Protein AF-A0A2D6A2I0-F1 (afdb_monomer_lite)

Secondary structure (DSSP, 8-state):
---------PPPHHHHHHHHHHHHHHHHTTTTS----SSSSSSSHHHHHHHHTTSS-----TTPPPPPPPP-GGGTSEEEEE-GGG-EEEEEETT-SSEEEEEE-TT-HHHHTT--TT-EEEEETTEEPPPP---GGGTTTTHHHHHHHHHHHHHHH-SSEEEEEEETTEEEEEEE------PPPTT-STT-HHHHHHHHHHHHHHHHH---TTS----SSHHHHHHHHHHHHHHHHHHT--GGGHHHHHHHHHHHHTTTTSTT--TTS----SSHHHHHHHHHHHHHHHHHHH--GGGHHHHHHHHHHHHHHS-TTS---SSSS--GGGT--HHHHHHHHHHHHHHHHTT----HHHHHHHHHHHHHTB-TTSPBPSSSSS---TTBHHHHHHHHHHHHHTT--HHHHHHHHHHHHHTGGGTT-BTB-HHHIIIIIHHHHHHH-HHHHHHHHHHTHHHHHHHB-TTSPBPP---SS--TGGGGG-HHHHHHHHHHHHHHHHHT-SGGGT---SSSS--

Sequence (519 aa):
MAHDNTATFTLSAAQARAVAYETSDHIGYLANMCGDFHRLSLLVLAASALTAALNGQGKQAEGAPKPAPRRAAKKGDFALFPLGALGGRGEVVAGAKELTIKDLFAKAPGVRGGLRVGDRIIAAADKPFVPHSRNIDVGGRGPMAALGHVLEEAEAGSDSLKLTVLRNDKTLQLQIPLPRRGSFAAGYPANCERSKQFYDGICQDLLRSRRRKDGAWQSRTGEDATRYVTAMCGLALLGRGNPQDAKALQRVASYLAGPKRLGYVSKDLKSPAGLSNWFICMSGIFLSEYVLATGDQKWTRTIQHLCDCLAFRQTAGGRYGHGISVGYGGKGLNIINTHAHLLWALAQRAGCKIDAHAWQKSFAEISKSTGKNGGVRYWALQTGYWDSGARTGQMALALDLTSKSPELAARMGGYLDKYSLRMREAHAMGSIGMIFGTCALRRVNPAGWRRHMDSWRWYLCLMQQPNNAAGYIGGKRNNGGDHYLRTEHVANAIAGMMLASGWGKLHMSGNERKGWLGN

Foldseek 3Di:
DDDDDDDDDDDDPVVVVVVVVVVVVVVVVVPPPDDDDDDDDPPVVVVVVVVVVVVPDDDPPPPDPDPDPDQDLLQLQKFWFFLFQQAAIWMAGAFDQWIFGQDGDPPGLVVVQPHDHGKIWQDKPPHGWDGAHSDLLQFGHTPLLRSLVQLLVCLADNQFIWTWIQDPNDTDITTTGGHNLHHADLLPPPPGSSNVLLLVLLLVCLVVQQPDPLLWNDFQDDDQLRLLLLLLLLCLNVLNLDLVCVVNNVSSLDVCCDPVNQRQADPVLCPPFALNLNSLLSSLLSNLLVCQAAVPLPNLVNNQNSLVSLLVLADPQLADPSGSDQPPVNQHFLLSLLSSLLSQLSSVLSPHDHDPVSNVSSVVLQVCQADPQLFGDGTNDDDDRQQRQLSLLSNLLSCQSNVHPLVSSLSSLSNLLSSLSNQLRHALARLSSLQSNLLSCLRNPVVSNSVSVVSCSSVLSSLQYSSSQGIATHGSNRHRVCNRNPRSSSRSSSSSSNNSLSSQSTSSSPDDHGNNSPD

Structure (mmCIF, N/CA/C/O backbone):
data_AF-A0A2D6A2I0-F1
#
_entry.id   AF-A0A2D6A2I0-F1
#
loop_
_atom_site.group_PDB
_atom_site.id
_atom_site.type_symbol
_atom_site.label_atom_id
_atom_site.label_alt_id
_atom_site.label_comp_id
_atom_site.label_asym_id
_atom_site.label_entity_id
_atom_site.label_seq_id
_atom_site.pdbx_PDB_ins_code
_atom_site.Cartn_x
_atom_site.Cartn_y
_atom_site.Cartn_z
_atom_site.occupancy
_atom_site.B_iso_or_equiv
_atom_site.auth_seq_id
_atom_site.auth_comp_id
_atom_site.auth_asym_id
_atom_site.auth_atom_id
_atom_site.pdbx_PDB_model_num
ATOM 1 N N . MET A 1 1 ? 16.894 -38.654 45.086 1.00 32.84 1 MET A N 1
ATOM 2 C CA . MET A 1 1 ? 18.161 -38.684 44.329 1.00 32.84 1 MET A CA 1
ATOM 3 C C . MET A 1 1 ? 17.956 -37.893 43.056 1.00 32.84 1 MET A C 1
ATOM 5 O O . MET A 1 1 ? 17.067 -38.224 42.283 1.00 32.84 1 MET A O 1
ATOM 9 N N . ALA A 1 2 ? 18.682 -36.788 42.933 1.00 26.06 2 ALA A N 1
ATOM 10 C CA . ALA A 1 2 ? 18.671 -35.900 41.782 1.00 26.06 2 ALA A CA 1
ATOM 11 C C . ALA A 1 2 ? 19.531 -36.479 40.651 1.00 26.06 2 ALA A C 1
ATOM 13 O O . ALA A 1 2 ? 20.561 -37.079 40.940 1.00 26.06 2 ALA A O 1
ATOM 14 N N . HIS A 1 3 ? 19.158 -36.227 39.396 1.00 26.70 3 HIS A N 1
ATOM 15 C CA . HIS A 1 3 ? 20.138 -36.035 38.332 1.00 26.70 3 HIS A CA 1
ATOM 16 C C . HIS A 1 3 ? 19.682 -34.912 37.399 1.00 26.70 3 HIS A C 1
ATOM 18 O O . HIS A 1 3 ? 18.583 -34.917 36.847 1.00 26.70 3 HIS A O 1
ATOM 24 N N . ASP A 1 4 ? 20.571 -33.932 37.336 1.00 26.55 4 ASP A N 1
ATOM 25 C CA . ASP A 1 4 ? 20.580 -32.690 36.586 1.00 26.55 4 ASP A CA 1
ATOM 26 C C . ASP A 1 4 ? 21.029 -32.966 35.139 1.00 26.55 4 ASP A C 1
ATOM 28 O O . ASP A 1 4 ? 21.882 -33.824 34.917 1.00 26.55 4 ASP A O 1
ATOM 32 N N . ASN A 1 5 ? 20.468 -32.260 34.156 1.00 26.81 5 ASN A N 1
ATOM 33 C CA . ASN A 1 5 ? 20.953 -32.282 32.773 1.00 26.81 5 ASN A CA 1
ATOM 34 C C . ASN A 1 5 ? 20.786 -30.885 32.161 1.00 26.81 5 ASN A C 1
ATOM 36 O O . ASN A 1 5 ? 19.803 -30.562 31.490 1.00 26.81 5 ASN A O 1
ATOM 40 N N . THR A 1 6 ? 21.780 -30.042 32.420 1.00 26.59 6 THR A N 1
ATOM 41 C CA . THR A 1 6 ? 22.003 -28.759 31.758 1.00 26.59 6 THR A CA 1
ATOM 42 C C . THR A 1 6 ? 22.895 -28.978 30.532 1.00 26.59 6 THR A C 1
ATOM 44 O O . THR A 1 6 ? 24.079 -29.270 30.650 1.00 26.59 6 THR A O 1
ATOM 47 N N . ALA A 1 7 ? 22.334 -28.830 29.328 1.00 25.58 7 ALA A N 1
ATOM 48 C CA . ALA A 1 7 ? 23.111 -28.771 28.089 1.00 25.58 7 ALA A CA 1
ATOM 49 C C . ALA A 1 7 ? 23.371 -27.304 27.705 1.00 25.58 7 ALA A C 1
ATOM 51 O O . ALA A 1 7 ? 22.468 -26.563 27.311 1.00 25.58 7 ALA A O 1
ATOM 52 N N . THR A 1 8 ? 24.627 -26.892 27.841 1.00 25.84 8 THR A N 1
ATOM 53 C CA . THR A 1 8 ? 25.215 -25.634 27.374 1.00 25.84 8 THR A CA 1
ATOM 54 C C . THR A 1 8 ? 25.343 -25.640 25.846 1.00 25.84 8 THR A C 1
ATOM 56 O O . THR A 1 8 ? 25.985 -26.513 25.271 1.00 25.84 8 THR A O 1
ATOM 59 N N . PHE A 1 9 ? 24.767 -24.645 25.164 1.00 26.05 9 PHE A N 1
ATOM 60 C CA . PHE A 1 9 ? 25.014 -24.408 23.736 1.00 26.05 9 PHE A CA 1
ATOM 61 C C . PHE A 1 9 ? 26.285 -23.564 23.560 1.00 26.05 9 PHE A C 1
ATOM 63 O O . PHE A 1 9 ? 26.279 -22.364 23.830 1.00 26.05 9 PHE A O 1
ATOM 70 N N . THR A 1 10 ? 27.366 -24.169 23.075 1.00 29.09 10 THR A N 1
ATOM 71 C CA . THR A 1 10 ? 28.560 -23.470 22.578 1.00 29.09 10 THR A CA 1
ATOM 72 C C . THR A 1 10 ? 28.383 -23.123 21.095 1.00 29.09 10 THR A C 1
ATOM 74 O O . THR A 1 10 ? 28.171 -23.991 20.251 1.00 29.09 10 THR A O 1
ATOM 77 N N . LEU A 1 11 ? 28.447 -21.830 20.760 1.00 33.28 11 LEU A N 1
ATOM 78 C CA . LEU A 1 11 ? 28.494 -21.349 19.374 1.00 33.28 11 LEU A CA 1
ATOM 79 C C . LEU A 1 11 ? 29.884 -21.615 18.781 1.00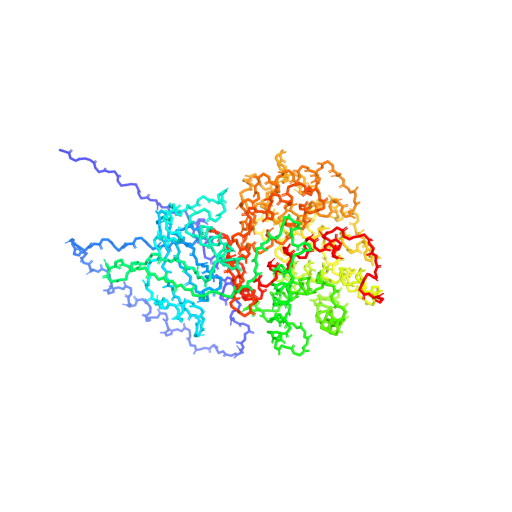 33.28 11 LEU A C 1
ATOM 81 O O . LEU A 1 11 ? 30.902 -21.349 19.417 1.00 33.28 11 LEU A O 1
ATOM 85 N N . SER A 1 12 ? 29.931 -22.102 17.543 1.00 38.31 12 SER A N 1
ATOM 86 C CA . SER A 1 12 ? 31.193 -22.316 16.824 1.00 38.31 12 SER A CA 1
ATOM 87 C C . SER A 1 12 ? 31.842 -20.985 16.410 1.00 38.31 12 SER A C 1
ATOM 89 O O . SER A 1 12 ? 31.154 -20.002 16.120 1.00 38.31 12 SER A O 1
ATOM 91 N N . ALA A 1 13 ? 33.174 -20.954 16.301 1.00 32.38 13 ALA A N 1
ATOM 92 C CA . ALA A 1 13 ? 33.950 -19.774 15.891 1.00 32.38 13 ALA A CA 1
ATOM 93 C C . ALA A 1 13 ? 33.529 -19.183 14.521 1.00 32.38 13 ALA A C 1
ATOM 95 O O . ALA A 1 13 ? 33.735 -17.996 14.258 1.00 32.38 13 ALA A O 1
ATOM 96 N N . ALA A 1 14 ? 32.878 -19.977 13.663 1.00 31.02 14 ALA A N 1
ATOM 97 C CA . ALA A 1 14 ? 32.300 -19.519 12.398 1.00 31.02 14 ALA A CA 1
ATOM 98 C C . ALA A 1 14 ? 31.031 -18.662 12.589 1.00 31.02 14 ALA A C 1
ATOM 100 O O . ALA A 1 14 ? 30.808 -17.715 11.837 1.00 31.02 14 ALA A O 1
ATOM 101 N N . GLN A 1 15 ? 30.227 -18.938 13.622 1.00 33.97 15 GLN A N 1
ATOM 102 C CA . GLN A 1 15 ? 29.031 -18.155 13.958 1.00 33.97 15 GLN A CA 1
ATOM 103 C C . GLN A 1 15 ? 29.395 -16.835 14.654 1.00 33.97 15 GLN A C 1
ATOM 105 O O . GLN A 1 15 ? 28.749 -15.820 14.407 1.00 33.97 15 GLN A O 1
ATOM 110 N N . ALA A 1 16 ? 30.480 -16.813 15.436 1.00 31.44 16 ALA A N 1
ATOM 111 C CA . ALA A 1 16 ? 31.019 -15.583 16.021 1.00 31.44 16 ALA A CA 1
ATOM 112 C C . ALA A 1 16 ? 31.580 -14.615 14.954 1.00 31.44 16 ALA A C 1
ATOM 114 O O . ALA A 1 16 ? 31.393 -13.404 15.058 1.00 31.44 16 ALA A O 1
ATOM 115 N N . ARG A 1 17 ? 32.193 -15.138 13.877 1.00 31.19 17 ARG A N 1
ATOM 116 C CA . ARG A 1 17 ? 32.675 -14.323 12.742 1.00 31.19 17 ARG A CA 1
ATOM 117 C C . ARG A 1 17 ? 31.552 -13.678 11.922 1.00 31.19 17 ARG A C 1
ATOM 119 O O . ARG A 1 17 ? 31.751 -12.585 11.406 1.00 31.19 17 ARG A O 1
ATOM 126 N N . ALA A 1 18 ? 30.379 -14.306 11.831 1.00 30.73 18 ALA A N 1
ATOM 127 C CA . ALA A 1 18 ? 29.231 -13.741 11.115 1.00 30.73 18 ALA A CA 1
ATOM 128 C C . ALA A 1 18 ? 28.604 -12.542 11.853 1.00 30.73 18 ALA A C 1
ATOM 130 O O . ALA A 1 18 ? 28.209 -11.571 11.215 1.00 30.73 18 ALA A O 1
ATOM 131 N N . VAL A 1 19 ? 28.580 -12.574 13.190 1.00 32.53 19 VAL A N 1
ATOM 132 C CA . VAL A 1 19 ? 28.062 -11.471 14.022 1.00 32.53 19 VAL A CA 1
ATOM 133 C C . VAL A 1 19 ? 29.033 -10.283 14.056 1.00 32.53 19 VAL A C 1
ATOM 135 O O . VAL A 1 19 ? 28.600 -9.135 14.080 1.00 32.53 19 VAL A O 1
ATOM 138 N N . ALA A 1 20 ? 30.345 -10.536 13.995 1.00 29.56 20 ALA A N 1
ATOM 139 C CA . ALA A 1 20 ? 31.363 -9.481 13.948 1.00 29.56 20 ALA A CA 1
ATOM 140 C C . ALA A 1 20 ? 31.401 -8.717 12.606 1.00 29.56 20 ALA A C 1
ATOM 142 O O . ALA A 1 20 ? 31.799 -7.556 12.575 1.00 29.56 20 ALA A O 1
ATOM 143 N N . TYR A 1 21 ? 30.959 -9.340 11.507 1.00 29.84 21 TYR A N 1
ATOM 144 C CA . TYR A 1 21 ? 30.860 -8.683 10.196 1.00 29.84 21 TYR A CA 1
ATOM 145 C C . TYR A 1 21 ? 29.648 -7.732 10.112 1.00 29.84 21 TYR A C 1
ATOM 147 O O . TYR A 1 21 ? 29.696 -6.715 9.426 1.00 29.84 21 TYR A O 1
ATOM 155 N N . GLU A 1 22 ? 28.571 -8.015 10.856 1.00 34.66 22 GLU A N 1
ATOM 156 C CA . GLU A 1 22 ? 27.385 -7.145 10.922 1.00 34.66 22 GLU A CA 1
ATOM 157 C C . GLU A 1 22 ? 27.634 -5.857 11.729 1.00 34.66 22 GLU A C 1
ATOM 159 O O . GLU A 1 22 ? 26.979 -4.843 11.487 1.00 34.66 22 GLU A O 1
ATOM 164 N N . THR A 1 23 ? 28.593 -5.850 12.661 1.00 31.73 23 THR A N 1
ATOM 165 C CA . THR A 1 23 ? 28.949 -4.653 13.440 1.00 31.73 23 THR A CA 1
ATOM 166 C C . THR A 1 23 ? 29.997 -3.770 12.757 1.00 31.73 23 THR A C 1
ATOM 168 O O . THR A 1 23 ? 29.961 -2.553 12.950 1.00 31.73 23 THR A O 1
ATOM 171 N N . SER A 1 24 ? 30.880 -4.318 11.911 1.00 31.22 24 SER A N 1
ATOM 172 C CA . SER A 1 24 ? 31.887 -3.527 11.181 1.00 31.22 24 SER A CA 1
ATOM 173 C C . SER A 1 24 ? 31.286 -2.648 10.079 1.00 31.22 24 SER A C 1
ATOM 175 O O . SER A 1 24 ? 31.710 -1.502 9.912 1.00 31.22 24 SER A O 1
ATOM 177 N N . ASP A 1 25 ? 30.242 -3.123 9.393 1.00 31.66 25 ASP A N 1
ATOM 178 C CA . ASP A 1 25 ? 29.558 -2.357 8.337 1.00 31.66 25 ASP A CA 1
ATOM 179 C C . ASP A 1 25 ? 28.780 -1.147 8.893 1.00 31.66 25 ASP A C 1
ATOM 181 O O . ASP A 1 25 ? 28.587 -0.144 8.202 1.00 31.66 25 ASP A O 1
ATOM 185 N N . HIS A 1 26 ? 28.392 -1.191 10.172 1.00 33.91 26 HIS A N 1
ATOM 186 C CA . HIS A 1 26 ? 27.740 -0.072 10.855 1.00 33.91 26 HIS A CA 1
ATOM 187 C C . HIS A 1 26 ? 28.715 1.007 11.349 1.00 33.91 26 HIS A C 1
ATOM 189 O O . HIS A 1 26 ? 28.319 2.168 11.458 1.00 33.91 26 HIS A O 1
ATOM 195 N N . ILE A 1 27 ? 29.982 0.663 11.596 1.00 33.22 27 ILE A N 1
ATOM 196 C CA . ILE A 1 27 ? 31.018 1.623 12.013 1.00 33.22 27 ILE A CA 1
ATOM 197 C C . ILE A 1 27 ? 31.650 2.306 10.788 1.00 33.22 27 ILE A C 1
ATOM 199 O O . ILE A 1 27 ? 31.911 3.509 10.825 1.00 33.22 27 ILE A O 1
ATOM 203 N N . GLY A 1 28 ? 31.787 1.598 9.660 1.00 31.84 28 GLY A N 1
ATOM 204 C CA . GLY A 1 28 ? 32.321 2.163 8.413 1.00 31.84 28 GLY A CA 1
ATOM 205 C C . GLY A 1 28 ? 31.471 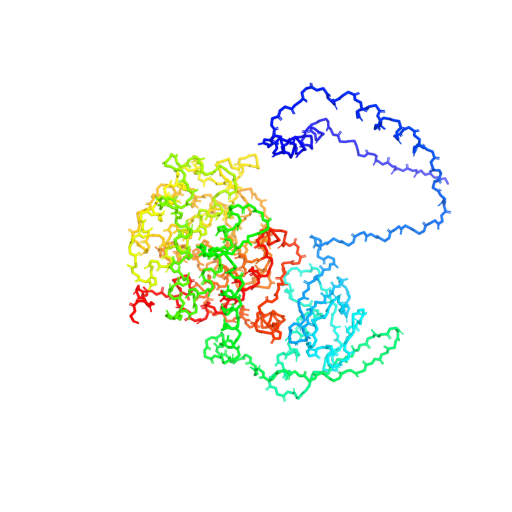3.284 7.795 1.00 31.84 28 GLY A C 1
ATOM 206 O O . GLY A 1 28 ? 31.997 4.131 7.077 1.00 31.84 28 GLY A O 1
ATOM 207 N N . TYR A 1 29 ? 30.171 3.347 8.103 1.00 31.23 29 TYR A N 1
ATOM 208 C CA . TYR A 1 29 ? 29.266 4.365 7.550 1.00 31.23 29 TYR A CA 1
ATOM 209 C C . TYR A 1 29 ? 29.266 5.694 8.334 1.00 31.23 29 TYR A C 1
ATOM 211 O O . TYR A 1 29 ? 28.830 6.717 7.809 1.00 31.23 29 TYR A O 1
ATOM 219 N N . LEU A 1 30 ? 29.771 5.702 9.574 1.00 31.00 30 LEU A N 1
ATOM 220 C CA . LEU A 1 30 ? 29.886 6.907 10.410 1.00 31.00 30 LEU A CA 1
ATOM 221 C C . LEU A 1 30 ? 31.250 7.607 10.279 1.00 31.00 30 LEU A C 1
ATOM 223 O O . LEU A 1 30 ? 31.380 8.749 10.705 1.00 31.00 30 LEU A O 1
ATOM 227 N N . ALA A 1 31 ? 32.237 6.969 9.644 1.00 31.14 31 ALA A N 1
ATOM 228 C CA . ALA A 1 31 ? 33.606 7.479 9.522 1.00 31.14 31 ALA A CA 1
ATOM 229 C C . ALA A 1 31 ? 33.867 8.373 8.287 1.00 31.14 31 ALA A C 1
ATOM 231 O O . ALA A 1 31 ? 34.983 8.842 8.108 1.00 31.14 31 ALA A O 1
ATOM 232 N N . ASN A 1 32 ? 32.861 8.639 7.441 1.00 30.48 32 ASN A N 1
ATOM 233 C CA . ASN A 1 32 ? 33.020 9.438 6.211 1.00 30.48 32 ASN A CA 1
ATOM 234 C C . ASN A 1 32 ? 32.497 10.886 6.311 1.00 30.48 32 ASN A C 1
ATOM 236 O O . ASN A 1 32 ? 32.254 11.531 5.291 1.00 30.48 32 ASN A O 1
ATOM 240 N N . MET A 1 33 ? 32.334 11.426 7.522 1.00 31.72 33 MET A N 1
ATOM 241 C CA . MET A 1 33 ? 32.094 12.857 7.731 1.00 31.72 33 MET A CA 1
ATOM 242 C C . MET A 1 33 ? 33.055 13.400 8.795 1.00 31.72 33 MET A C 1
ATOM 244 O O . MET A 1 33 ? 33.009 12.962 9.937 1.00 31.72 33 MET A O 1
ATOM 248 N N . CYS A 1 34 ? 33.859 14.386 8.387 1.00 29.95 34 CYS A N 1
ATOM 249 C CA . CYS A 1 34 ? 34.933 15.087 9.105 1.00 29.95 34 CYS A CA 1
ATOM 250 C C . CYS A 1 34 ? 36.293 14.375 9.166 1.00 29.95 34 CYS A C 1
ATOM 252 O O . CYS A 1 34 ? 36.447 13.299 9.734 1.00 29.95 34 CYS A O 1
ATOM 254 N N . GLY A 1 35 ? 37.277 15.035 8.548 1.00 30.69 35 GLY A N 1
ATOM 255 C CA . GLY A 1 35 ? 38.688 14.696 8.623 1.00 30.69 35 GLY A CA 1
ATOM 256 C C . GLY A 1 35 ? 39.297 15.026 9.983 1.00 30.69 35 GLY A C 1
ATOM 257 O O . GLY A 1 35 ? 38.737 15.791 10.765 1.00 30.69 35 GLY A O 1
ATOM 258 N N . ASP A 1 36 ? 40.470 14.433 10.179 1.00 33.22 36 ASP A N 1
ATOM 259 C CA . ASP A 1 36 ? 41.415 14.622 11.275 1.00 33.22 36 ASP A CA 1
ATOM 260 C C . ASP A 1 36 ? 40.969 14.114 12.654 1.00 33.22 36 ASP A C 1
ATOM 262 O O . ASP A 1 36 ? 40.059 14.631 13.287 1.00 33.22 36 ASP A O 1
ATOM 266 N N . PHE A 1 37 ? 41.642 13.062 13.134 1.00 27.98 37 PHE A N 1
ATOM 267 C CA . PHE A 1 37 ? 42.569 13.142 14.274 1.00 27.98 37 PHE A CA 1
ATOM 268 C C . PHE A 1 37 ? 43.034 11.733 14.689 1.00 27.98 37 PHE A C 1
ATOM 270 O O . PHE A 1 37 ? 42.364 10.992 15.410 1.00 27.98 37 PHE A O 1
ATOM 277 N N . HIS A 1 38 ? 44.253 11.368 14.283 1.00 34.28 38 HIS A N 1
ATOM 278 C CA . HIS A 1 38 ? 45.068 10.405 15.021 1.00 34.28 38 HIS A CA 1
ATOM 279 C C . HIS A 1 38 ? 45.558 11.092 16.299 1.00 34.28 38 HIS A C 1
ATOM 281 O O . HIS A 1 38 ? 46.475 11.903 16.220 1.00 34.28 38 HIS A O 1
ATOM 287 N N . ARG A 1 39 ? 44.918 10.793 17.440 1.00 33.84 39 ARG A N 1
ATOM 288 C CA . ARG A 1 39 ? 45.414 10.877 18.841 1.00 33.84 39 ARG A CA 1
ATOM 289 C C . ARG A 1 39 ? 44.238 11.058 19.814 1.00 33.84 39 ARG A C 1
ATOM 291 O O . ARG A 1 39 ? 44.169 12.044 20.531 1.00 33.84 39 ARG A O 1
ATOM 298 N N . LEU A 1 40 ? 43.303 10.107 19.860 1.00 29.98 40 LEU A N 1
ATOM 299 C CA . LEU A 1 40 ? 42.378 9.976 21.002 1.00 29.98 40 LEU A CA 1
ATOM 300 C C . LEU A 1 40 ? 41.823 8.546 21.171 1.00 29.98 40 LEU A C 1
ATOM 302 O O . LEU A 1 40 ? 40.755 8.347 21.739 1.00 29.98 40 LEU A O 1
ATOM 306 N N . SER A 1 41 ? 42.541 7.530 20.681 1.00 31.52 41 SER A N 1
ATOM 307 C CA . SER A 1 41 ? 42.042 6.142 20.620 1.00 31.52 41 SER A CA 1
ATOM 308 C C . SER A 1 41 ? 42.619 5.219 21.699 1.00 31.52 41 SER A C 1
ATOM 310 O O . SER A 1 41 ? 42.279 4.043 21.737 1.00 31.52 41 SER A O 1
ATOM 312 N N . LEU A 1 42 ? 43.475 5.728 22.592 1.00 31.95 42 LEU A N 1
ATOM 313 C CA . LEU A 1 42 ? 44.164 4.913 23.606 1.00 31.95 42 LEU A CA 1
ATOM 314 C C . LEU A 1 42 ? 43.681 5.138 25.049 1.00 31.95 42 LEU A C 1
ATOM 316 O O . LEU A 1 42 ? 44.043 4.363 25.925 1.00 31.95 42 LEU A O 1
ATOM 320 N N . LEU A 1 43 ? 42.806 6.119 25.303 1.00 31.28 43 LEU A N 1
ATOM 321 C CA . LEU A 1 43 ? 42.285 6.412 26.652 1.00 31.28 43 LEU A CA 1
ATOM 322 C C . LEU A 1 43 ? 40.851 5.912 26.909 1.00 31.28 43 LEU A C 1
ATOM 324 O O . LEU A 1 43 ? 40.449 5.786 28.061 1.00 31.28 43 LEU A O 1
ATOM 328 N N . VAL A 1 44 ? 40.094 5.539 25.871 1.00 33.66 44 VAL A N 1
ATOM 329 C CA . VAL A 1 44 ? 38.718 5.015 26.028 1.00 33.66 44 VAL A CA 1
ATOM 330 C C . VAL A 1 44 ? 38.693 3.490 26.225 1.00 33.66 44 VAL A C 1
ATOM 332 O O . VAL A 1 44 ? 37.803 2.967 26.890 1.00 33.66 44 VAL A O 1
ATOM 335 N N . LEU A 1 45 ? 39.716 2.767 25.754 1.00 32.91 45 LEU A N 1
ATOM 336 C CA . LEU A 1 45 ? 39.812 1.306 25.899 1.00 32.91 45 LEU A CA 1
ATOM 337 C C . LEU A 1 45 ? 40.218 0.839 27.311 1.00 32.91 45 LEU A C 1
ATOM 339 O O . LEU A 1 45 ? 39.900 -0.286 27.685 1.00 32.91 45 LEU A O 1
ATOM 343 N N . ALA A 1 46 ? 40.832 1.700 28.130 1.00 32.62 46 ALA A N 1
ATOM 344 C CA . ALA A 1 46 ? 41.165 1.374 29.521 1.00 32.62 46 ALA A CA 1
ATOM 345 C C . ALA A 1 46 ? 39.976 1.564 30.490 1.00 32.62 46 ALA A C 1
ATOM 347 O O . ALA A 1 46 ? 39.880 0.864 31.497 1.00 32.62 46 ALA A O 1
ATOM 348 N N . ALA A 1 47 ? 39.020 2.447 30.171 1.00 33.84 47 ALA A N 1
ATOM 349 C CA . ALA A 1 47 ? 37.859 2.709 31.029 1.00 33.84 47 ALA A CA 1
ATOM 350 C C . ALA A 1 47 ? 36.756 1.637 30.907 1.00 33.84 47 ALA A C 1
ATOM 352 O O . ALA A 1 47 ? 36.012 1.410 31.859 1.00 33.84 47 ALA A O 1
ATOM 353 N N . SER A 1 48 ? 36.666 0.935 29.770 1.00 33.62 48 SER A N 1
ATOM 354 C CA . SER A 1 48 ? 35.661 -0.121 29.548 1.00 33.62 48 SER A CA 1
ATOM 355 C C . SER A 1 48 ? 36.042 -1.478 30.155 1.00 33.62 48 SER A C 1
ATOM 357 O O . SER A 1 48 ? 35.164 -2.297 30.420 1.00 33.62 48 SER A O 1
ATOM 359 N N . ALA A 1 49 ? 37.332 -1.718 30.412 1.00 33.22 49 ALA A N 1
ATOM 360 C CA . ALA A 1 49 ? 37.804 -2.951 31.046 1.00 33.22 49 ALA A CA 1
ATOM 361 C C . ALA A 1 49 ? 37.648 -2.928 32.580 1.00 33.22 49 ALA A C 1
ATOM 363 O O . ALA A 1 49 ? 37.458 -3.979 33.190 1.00 33.22 49 ALA A O 1
ATOM 364 N N . LEU A 1 50 ? 37.640 -1.745 33.209 1.00 29.53 50 LEU A N 1
ATOM 365 C CA . LEU A 1 50 ? 37.508 -1.624 34.666 1.00 29.53 50 LEU A CA 1
ATOM 366 C C . LEU A 1 50 ? 36.051 -1.725 35.163 1.00 29.53 50 LEU A C 1
ATOM 368 O O . LEU A 1 50 ? 35.815 -2.135 36.296 1.00 29.53 50 LEU A O 1
ATOM 372 N N . THR A 1 51 ? 35.051 -1.432 34.320 1.00 32.69 51 THR A N 1
ATOM 373 C CA . THR A 1 51 ? 33.624 -1.588 34.686 1.00 32.69 51 THR A CA 1
ATOM 374 C C . THR A 1 51 ? 33.139 -3.039 34.589 1.00 32.69 51 THR A C 1
ATOM 376 O O . THR A 1 51 ? 32.182 -3.418 35.263 1.00 32.69 51 THR A O 1
ATOM 379 N N . ALA A 1 52 ? 33.802 -3.872 33.780 1.00 33.59 52 ALA A N 1
ATOM 380 C CA . ALA A 1 52 ? 33.447 -5.281 33.609 1.00 33.59 52 ALA A CA 1
ATOM 381 C C . ALA A 1 52 ? 33.932 -6.172 34.771 1.00 33.59 52 ALA A C 1
ATOM 383 O O . ALA A 1 52 ? 33.312 -7.196 35.046 1.00 33.59 52 ALA A O 1
ATOM 384 N N . ALA A 1 53 ? 34.981 -5.764 35.494 1.00 32.34 53 ALA A N 1
ATOM 385 C CA . ALA A 1 53 ? 35.517 -6.518 36.631 1.00 32.34 53 ALA A CA 1
ATOM 386 C C . ALA A 1 53 ? 34.762 -6.277 37.957 1.00 32.34 53 ALA A C 1
ATOM 388 O O . ALA A 1 53 ? 34.859 -7.096 38.865 1.00 32.34 53 ALA A O 1
ATOM 389 N N . LEU A 1 54 ? 33.968 -5.203 38.071 1.00 32.94 54 LEU A N 1
ATOM 390 C CA . LEU A 1 54 ? 33.234 -4.861 39.304 1.00 32.94 54 LEU A CA 1
ATOM 391 C C . LEU A 1 54 ? 31.770 -5.343 39.334 1.00 32.94 54 LEU A C 1
ATOM 393 O O . LEU A 1 54 ? 31.156 -5.346 40.394 1.00 32.94 54 LEU A O 1
ATOM 397 N N . ASN A 1 55 ? 31.219 -5.826 38.214 1.00 37.97 55 ASN A N 1
ATOM 398 C CA . ASN A 1 55 ? 29.855 -6.383 38.154 1.00 37.97 55 ASN A CA 1
ATOM 399 C C . ASN A 1 55 ? 29.802 -7.921 38.272 1.00 37.97 55 ASN A C 1
ATOM 401 O O . ASN A 1 55 ? 28.752 -8.528 38.066 1.00 37.97 55 ASN A O 1
ATOM 405 N N . GLY A 1 56 ? 30.927 -8.560 38.605 1.00 34.22 56 GLY A N 1
ATOM 406 C CA . GLY A 1 56 ? 31.083 -10.017 38.632 1.00 34.22 56 GLY A CA 1
ATOM 407 C C . GLY A 1 56 ? 30.657 -10.732 39.918 1.00 34.22 56 GLY A C 1
ATOM 408 O O . GLY A 1 56 ? 30.861 -11.938 39.998 1.00 34.22 56 GLY A O 1
ATOM 409 N N . GLN A 1 57 ? 30.088 -10.050 40.920 1.00 38.19 57 GLN A N 1
ATOM 410 C CA . GLN A 1 57 ? 29.606 -10.689 42.157 1.00 38.19 57 GLN A CA 1
ATOM 411 C C . GLN A 1 57 ? 28.366 -9.988 42.733 1.00 38.19 57 GLN A C 1
ATOM 413 O O . GLN A 1 57 ? 28.379 -9.441 43.830 1.00 38.19 57 GLN A O 1
ATOM 418 N N . GLY A 1 58 ? 27.256 -10.021 41.998 1.00 32.44 58 GLY A N 1
ATOM 419 C CA . GLY A 1 58 ? 25.931 -9.790 42.573 1.00 32.44 58 GLY A CA 1
ATOM 420 C C . GLY A 1 58 ? 25.227 -11.127 42.766 1.00 32.44 58 GLY A C 1
ATOM 421 O O . GLY A 1 58 ? 24.712 -11.680 41.795 1.00 32.44 58 GLY A O 1
ATOM 422 N N . LYS A 1 59 ? 25.194 -11.662 43.994 1.00 36.16 59 LYS A N 1
ATOM 423 C CA . LYS A 1 59 ? 24.266 -12.749 44.348 1.00 36.16 59 LYS A CA 1
ATOM 424 C C . LYS A 1 59 ? 22.853 -12.280 43.980 1.00 36.16 59 LYS A C 1
ATOM 426 O O . LYS A 1 59 ? 22.369 -11.305 44.551 1.00 36.16 59 LYS A O 1
ATOM 431 N N . GLN A 1 60 ? 22.210 -12.930 43.008 1.00 38.56 60 GLN A N 1
ATOM 432 C CA . GLN A 1 60 ? 20.785 -12.715 42.762 1.00 38.56 60 GLN A CA 1
ATOM 433 C C . GLN A 1 60 ? 20.040 -13.100 44.040 1.00 38.56 60 GLN A C 1
ATOM 435 O O . GLN A 1 60 ? 20.139 -14.237 44.492 1.00 38.56 60 GLN A O 1
ATOM 440 N N . ALA A 1 61 ? 19.330 -12.142 44.632 1.00 36.50 61 ALA A N 1
ATOM 441 C CA . ALA A 1 61 ? 18.404 -12.421 45.715 1.00 36.50 61 ALA A CA 1
ATOM 442 C C . ALA A 1 61 ? 17.326 -13.386 45.193 1.00 36.50 61 ALA A C 1
ATOM 444 O O . ALA A 1 61 ? 16.538 -13.030 44.309 1.00 36.50 61 ALA A O 1
ATOM 445 N N . GLU A 1 62 ? 17.317 -14.617 45.706 1.00 37.56 62 GLU A N 1
ATOM 446 C CA . GLU A 1 62 ? 16.211 -15.550 45.510 1.00 37.56 62 GLU A CA 1
ATOM 447 C C . GLU A 1 62 ? 14.926 -14.893 46.033 1.00 37.56 62 GLU A C 1
ATOM 449 O O . GLU A 1 62 ? 14.840 -14.514 47.197 1.00 37.56 62 GLU A O 1
ATOM 454 N N . GLY A 1 63 ? 13.944 -14.697 45.147 1.00 45.50 63 GLY A N 1
ATOM 455 C CA . GLY A 1 63 ? 12.643 -14.105 45.489 1.00 45.50 63 GLY A CA 1
ATOM 456 C C . GLY A 1 63 ? 12.230 -12.880 44.668 1.00 45.50 63 GLY A C 1
ATOM 457 O O . GLY A 1 63 ? 11.072 -12.474 44.744 1.00 45.50 63 GLY A O 1
ATOM 458 N N . ALA A 1 64 ? 13.104 -12.306 43.834 1.00 39.44 64 ALA A N 1
ATOM 459 C CA . ALA A 1 64 ? 12.683 -11.246 42.916 1.00 39.44 64 ALA A CA 1
ATOM 460 C C . ALA A 1 64 ? 11.808 -11.829 41.780 1.00 39.44 64 ALA A C 1
ATOM 462 O O . ALA A 1 64 ? 12.246 -12.762 41.095 1.00 39.44 64 ALA A O 1
ATOM 463 N N . PRO A 1 65 ? 10.587 -11.310 41.531 1.00 41.66 65 PRO A N 1
ATOM 464 C CA . PRO A 1 65 ? 9.763 -11.786 40.427 1.00 41.66 65 PRO A CA 1
ATOM 465 C C . PRO A 1 65 ? 10.522 -11.606 39.112 1.00 41.66 65 PRO A C 1
ATOM 467 O O . PRO A 1 65 ? 11.012 -10.515 38.810 1.00 41.66 65 PRO A O 1
ATOM 470 N N . LYS A 1 66 ? 10.623 -12.687 38.322 1.00 40.03 66 LYS A N 1
ATOM 471 C CA . LYS A 1 66 ? 11.220 -12.630 36.982 1.00 40.03 66 LYS A CA 1
ATOM 472 C C . LYS A 1 66 ? 10.580 -11.462 36.220 1.00 40.03 66 LYS A C 1
ATOM 474 O O . LYS A 1 66 ? 9.348 -11.418 36.144 1.00 40.03 66 LYS A O 1
ATOM 479 N N . PRO A 1 67 ? 11.368 -10.529 35.653 1.00 46.56 67 PRO A N 1
ATOM 480 C CA . PRO A 1 67 ? 10.808 -9.417 34.903 1.00 46.56 67 PRO A CA 1
ATOM 481 C C . PRO A 1 67 ? 9.916 -9.970 33.794 1.00 46.56 67 PRO A C 1
ATOM 483 O O . PRO A 1 67 ? 10.296 -10.912 33.090 1.00 46.56 67 PRO A O 1
ATOM 486 N N . ALA A 1 68 ? 8.709 -9.412 33.670 1.00 52.88 68 ALA A N 1
ATOM 487 C CA . ALA A 1 68 ? 7.750 -9.862 32.673 1.00 52.88 68 ALA A CA 1
ATOM 488 C C . ALA A 1 68 ? 8.418 -9.879 31.283 1.00 52.88 68 ALA A C 1
ATOM 490 O O . ALA A 1 68 ? 9.128 -8.928 30.934 1.00 52.88 68 ALA A O 1
ATOM 491 N N . PRO A 1 69 ? 8.222 -10.939 30.478 1.00 57.22 69 PRO A N 1
ATOM 492 C CA . PRO A 1 69 ? 8.869 -11.043 29.179 1.00 57.22 69 PRO A CA 1
ATOM 493 C C . PRO A 1 69 ? 8.537 -9.821 28.314 1.00 57.22 69 PRO A C 1
ATOM 495 O O . PRO A 1 69 ? 7.378 -9.420 28.178 1.00 57.22 69 PRO A O 1
ATOM 498 N N . ARG A 1 70 ? 9.571 -9.216 27.718 1.00 64.12 70 ARG A N 1
ATOM 499 C CA . ARG A 1 70 ? 9.439 -8.015 26.884 1.00 64.12 70 ARG A CA 1
ATOM 500 C C . ARG A 1 70 ? 8.535 -8.315 25.680 1.00 64.12 70 ARG A C 1
ATOM 502 O O . ARG A 1 70 ? 8.853 -9.189 24.874 1.00 64.12 70 ARG A O 1
ATOM 509 N N . ARG A 1 71 ? 7.420 -7.584 25.543 1.00 75.25 71 ARG A N 1
ATOM 510 C CA . ARG A 1 71 ? 6.479 -7.723 24.413 1.00 75.25 71 ARG A CA 1
ATOM 511 C C . ARG A 1 71 ? 7.184 -7.405 23.090 1.00 75.25 71 ARG A C 1
ATOM 513 O O . ARG A 1 71 ? 7.829 -6.362 22.974 1.00 75.25 71 ARG A O 1
ATOM 520 N N . ALA A 1 72 ? 7.042 -8.268 22.083 1.00 76.00 72 ALA A N 1
ATOM 521 C CA . ALA A 1 72 ? 7.699 -8.113 20.787 1.00 76.00 72 ALA A CA 1
ATOM 522 C C . ALA A 1 72 ? 6.691 -7.895 19.647 1.00 76.00 72 ALA A C 1
ATOM 524 O O . ALA A 1 72 ? 5.936 -8.798 19.278 1.00 76.00 72 ALA A O 1
ATOM 525 N N . ALA A 1 73 ? 6.754 -6.724 19.002 1.00 75.19 73 ALA A N 1
ATOM 526 C CA . ALA A 1 73 ? 5.928 -6.408 17.831 1.00 75.19 73 ALA A CA 1
ATOM 527 C C . ALA A 1 73 ? 6.123 -7.433 16.698 1.00 75.19 73 ALA A C 1
ATOM 529 O O . ALA A 1 73 ? 5.154 -7.925 16.142 1.00 75.19 73 ALA A O 1
ATOM 530 N N . LYS A 1 74 ? 7.362 -7.880 16.429 1.00 78.56 74 LYS A N 1
ATOM 531 C CA . LYS A 1 74 ? 7.646 -8.914 15.408 1.00 78.56 74 LYS A CA 1
ATOM 532 C C . LYS A 1 74 ? 6.990 -10.275 15.691 1.00 78.56 74 LYS A C 1
ATOM 534 O O . LYS A 1 74 ? 6.784 -11.056 14.766 1.00 78.56 74 LYS A O 1
ATOM 539 N N . LYS A 1 75 ? 6.654 -10.576 16.952 1.00 83.44 75 LYS A N 1
ATOM 540 C CA . LYS A 1 75 ? 5.920 -11.796 17.334 1.00 83.44 75 LYS A CA 1
ATOM 541 C C . LYS A 1 75 ? 4.398 -11.611 17.257 1.00 83.44 75 LYS A C 1
ATOM 543 O O . LYS A 1 75 ? 3.656 -12.582 17.396 1.00 83.44 75 LYS A O 1
ATOM 548 N N . GLY A 1 76 ? 3.929 -10.388 17.001 1.00 82.12 76 GLY A N 1
ATOM 549 C CA . GLY A 1 76 ? 2.519 -10.021 17.056 1.00 82.12 76 GLY A CA 1
ATOM 550 C C . GLY A 1 76 ? 1.970 -9.987 18.479 1.00 82.12 76 GLY A C 1
ATOM 551 O O . GLY A 1 76 ? 0.783 -10.226 18.666 1.00 82.12 76 GLY A O 1
ATOM 552 N N . ASP A 1 77 ? 2.819 -9.743 19.486 1.00 88.62 77 ASP A N 1
ATOM 553 C CA . ASP A 1 77 ? 2.388 -9.694 20.890 1.00 88.62 77 ASP A CA 1
ATOM 554 C C . ASP A 1 77 ? 1.460 -8.515 21.183 1.00 88.62 77 ASP A C 1
ATOM 556 O O . ASP A 1 77 ? 0.657 -8.583 22.111 1.00 88.62 77 ASP A O 1
ATOM 560 N N . PHE A 1 78 ? 1.562 -7.447 20.394 1.00 91.06 78 PHE A N 1
ATOM 561 C CA . PHE A 1 78 ? 0.677 -6.296 20.452 1.00 91.06 78 PHE A CA 1
ATOM 562 C C . PHE A 1 78 ? 0.569 -5.624 19.080 1.00 91.06 78 PHE A C 1
ATOM 564 O O . PHE A 1 78 ? 1.414 -5.838 18.208 1.00 91.06 78 PHE A O 1
ATOM 571 N N . ALA A 1 79 ? -0.447 -4.782 18.911 1.00 91.44 79 ALA A N 1
ATOM 572 C CA . ALA A 1 79 ? -0.594 -3.893 17.767 1.00 91.44 79 ALA A CA 1
ATOM 573 C C . ALA A 1 79 ? -0.976 -2.486 18.235 1.00 91.44 79 ALA A C 1
ATOM 575 O O . ALA A 1 79 ? -1.887 -2.327 19.048 1.00 91.44 79 ALA A O 1
ATOM 576 N N . LEU A 1 80 ? -0.289 -1.478 17.692 1.00 93.00 80 LEU A N 1
ATOM 577 C CA . LEU A 1 80 ? -0.676 -0.072 17.790 1.00 93.00 80 LEU A CA 1
ATOM 578 C C . LEU A 1 80 ? -1.464 0.307 16.540 1.00 93.00 80 LEU A C 1
ATOM 580 O O . LEU A 1 80 ? -1.055 -0.028 15.427 1.00 93.00 80 LEU A O 1
ATOM 584 N N . PHE A 1 81 ? -2.578 1.004 16.723 1.00 95.69 81 PHE A N 1
ATOM 585 C CA . PHE A 1 81 ? -3.481 1.363 15.633 1.00 95.69 81 PHE A CA 1
ATOM 586 C C . PHE A 1 81 ? -4.208 2.679 15.948 1.00 95.69 81 PHE A C 1
ATOM 588 O O . PHE A 1 81 ? -4.360 3.034 17.118 1.00 95.69 81 PHE A O 1
ATOM 595 N N . PRO A 1 82 ? -4.640 3.434 14.930 1.00 97.75 82 PRO A N 1
ATOM 596 C CA . PRO A 1 82 ? -5.438 4.628 15.113 1.00 97.75 82 PRO A CA 1
ATOM 597 C C . PRO A 1 82 ? -6.878 4.272 15.495 1.00 97.75 82 PRO A C 1
ATOM 599 O O . PRO A 1 82 ? -7.401 3.231 15.103 1.00 97.75 82 PRO A O 1
ATOM 602 N N . LEU A 1 83 ? -7.541 5.165 16.221 1.00 98.25 83 LEU A N 1
ATOM 603 C CA . LEU A 1 83 ? -8.904 4.963 16.729 1.00 98.25 83 LEU A CA 1
ATOM 604 C C . LEU A 1 83 ? -9.999 5.507 15.786 1.00 98.25 83 LEU A C 1
ATOM 606 O O . LEU A 1 83 ? -11.118 5.773 16.223 1.00 98.25 83 LEU A O 1
ATOM 610 N N . GLY A 1 84 ? -9.681 5.717 14.504 1.00 97.94 84 GLY A N 1
ATOM 611 C CA . GLY A 1 84 ? -10.601 6.304 13.524 1.00 97.94 84 GLY A CA 1
ATOM 612 C C . GLY A 1 84 ? -11.144 7.664 13.959 1.00 97.94 84 GLY A C 1
ATOM 613 O O . GLY A 1 84 ? -10.401 8.535 14.422 1.00 97.94 84 GLY A O 1
ATOM 614 N N . ALA A 1 85 ? -12.461 7.832 13.847 1.00 96.56 85 ALA A N 1
ATOM 615 C CA . ALA A 1 85 ? -13.174 9.060 14.187 1.00 96.56 85 ALA A CA 1
ATOM 616 C C . ALA A 1 85 ? -13.036 9.491 15.656 1.00 96.56 85 ALA A C 1
ATOM 618 O O . ALA A 1 85 ? -13.206 10.671 15.953 1.00 96.56 85 ALA A O 1
ATOM 619 N N . LEU A 1 86 ? -12.688 8.582 16.575 1.00 97.88 86 LEU A N 1
ATOM 620 C CA . LEU A 1 86 ? -12.442 8.943 17.975 1.00 97.88 86 LEU A CA 1
ATOM 621 C C . LEU A 1 86 ? -11.216 9.853 18.125 1.00 97.88 86 LEU A C 1
ATOM 623 O O . LEU A 1 86 ? -11.210 10.711 19.006 1.00 97.88 86 LEU A O 1
ATOM 627 N N . GLY A 1 87 ? -10.230 9.712 17.231 1.00 97.69 87 GLY A N 1
ATOM 628 C CA . GLY A 1 87 ? -8.990 10.484 17.202 1.00 97.69 87 GLY A CA 1
ATOM 629 C C . GLY A 1 87 ? -7.995 10.087 18.292 1.00 97.69 87 GLY A C 1
ATOM 630 O O . GLY A 1 87 ? -8.242 10.280 19.479 1.00 97.69 87 GLY A O 1
ATOM 631 N N . GLY A 1 88 ? -6.831 9.586 17.878 1.00 97.06 88 GLY A N 1
ATOM 632 C CA . GLY A 1 88 ? -5.787 9.075 18.767 1.00 97.06 88 GLY A CA 1
ATOM 633 C C . GLY A 1 88 ? -5.348 7.667 18.385 1.00 97.06 88 GLY A C 1
ATOM 634 O O . GLY A 1 88 ? -5.684 7.172 17.303 1.00 97.06 88 GLY A O 1
ATOM 635 N N . ARG A 1 89 ? -4.619 7.004 19.281 1.00 97.75 89 ARG A N 1
ATOM 636 C CA . ARG A 1 89 ? -4.105 5.643 19.096 1.00 97.75 89 ARG A CA 1
ATOM 637 C C . ARG A 1 89 ? -4.481 4.728 20.250 1.00 97.75 89 ARG A C 1
ATOM 639 O O . ARG A 1 89 ? -4.428 5.100 21.423 1.00 97.75 89 ARG A O 1
ATOM 646 N N . GLY A 1 90 ? -4.800 3.494 19.886 1.00 97.56 90 GLY A N 1
ATOM 647 C CA . GLY A 1 90 ? -5.003 2.379 20.792 1.00 97.56 90 GLY A CA 1
ATOM 648 C C . GLY A 1 90 ? -3.876 1.357 20.697 1.00 97.56 90 GLY A C 1
ATOM 649 O O . GLY A 1 90 ? -3.142 1.288 19.709 1.00 97.56 90 GLY A O 1
ATOM 650 N N . GLU A 1 91 ? -3.773 0.539 21.735 1.00 96.88 91 GLU A N 1
ATOM 651 C CA . GLU A 1 91 ? -2.979 -0.683 21.754 1.00 96.88 91 GLU A CA 1
ATOM 652 C C . GLU A 1 91 ? -3.891 -1.869 22.038 1.00 96.88 91 GLU A C 1
ATOM 654 O O . GLU A 1 91 ? -4.766 -1.799 22.899 1.00 96.88 91 GLU A O 1
ATOM 659 N N . VAL A 1 92 ? -3.656 -2.978 21.348 1.00 95.56 92 VAL A N 1
ATOM 660 C CA . VAL A 1 92 ? -4.239 -4.270 21.697 1.00 95.56 92 VAL A CA 1
ATOM 661 C C . VAL A 1 92 ? -3.128 -5.286 21.907 1.00 95.56 92 VAL A C 1
ATOM 663 O O . VAL A 1 92 ? -2.147 -5.291 21.167 1.00 95.56 92 VAL A O 1
ATOM 666 N N . VAL A 1 93 ? -3.284 -6.152 22.904 1.00 94.94 93 VAL A N 1
ATOM 667 C CA . VAL A 1 93 ? -2.328 -7.214 23.244 1.00 94.94 93 VAL A CA 1
ATOM 668 C C . VAL A 1 93 ? -2.898 -8.561 22.818 1.00 94.94 93 VAL A C 1
ATOM 670 O O . VAL A 1 93 ? -4.101 -8.796 22.905 1.00 94.94 93 VAL A O 1
ATOM 673 N N . ALA A 1 94 ? -2.045 -9.466 22.349 1.00 93.69 94 ALA A N 1
ATOM 674 C CA . ALA A 1 94 ? -2.446 -10.821 21.995 1.00 93.69 94 ALA A CA 1
ATOM 675 C C . ALA A 1 94 ? -3.168 -11.527 23.157 1.00 93.69 94 ALA A C 1
ATOM 677 O O . ALA A 1 94 ? -2.675 -11.555 24.281 1.00 93.69 94 ALA A O 1
ATOM 678 N N . GLY A 1 95 ? -4.329 -12.117 22.867 1.00 95.06 95 GLY A N 1
ATOM 679 C CA . GLY A 1 95 ? -5.202 -12.776 23.841 1.00 95.06 95 GLY A CA 1
ATOM 680 C C . GLY A 1 95 ? -6.161 -11.836 24.578 1.00 95.06 95 GLY A C 1
ATOM 681 O O . GLY A 1 95 ? -7.159 -12.307 25.118 1.00 95.06 95 GLY A O 1
ATOM 682 N N . ALA A 1 96 ? -5.924 -10.521 24.560 1.00 95.94 96 ALA A N 1
ATOM 683 C CA . ALA A 1 96 ? -6.779 -9.560 25.248 1.00 95.94 96 ALA A CA 1
ATOM 684 C C . ALA A 1 96 ? -8.127 -9.380 24.530 1.00 95.94 96 ALA A C 1
ATOM 686 O O . ALA A 1 96 ? -8.191 -9.354 23.297 1.00 95.94 96 ALA A O 1
ATOM 687 N N . LYS A 1 97 ? -9.198 -9.221 25.315 1.00 97.38 97 LYS A N 1
ATOM 688 C CA . LYS A 1 97 ? -10.567 -8.892 24.865 1.00 97.38 97 LYS A CA 1
ATOM 689 C C . LYS A 1 97 ? -10.865 -7.395 25.003 1.00 97.38 97 LYS A C 1
ATOM 691 O O . LYS A 1 97 ? -11.987 -6.983 25.256 1.00 97.38 97 LYS A O 1
ATOM 696 N N . GLU A 1 98 ? -9.831 -6.579 24.891 1.00 97.19 98 GLU A N 1
ATOM 697 C CA . GLU A 1 98 ? -9.877 -5.155 25.191 1.00 97.19 98 GLU A CA 1
ATOM 698 C C . GLU A 1 98 ? -8.765 -4.425 24.450 1.00 97.19 98 GLU A C 1
ATOM 700 O O . GLU A 1 98 ? -7.786 -5.040 24.018 1.00 97.19 98 GLU A O 1
ATOM 705 N N . LEU A 1 99 ? -8.908 -3.112 24.329 1.00 97.56 99 LEU A N 1
ATOM 706 C CA . LEU A 1 99 ? -7.857 -2.233 23.828 1.00 97.56 99 LEU A CA 1
ATOM 707 C C . LEU A 1 99 ? -7.620 -1.090 24.815 1.00 97.56 99 LEU A C 1
ATOM 709 O O . LEU A 1 99 ? -8.553 -0.616 25.458 1.00 97.56 99 LEU A O 1
ATOM 713 N N . THR A 1 100 ? -6.374 -0.645 24.930 1.00 98.44 100 THR A N 1
ATOM 714 C CA . THR A 1 100 ? -5.971 0.457 25.811 1.00 98.44 100 THR A CA 1
ATOM 715 C C . THR A 1 100 ? -5.778 1.731 25.003 1.00 98.44 100 THR A C 1
ATOM 717 O O . THR A 1 100 ? -5.079 1.717 23.990 1.00 98.44 100 THR A O 1
ATOM 720 N N . ILE A 1 101 ? -6.330 2.849 25.469 1.00 98.50 101 ILE A N 1
ATOM 721 C CA . ILE A 1 101 ? -6.088 4.172 24.887 1.00 98.50 101 ILE A CA 1
ATOM 722 C C . ILE A 1 101 ? -4.662 4.622 25.220 1.00 98.50 101 ILE A C 1
ATOM 724 O O . ILE A 1 101 ? -4.301 4.765 26.390 1.00 98.50 101 ILE A O 1
ATOM 728 N N . LYS A 1 102 ? -3.841 4.851 24.191 1.00 98.19 102 LYS A N 1
ATOM 729 C CA . LYS A 1 102 ? -2.435 5.268 24.329 1.00 98.19 102 LYS A CA 1
ATOM 730 C C . LYS A 1 102 ? -2.250 6.767 24.159 1.00 98.19 102 LYS A C 1
ATOM 732 O O . LYS A 1 102 ? -1.414 7.348 24.840 1.00 98.19 102 LYS A O 1
ATOM 737 N N . ASP A 1 103 ? -3.028 7.375 23.275 1.00 97.75 103 ASP A N 1
ATOM 738 C CA . ASP A 1 103 ? -3.118 8.821 23.114 1.00 97.75 103 ASP A CA 1
ATOM 739 C C . ASP A 1 103 ? -4.461 9.206 22.499 1.00 97.75 103 ASP A C 1
ATOM 741 O O . ASP A 1 103 ? -5.176 8.369 21.945 1.00 97.75 103 ASP A O 1
ATOM 745 N N . LEU A 1 104 ? -4.792 10.489 22.623 1.00 98.00 104 LEU A N 1
ATOM 746 C CA . LEU A 1 104 ? -5.978 11.103 22.050 1.00 98.00 104 LEU A CA 1
ATOM 747 C C . LEU A 1 104 ? -5.592 12.443 21.431 1.00 98.00 104 LEU A C 1
ATOM 749 O O . LEU A 1 104 ? -4.798 13.197 21.998 1.00 98.00 104 LEU A O 1
ATOM 753 N N . PHE A 1 105 ? -6.167 12.757 20.274 1.00 96.75 105 PHE A N 1
ATOM 754 C CA . PHE A 1 105 ? -5.962 14.069 19.669 1.00 96.75 105 PHE A CA 1
ATOM 755 C C . PHE A 1 105 ? -6.775 15.122 20.418 1.00 96.75 105 PHE A C 1
ATOM 757 O O . PHE A 1 105 ? -7.948 14.913 20.738 1.00 96.75 105 PHE A O 1
ATOM 764 N N . ALA A 1 106 ? -6.168 16.283 20.663 1.00 94.69 106 ALA A N 1
ATOM 765 C CA . ALA A 1 106 ? -6.858 17.394 21.301 1.00 94.69 106 ALA A CA 1
ATOM 766 C C . ALA A 1 106 ? -8.150 17.739 20.538 1.00 94.69 106 ALA A C 1
ATOM 768 O O . ALA A 1 106 ? -8.151 17.828 19.310 1.00 94.69 106 ALA A O 1
ATOM 769 N N . LYS A 1 107 ? -9.247 17.943 21.279 1.00 92.69 107 LYS A N 1
ATOM 770 C CA . LYS A 1 107 ? -10.583 18.289 20.752 1.00 92.69 107 LYS A CA 1
ATOM 771 C C . LYS A 1 107 ? -11.237 17.231 19.843 1.00 92.69 107 LYS A C 1
ATOM 773 O O . LYS A 1 107 ? -12.305 17.499 19.292 1.00 92.69 107 LYS A O 1
ATOM 778 N N . ALA A 1 108 ? -10.653 16.041 19.687 1.00 96.12 108 ALA A N 1
ATOM 779 C CA . ALA A 1 108 ? -11.274 14.971 18.911 1.00 96.12 108 ALA A CA 1
ATOM 780 C C . ALA A 1 108 ? -12.546 14.426 19.592 1.00 96.12 108 ALA A C 1
ATOM 782 O O . ALA A 1 108 ? -12.710 14.595 20.807 1.00 96.12 108 ALA A O 1
ATOM 783 N N . PRO A 1 109 ? -13.450 13.768 18.836 1.00 96.75 109 PRO A N 1
ATOM 784 C CA . PRO A 1 109 ? -14.669 13.170 19.378 1.00 96.75 109 PRO A CA 1
ATOM 785 C C . PRO A 1 109 ? -14.450 12.332 20.637 1.00 96.75 109 PRO A C 1
ATOM 787 O O . PRO A 1 109 ? -15.181 12.519 21.602 1.00 96.75 109 PRO A O 1
ATOM 790 N N . GLY A 1 110 ? -13.396 11.510 20.690 1.00 97.69 110 GLY A N 1
ATOM 791 C CA . GLY A 1 110 ? -13.084 10.694 21.862 1.00 97.69 110 GLY A CA 1
ATOM 792 C C . GLY A 1 110 ? -12.872 11.516 23.136 1.00 97.69 110 GLY A C 1
ATOM 793 O O . GLY A 1 110 ? -13.483 11.219 24.158 1.00 97.69 110 GLY A O 1
ATOM 794 N N . VAL A 1 111 ? -12.078 12.592 23.067 1.00 97.62 111 VAL A N 1
ATOM 795 C CA . VAL A 1 111 ? -11.836 13.491 24.215 1.00 97.62 111 VAL A CA 1
ATOM 796 C C . VAL A 1 111 ? -13.126 14.183 24.649 1.00 97.62 111 VAL A C 1
ATOM 798 O O . VAL A 1 111 ? -13.434 14.222 25.837 1.00 97.62 111 VAL A O 1
ATOM 801 N N . ARG A 1 112 ? -13.902 14.710 23.692 1.00 96.69 112 ARG A N 1
ATOM 802 C CA . ARG A 1 112 ? -15.173 15.398 23.984 1.00 96.69 112 ARG A CA 1
ATOM 803 C C . ARG A 1 112 ? -16.221 14.456 24.578 1.00 96.69 112 ARG A C 1
ATOM 805 O O . ARG A 1 112 ? -16.986 14.876 25.433 1.00 96.69 112 ARG A O 1
ATOM 812 N N . GLY A 1 113 ? -16.212 13.190 24.164 1.00 96.25 113 GLY A N 1
ATOM 813 C CA . GLY A 1 113 ? -17.046 12.120 24.713 1.00 96.25 113 GLY A CA 1
ATOM 814 C C . GLY A 1 113 ? -16.509 11.492 26.003 1.00 96.25 113 GLY A C 1
ATOM 815 O O . GLY A 1 113 ? -17.031 10.475 26.449 1.00 96.25 113 GLY A O 1
ATOM 816 N N . GLY A 1 114 ? -15.460 12.063 26.603 1.00 97.69 114 GLY A N 1
ATOM 817 C CA . GLY A 1 114 ? -14.982 11.675 27.927 1.00 97.69 114 GLY A CA 1
ATOM 818 C C . GLY A 1 114 ? -13.996 10.506 27.971 1.00 97.69 114 GLY A C 1
ATOM 819 O O . GLY A 1 114 ? -13.682 10.062 29.080 1.00 97.69 114 GLY A O 1
ATOM 820 N N . LEU A 1 115 ? -13.476 10.022 26.833 1.00 98.12 115 LEU A N 1
ATOM 821 C CA . LEU A 1 115 ? -12.343 9.085 26.828 1.00 98.12 115 LEU A CA 1
ATOM 822 C C . LEU A 1 115 ? -11.086 9.756 27.380 1.00 98.12 115 LEU A C 1
ATOM 824 O O . LEU A 1 115 ? -10.836 10.945 27.169 1.00 98.12 115 LEU A O 1
ATOM 828 N N . ARG A 1 116 ? -10.263 8.962 28.062 1.00 98.25 116 ARG A N 1
ATOM 829 C CA . ARG A 1 116 ? -8.989 9.379 28.649 1.00 98.25 116 ARG A CA 1
ATOM 830 C C . ARG A 1 116 ? -7.884 8.400 28.274 1.00 98.25 116 ARG A C 1
ATOM 832 O O . ARG A 1 116 ? -8.124 7.221 28.026 1.00 98.25 116 ARG A O 1
ATOM 839 N N . VAL A 1 117 ? -6.649 8.894 28.244 1.00 98.38 117 VAL A N 1
ATOM 840 C CA . VAL A 1 117 ? -5.468 8.031 28.102 1.00 98.38 117 VAL A CA 1
ATOM 841 C C . VAL A 1 117 ? -5.416 7.058 29.282 1.00 98.38 117 VAL A C 1
ATOM 843 O O . VAL A 1 117 ? -5.634 7.462 30.420 1.00 98.38 117 VAL A O 1
ATOM 846 N N . GLY A 1 118 ? -5.145 5.782 29.001 1.00 97.94 118 GLY A N 1
ATOM 847 C CA . GLY A 1 118 ? -5.159 4.699 29.989 1.00 97.94 118 GLY A CA 1
ATOM 848 C C . GLY A 1 118 ? -6.487 3.945 30.098 1.00 97.94 118 GLY A C 1
ATOM 849 O O . GLY A 1 118 ? -6.490 2.833 30.620 1.00 97.94 118 GLY A O 1
ATOM 850 N N . ASP A 1 119 ? -7.584 4.481 29.554 1.00 98.56 119 ASP A N 1
ATOM 851 C CA . ASP A 1 119 ? -8.860 3.765 29.486 1.00 98.56 119 ASP A CA 1
ATOM 852 C C . ASP A 1 119 ? -8.709 2.430 28.739 1.00 98.56 119 ASP A C 1
ATOM 854 O O . ASP A 1 119 ? -8.046 2.355 27.697 1.00 98.56 119 ASP A O 1
ATOM 858 N N . ARG A 1 120 ? -9.355 1.376 29.249 1.00 98.44 120 ARG A N 1
ATOM 859 C CA . ARG A 1 120 ? -9.462 0.071 28.580 1.00 98.44 120 ARG A CA 1
ATOM 860 C C . ARG A 1 120 ? -10.875 -0.089 28.029 1.00 98.44 120 ARG A C 1
ATOM 862 O O . ARG A 1 120 ? -11.822 -0.198 28.798 1.00 98.44 120 ARG A O 1
ATOM 869 N N . ILE A 1 121 ? -11.039 -0.097 26.709 1.00 98.50 121 ILE A N 1
ATOM 870 C CA . ILE A 1 121 ? -12.341 -0.362 26.080 1.00 98.50 121 ILE A CA 1
ATOM 871 C C . ILE A 1 121 ? -12.531 -1.877 26.008 1.00 98.50 121 ILE A C 1
ATOM 873 O O . ILE A 1 121 ? -11.715 -2.567 25.391 1.00 98.50 121 ILE A O 1
ATOM 877 N N . ILE A 1 122 ? -13.610 -2.375 26.613 1.00 98.00 122 ILE A N 1
ATOM 878 C CA . ILE A 1 122 ? -13.918 -3.812 26.733 1.00 98.00 122 ILE A CA 1
ATOM 879 C C . ILE A 1 122 ? -15.123 -4.243 25.876 1.00 98.00 122 ILE A C 1
ATOM 881 O O . ILE A 1 122 ? -15.257 -5.421 25.540 1.00 98.00 122 ILE A O 1
ATOM 885 N N . ALA A 1 123 ? -15.983 -3.294 25.492 1.00 98.19 123 ALA A N 1
ATOM 886 C CA . ALA A 1 123 ? -17.122 -3.516 24.602 1.00 98.19 123 ALA A CA 1
ATOM 887 C C . ALA A 1 123 ? -17.457 -2.251 23.797 1.00 98.19 123 ALA A C 1
ATOM 889 O O . ALA A 1 123 ? -17.190 -1.130 24.241 1.00 98.19 123 ALA A O 1
ATOM 890 N N . ALA A 1 124 ? -18.078 -2.433 22.632 1.00 97.25 124 ALA A N 1
ATOM 891 C CA . ALA A 1 124 ? -18.631 -1.358 21.808 1.00 97.25 124 ALA A CA 1
ATOM 892 C C . ALA A 1 124 ? -20.020 -1.763 21.298 1.00 97.25 124 ALA A C 1
ATOM 894 O O . ALA A 1 124 ? -20.217 -2.926 20.947 1.00 97.25 124 ALA A O 1
ATOM 895 N N . ALA A 1 125 ? -20.971 -0.823 21.286 1.00 95.06 125 ALA A N 1
ATOM 896 C CA . ALA A 1 125 ? -22.385 -1.085 20.979 1.00 95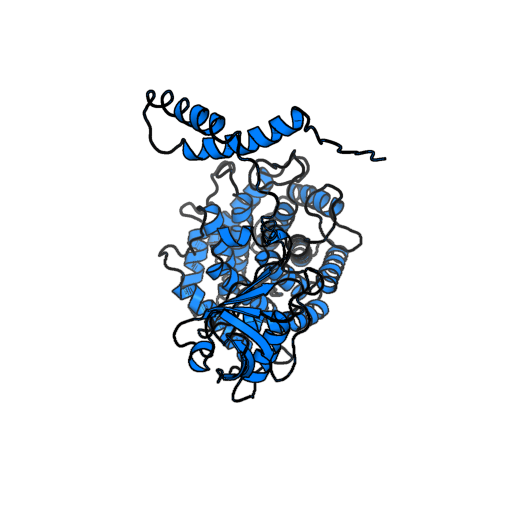.06 125 ALA A CA 1
ATOM 897 C C . ALA A 1 125 ? -22.937 -2.317 21.725 1.00 95.06 125 ALA A C 1
ATOM 899 O O . ALA A 1 125 ? -23.503 -3.227 21.123 1.00 95.06 125 ALA A O 1
ATOM 900 N N . ASP A 1 126 ? -22.686 -2.366 23.039 1.00 94.12 126 ASP A N 1
ATOM 901 C CA . ASP A 1 126 ? -23.109 -3.439 23.955 1.00 94.12 126 ASP A CA 1
ATOM 902 C C . ASP A 1 126 ? -22.573 -4.845 23.638 1.00 94.12 126 ASP A C 1
ATOM 904 O O . ASP A 1 126 ? -22.969 -5.827 24.265 1.00 94.12 126 ASP A O 1
ATOM 908 N N . LYS A 1 127 ? -21.615 -4.960 22.712 1.00 96.38 127 LYS A N 1
ATOM 909 C CA . LYS A 1 127 ? -20.988 -6.229 22.339 1.00 96.38 127 LYS A CA 1
ATOM 910 C C . LYS A 1 127 ? -19.566 -6.306 22.904 1.00 96.38 127 LYS A C 1
ATOM 912 O O . LYS A 1 127 ? -18.716 -5.496 22.512 1.00 96.38 127 LYS A O 1
ATOM 917 N N . PRO A 1 128 ? -19.266 -7.263 23.804 1.00 97.31 128 PRO A N 1
ATOM 918 C CA . PRO A 1 128 ? -17.909 -7.467 24.297 1.00 97.31 128 PRO A CA 1
ATOM 919 C C . PRO A 1 128 ? -16.992 -7.942 23.170 1.00 97.31 128 PRO A C 1
ATOM 921 O O . PRO A 1 128 ? -17.410 -8.669 22.263 1.00 97.31 128 PRO A O 1
ATOM 924 N N . PHE A 1 129 ? -15.718 -7.559 23.224 1.00 97.69 129 PHE A N 1
ATOM 925 C CA . PHE A 1 129 ? -14.780 -7.973 22.187 1.00 97.69 129 PHE A CA 1
ATOM 926 C C . PHE A 1 129 ? -14.356 -9.439 22.325 1.00 97.69 129 PHE A C 1
ATOM 928 O O . PHE A 1 129 ? -14.231 -10.007 23.411 1.00 97.69 129 PHE A O 1
ATOM 935 N N . VAL A 1 130 ? -14.045 -10.049 21.182 1.00 96.62 130 VAL A N 1
ATOM 936 C CA . VAL A 1 130 ? -13.349 -11.340 21.132 1.00 96.62 130 VAL A CA 1
ATOM 937 C C . VAL A 1 130 ? -11.837 -11.146 21.319 1.00 96.62 130 VAL A C 1
ATOM 939 O O . VAL A 1 130 ? -11.330 -10.059 21.034 1.00 96.62 130 VAL A O 1
ATOM 942 N N . PRO A 1 131 ? -11.084 -12.182 21.738 1.00 96.50 131 PRO A N 1
ATOM 943 C CA . PRO A 1 131 ? -9.640 -12.073 21.916 1.00 96.50 131 PRO A CA 1
ATOM 944 C C . PRO A 1 131 ? -8.901 -11.638 20.646 1.00 96.50 131 PRO A C 1
ATOM 946 O O . PRO A 1 131 ? -9.157 -12.152 19.550 1.00 96.50 131 PRO A O 1
ATOM 949 N N . HIS A 1 132 ? -7.926 -10.743 20.794 1.00 94.69 132 HIS A N 1
ATOM 950 C CA . HIS A 1 132 ? -6.992 -10.418 19.723 1.00 94.69 132 HIS A CA 1
ATOM 951 C C . HIS A 1 132 ? -6.071 -11.599 19.407 1.00 94.69 132 HIS A C 1
ATOM 953 O O . HIS A 1 132 ? -5.481 -12.209 20.298 1.00 94.69 132 HIS A O 1
ATOM 959 N N . SER A 1 133 ? -5.901 -11.909 18.122 1.00 90.50 133 SER A N 1
ATOM 960 C CA . SER A 1 133 ? -5.107 -13.060 17.686 1.00 90.50 133 SER A CA 1
ATOM 961 C C . SER A 1 133 ? -3.748 -12.663 17.110 1.00 90.50 133 SER A C 1
ATOM 963 O O . SER A 1 133 ? -3.674 -11.778 16.256 1.00 90.50 133 SER A O 1
ATOM 965 N N . ARG A 1 134 ? -2.696 -13.423 17.455 1.00 90.00 134 ARG A N 1
ATOM 966 C CA . ARG A 1 134 ? -1.384 -13.384 16.772 1.00 90.00 134 ARG A CA 1
ATOM 967 C C . ARG A 1 134 ? -1.418 -13.967 15.359 1.00 90.00 134 ARG A C 1
ATOM 969 O O . ARG A 1 134 ? -0.427 -13.848 14.636 1.00 90.00 134 ARG A O 1
ATOM 976 N N . ASN A 1 135 ? -2.495 -14.667 14.995 1.00 91.06 135 ASN A N 1
ATOM 977 C CA . ASN A 1 135 ? -2.624 -15.290 13.688 1.00 91.06 135 ASN A CA 1
ATOM 978 C C . ASN A 1 135 ? -2.747 -14.194 12.616 1.00 91.06 135 ASN A C 1
ATOM 980 O O . ASN A 1 135 ? -3.570 -13.281 12.723 1.00 91.06 135 ASN A O 1
ATOM 984 N N . ILE A 1 136 ? -1.892 -14.259 11.602 1.00 89.88 136 ILE A N 1
ATOM 985 C CA . ILE A 1 136 ? -1.877 -13.302 10.497 1.00 89.88 136 ILE A CA 1
ATOM 986 C C . ILE A 1 136 ? -2.994 -13.569 9.484 1.00 89.88 136 ILE A C 1
ATOM 988 O O . ILE A 1 136 ? -3.457 -12.632 8.846 1.00 89.88 136 ILE A O 1
ATOM 992 N N . ASP A 1 137 ? -3.499 -14.802 9.408 1.00 92.00 137 ASP A N 1
ATOM 993 C CA . ASP A 1 137 ? -4.538 -15.202 8.452 1.00 92.00 137 ASP A CA 1
ATOM 994 C C . ASP A 1 137 ? -5.953 -14.754 8.874 1.00 92.00 137 ASP A C 1
ATOM 996 O O . ASP A 1 137 ? -6.910 -14.959 8.138 1.00 92.00 137 ASP A O 1
ATOM 1000 N N . VAL A 1 138 ? -6.109 -14.115 10.043 1.00 91.62 138 VAL A N 1
ATOM 1001 C CA . VAL A 1 138 ? -7.409 -13.619 10.551 1.00 91.62 138 VAL A CA 1
ATOM 1002 C C . VAL A 1 138 ? -7.532 -12.090 10.530 1.00 91.62 138 VAL A C 1
ATOM 1004 O O . VAL A 1 138 ? -8.392 -11.524 11.209 1.00 91.62 138 VAL A O 1
ATOM 1007 N N . GLY A 1 139 ? -6.643 -11.393 9.815 1.00 88.88 139 GLY A N 1
ATOM 1008 C CA . GLY A 1 139 ? -6.729 -9.945 9.625 1.00 88.88 139 GLY A CA 1
ATOM 1009 C C . GLY A 1 139 ? -6.798 -9.179 10.947 1.00 88.88 139 GLY A C 1
ATOM 1010 O O . GLY A 1 139 ? -5.936 -9.329 11.820 1.00 88.88 139 GLY A O 1
ATOM 1011 N N . GLY A 1 140 ? -7.806 -8.322 11.102 1.00 88.44 140 GLY A N 1
ATOM 1012 C CA . GLY A 1 140 ? -8.019 -7.487 12.290 1.00 88.44 140 GLY A CA 1
ATOM 1013 C C . GLY A 1 140 ? -8.763 -8.142 13.456 1.00 88.44 140 GLY A C 1
ATOM 1014 O O . GLY A 1 140 ? -9.063 -7.421 14.406 1.00 88.44 140 GLY A O 1
ATOM 1015 N N . ARG A 1 141 ? -9.078 -9.452 13.401 1.00 92.12 141 ARG A N 1
ATOM 1016 C CA . ARG A 1 141 ? -9.936 -10.126 14.398 1.00 92.12 141 ARG A CA 1
ATOM 1017 C C . ARG A 1 141 ? -9.554 -9.758 15.838 1.00 92.12 141 ARG A C 1
ATOM 1019 O O . ARG A 1 141 ? -8.381 -9.840 16.224 1.00 92.12 141 ARG A O 1
ATOM 1026 N N . GLY A 1 142 ? -10.571 -9.384 16.609 1.00 94.81 142 GLY A N 1
ATOM 1027 C CA . GLY A 1 142 ? -10.448 -8.861 17.966 1.00 94.81 142 GLY A CA 1
ATOM 1028 C C . GLY A 1 142 ? -10.982 -7.428 18.077 1.00 94.81 142 GLY A C 1
ATOM 1029 O O . GLY A 1 142 ? -11.751 -6.999 17.211 1.00 94.81 142 GLY A O 1
ATOM 1030 N N . PRO A 1 143 ? -10.545 -6.680 19.106 1.00 97.00 143 PRO A N 1
ATOM 1031 C CA . PRO A 1 143 ? -11.007 -5.320 19.381 1.00 97.00 143 PRO A CA 1
ATOM 1032 C C . PRO A 1 143 ? -10.860 -4.343 18.205 1.00 97.00 143 PRO A C 1
ATOM 1034 O O . PRO A 1 143 ? -11.725 -3.500 18.011 1.00 97.00 143 PRO A O 1
ATOM 1037 N N . MET A 1 144 ? -9.811 -4.470 17.379 1.00 95.88 144 MET A N 1
ATOM 1038 C CA . MET A 1 144 ? -9.595 -3.581 16.225 1.00 95.88 144 MET A CA 1
ATOM 1039 C C . MET A 1 144 ? -10.710 -3.696 15.180 1.00 95.88 144 MET A C 1
ATOM 1041 O O . MET A 1 144 ? -11.344 -2.698 14.852 1.00 95.88 144 MET A O 1
ATOM 1045 N N . ALA A 1 145 ? -10.960 -4.901 14.653 1.00 96.00 145 ALA A N 1
ATOM 1046 C CA . ALA A 1 145 ? -12.003 -5.079 13.645 1.00 96.00 145 ALA A CA 1
ATOM 1047 C C . ALA A 1 145 ? -13.388 -4.738 14.209 1.00 96.00 145 ALA A C 1
ATOM 1049 O O . ALA A 1 145 ? -14.151 -4.040 13.551 1.00 96.00 145 ALA A O 1
ATOM 1050 N N . ALA A 1 146 ? -13.674 -5.157 15.448 1.00 97.50 146 ALA A N 1
ATOM 1051 C CA . ALA A 1 146 ? -14.933 -4.837 16.115 1.00 97.50 146 ALA A CA 1
ATOM 1052 C C . ALA A 1 146 ? -15.142 -3.319 16.241 1.00 97.50 146 ALA A C 1
ATOM 1054 O O . ALA A 1 146 ? -16.180 -2.818 15.821 1.00 97.50 146 ALA A O 1
ATOM 1055 N N . LEU A 1 147 ? -14.142 -2.575 16.729 1.00 98.25 147 LEU A N 1
ATOM 1056 C CA . LEU A 1 147 ? -14.218 -1.116 16.818 1.00 98.25 147 LEU A CA 1
ATOM 1057 C C . LEU A 1 147 ? -14.411 -0.476 15.438 1.00 98.25 147 LEU A C 1
ATOM 1059 O O . LEU A 1 147 ? -15.250 0.404 15.294 1.00 98.25 147 LEU A O 1
ATOM 1063 N N . GLY A 1 148 ? -13.669 -0.923 14.420 1.00 97.56 148 GLY A N 1
ATOM 1064 C CA . GLY A 1 148 ? -13.795 -0.388 13.064 1.00 97.56 148 GLY A CA 1
ATOM 1065 C C . GLY A 1 148 ? -15.195 -0.570 12.466 1.00 97.56 148 GLY A C 1
ATOM 1066 O O . GLY A 1 148 ? -15.691 0.349 11.825 1.00 97.56 148 GLY A O 1
ATOM 1067 N N . HIS A 1 149 ? -15.841 -1.717 12.700 1.00 96.62 149 HIS A N 1
ATOM 1068 C CA . HIS A 1 149 ? -17.214 -1.966 12.249 1.00 96.62 149 HIS A CA 1
ATOM 1069 C C . HIS A 1 149 ? -18.240 -1.118 13.007 1.00 96.62 149 HIS A C 1
ATOM 1071 O O . HIS A 1 149 ? -19.067 -0.466 12.379 1.00 96.62 149 HIS A O 1
ATOM 1077 N N . VAL A 1 150 ? -18.147 -1.052 14.339 1.00 96.81 150 VAL A N 1
ATOM 1078 C CA . VAL A 1 150 ? -19.094 -0.257 15.138 1.00 96.81 150 VAL A CA 1
ATOM 1079 C C . VAL A 1 150 ? -18.930 1.249 14.869 1.00 96.81 150 VAL A C 1
ATOM 1081 O O . VAL A 1 150 ? -19.908 1.991 14.901 1.00 96.81 150 VAL A O 1
ATOM 1084 N N . LEU A 1 151 ? -17.719 1.719 14.544 1.00 97.06 151 LEU A N 1
ATOM 1085 C CA . LEU A 1 151 ? -17.508 3.091 14.069 1.00 97.06 151 LEU A CA 1
ATOM 1086 C C . LEU A 1 151 ? -18.247 3.363 12.755 1.00 97.06 151 LEU A C 1
ATOM 1088 O O . LEU A 1 151 ? -18.892 4.399 12.641 1.00 97.06 151 LEU A O 1
ATOM 1092 N N . GLU A 1 152 ? -18.175 2.447 11.784 1.00 95.94 152 GLU A N 1
ATOM 1093 C CA . GLU A 1 152 ? -18.908 2.583 10.519 1.00 95.94 152 GLU A CA 1
ATOM 1094 C C . GLU A 1 152 ? -20.420 2.663 10.758 1.00 95.94 152 GLU A C 1
ATOM 1096 O O . GLU A 1 152 ? -21.070 3.555 10.221 1.00 95.94 152 GLU A O 1
ATOM 1101 N N . GLU A 1 153 ? -20.961 1.768 11.593 1.00 95.06 153 GLU A N 1
ATOM 1102 C CA . GLU A 1 153 ? -22.380 1.750 11.973 1.00 95.06 153 GLU A CA 1
ATOM 1103 C C . GLU A 1 153 ? -22.797 3.071 12.636 1.00 95.06 153 GLU A C 1
ATOM 1105 O O . GLU A 1 153 ? -23.798 3.677 12.251 1.00 95.06 153 GLU A O 1
ATOM 1110 N N . ALA A 1 154 ? -22.000 3.560 13.590 1.00 95.56 154 ALA A N 1
ATOM 1111 C CA . ALA A 1 154 ? -22.303 4.797 14.295 1.00 95.56 154 ALA A CA 1
ATOM 1112 C C . ALA A 1 154 ? -22.249 6.020 13.367 1.00 95.56 154 ALA A C 1
ATOM 1114 O O . ALA A 1 154 ? -23.179 6.816 13.337 1.00 95.56 154 ALA A O 1
ATOM 1115 N N . GLU A 1 155 ? -21.217 6.145 12.533 1.00 95.12 155 GLU A N 1
ATOM 1116 C CA . GLU A 1 155 ? -21.105 7.255 11.577 1.00 95.12 155 GLU A CA 1
ATOM 1117 C C . GLU A 1 155 ? -22.150 7.201 10.444 1.00 95.12 155 GLU A C 1
ATOM 1119 O O . GLU A 1 155 ? -22.328 8.203 9.740 1.00 95.12 155 GLU A O 1
ATOM 1124 N N . ALA A 1 156 ? -22.825 6.060 10.252 1.00 93.50 156 ALA A N 1
ATOM 1125 C CA . ALA A 1 156 ? -23.878 5.877 9.258 1.00 93.50 156 ALA A CA 1
ATOM 1126 C C . ALA A 1 156 ? -25.261 6.355 9.717 1.00 93.50 156 ALA A C 1
ATOM 1128 O O . ALA A 1 156 ? -26.040 6.802 8.876 1.00 93.50 156 ALA A O 1
ATOM 1129 N N . GLY A 1 157 ? -25.572 6.281 11.014 1.00 84.06 157 GLY A N 1
ATOM 1130 C CA . GLY A 1 157 ? -26.918 6.615 11.488 1.00 84.06 157 GLY A CA 1
ATOM 1131 C C . GLY A 1 157 ? -27.136 6.677 12.998 1.00 84.06 157 GLY A C 1
ATOM 1132 O O . GLY A 1 157 ? -28.191 7.152 13.407 1.00 84.06 157 GLY A O 1
ATOM 1133 N N . SER A 1 158 ? -26.181 6.253 13.831 1.00 72.31 158 SER A N 1
ATOM 1134 C CA . SER A 1 158 ? -26.315 6.389 15.286 1.00 72.31 158 SER A CA 1
ATOM 1135 C C . SER A 1 158 ? -25.784 7.751 15.724 1.00 72.31 158 SER A C 1
ATOM 1137 O O . SER A 1 158 ? -24.630 8.086 15.474 1.00 72.31 158 SER A O 1
ATOM 1139 N N . ASP A 1 159 ? -26.589 8.540 16.434 1.00 76.31 159 ASP A N 1
ATOM 1140 C CA . ASP A 1 159 ? -26.176 9.870 16.915 1.00 76.31 159 ASP A CA 1
ATOM 1141 C C . ASP A 1 159 ? -24.922 9.847 17.811 1.00 76.31 159 ASP A C 1
ATOM 1143 O O . ASP A 1 159 ? -24.241 10.862 17.981 1.00 76.31 159 ASP A O 1
ATOM 1147 N N . SER A 1 160 ? -24.579 8.681 18.369 1.00 91.50 160 SER A N 1
ATOM 1148 C CA . SER A 1 160 ? -23.350 8.466 19.126 1.00 91.50 160 SER A CA 1
ATOM 1149 C C . SER A 1 160 ? -22.846 7.019 19.063 1.00 91.50 160 SER A C 1
ATOM 1151 O O . SER A 1 160 ? -23.584 6.077 18.769 1.00 91.50 160 SER A O 1
ATOM 1153 N N . LEU A 1 161 ? -21.561 6.842 19.378 1.00 96.75 161 LEU A N 1
ATOM 1154 C CA . LEU A 1 161 ? -20.921 5.557 19.635 1.00 96.75 161 LEU A CA 1
ATOM 1155 C C . LEU A 1 161 ? -20.979 5.231 21.128 1.00 96.75 161 LEU A C 1
ATOM 1157 O O . LEU A 1 161 ? -20.392 5.947 21.943 1.00 96.75 161 LEU A O 1
ATOM 1161 N N . LYS A 1 162 ? -21.600 4.105 21.478 1.00 97.31 162 LYS A N 1
ATOM 1162 C CA . LYS A 1 162 ? -21.587 3.576 22.845 1.00 97.31 162 LYS A CA 1
ATOM 1163 C C . LYS A 1 162 ? -20.350 2.712 23.091 1.00 97.31 162 LYS A C 1
ATOM 1165 O O . LYS A 1 162 ? -20.137 1.725 22.384 1.00 97.31 162 LYS A O 1
ATOM 1170 N N . LEU A 1 163 ? -19.569 3.050 24.113 1.00 98.44 163 LEU A N 1
ATOM 1171 C CA . LEU A 1 163 ? -18.393 2.300 24.556 1.00 98.44 163 LEU A CA 1
ATOM 1172 C C . LEU A 1 163 ? -18.512 1.924 26.032 1.00 98.44 163 LEU A C 1
ATOM 1174 O O . LEU A 1 163 ? -18.810 2.775 26.868 1.00 98.44 163 LEU A O 1
ATOM 1178 N N . THR A 1 164 ? -18.179 0.677 26.358 1.00 98.56 164 THR A N 1
ATOM 1179 C CA . THR A 1 164 ? -17.971 0.248 27.743 1.00 98.56 164 THR A CA 1
ATOM 1180 C C . THR A 1 164 ? -16.481 0.287 28.059 1.00 98.56 164 THR A C 1
ATOM 1182 O O . THR A 1 164 ? -15.668 -0.357 27.386 1.00 98.56 164 THR A O 1
ATOM 1185 N N . VAL A 1 165 ? -16.128 1.060 29.081 1.00 98.38 165 VAL A N 1
ATOM 1186 C CA . VAL A 1 165 ? -14.751 1.401 29.439 1.00 98.38 165 VAL A CA 1
ATOM 1187 C C . VAL A 1 165 ? -14.458 0.986 30.871 1.00 98.38 165 VAL A C 1
ATOM 1189 O O . VAL A 1 165 ? -15.230 1.288 31.773 1.00 98.38 165 VAL A O 1
ATOM 1192 N N . LEU A 1 166 ? -13.310 0.357 31.090 1.00 98.25 166 LEU A N 1
ATOM 1193 C CA . LEU A 1 166 ? -12.732 0.155 32.408 1.00 98.25 166 LEU A CA 1
ATOM 1194 C C . LEU A 1 166 ? -11.722 1.277 32.691 1.00 98.25 166 LEU A C 1
ATOM 1196 O O . LEU A 1 166 ? -10.734 1.433 31.966 1.00 98.25 166 LEU A O 1
ATOM 1200 N N . ARG A 1 167 ? -11.974 2.052 33.749 1.00 98.00 167 ARG A N 1
ATOM 1201 C CA . ARG A 1 167 ? -11.115 3.143 34.229 1.00 98.00 167 ARG A CA 1
ATOM 1202 C C . ARG A 1 167 ? -10.934 3.008 35.734 1.00 98.00 167 ARG A C 1
ATOM 1204 O O . ARG A 1 167 ? -11.917 3.099 36.464 1.00 98.00 167 ARG A O 1
ATOM 1211 N N . ASN A 1 168 ? -9.693 2.840 36.193 1.00 94.38 168 ASN A N 1
ATOM 1212 C CA . ASN A 1 168 ? -9.375 2.617 37.612 1.00 94.38 168 ASN A CA 1
ATOM 1213 C C . ASN A 1 168 ? -10.281 1.528 38.224 1.00 94.38 168 ASN A C 1
ATOM 1215 O O . ASN A 1 168 ? -10.954 1.764 39.224 1.00 94.38 168 ASN A O 1
ATOM 1219 N N . ASP A 1 169 ? -10.393 0.399 37.516 1.00 90.56 169 ASP A N 1
ATOM 1220 C CA . ASP A 1 169 ? -11.224 -0.770 37.847 1.00 90.56 169 ASP A CA 1
ATOM 1221 C C . ASP A 1 169 ? -12.743 -0.533 37.938 1.00 90.56 169 ASP A C 1
ATOM 1223 O O . ASP A 1 169 ? -13.506 -1.443 38.257 1.00 90.56 169 ASP A O 1
ATOM 1227 N N . LYS A 1 170 ? -13.219 0.661 37.567 1.00 97.06 170 LYS A N 1
ATOM 1228 C CA . LYS A 1 170 ? -14.647 0.972 37.445 1.00 97.06 170 LYS A CA 1
ATOM 1229 C C . LYS A 1 170 ? -15.108 0.854 36.002 1.00 97.06 170 LYS A C 1
ATOM 1231 O O . LYS A 1 170 ? -14.456 1.363 35.088 1.00 97.06 170 LYS A O 1
ATOM 1236 N N . THR A 1 171 ? -16.261 0.220 35.811 1.00 97.94 171 THR A N 1
ATOM 1237 C CA . THR A 1 171 ? -16.920 0.139 34.505 1.00 97.94 171 THR A CA 1
ATOM 1238 C C . THR A 1 171 ? -17.751 1.396 34.269 1.00 97.94 171 THR A C 1
ATOM 1240 O O . THR A 1 171 ? -18.588 1.759 35.090 1.00 97.94 171 THR A O 1
ATOM 1243 N N . LEU A 1 172 ? -17.517 2.057 33.139 1.00 98.06 172 LEU A N 1
ATOM 1244 C CA . LEU A 1 172 ? -18.196 3.266 32.691 1.00 98.06 172 LEU A CA 1
ATOM 1245 C C . LEU A 1 172 ? -18.841 3.012 31.328 1.00 98.06 172 LEU A C 1
ATOM 1247 O O . LEU A 1 172 ? -18.267 2.325 30.482 1.00 98.06 172 LEU A O 1
ATOM 1251 N N . GLN A 1 173 ? -20.007 3.610 31.099 1.00 98.00 173 GLN A N 1
ATOM 1252 C CA . GLN A 1 173 ? -20.623 3.683 29.777 1.00 98.00 173 GLN A CA 1
ATOM 1253 C C . GLN A 1 173 ? -20.413 5.090 29.225 1.00 98.00 173 GLN A C 1
ATOM 1255 O O . GLN A 1 173 ? -20.830 6.067 29.844 1.00 98.00 173 GLN A O 1
ATOM 1260 N N . LEU A 1 174 ? -19.754 5.194 28.075 1.00 98.12 174 LEU A N 1
ATOM 1261 C CA . LEU A 1 174 ? -19.560 6.454 27.366 1.00 98.12 174 LEU A CA 1
ATOM 1262 C C . LEU A 1 174 ? -20.417 6.458 26.102 1.00 98.12 174 LEU A C 1
ATOM 1264 O O . LEU A 1 174 ? -20.413 5.485 25.350 1.00 98.12 174 LEU A O 1
ATOM 1268 N N . GLN A 1 175 ? -21.118 7.562 25.860 1.00 97.25 175 GLN A N 1
ATOM 1269 C CA . GLN A 1 175 ? -21.791 7.845 24.594 1.00 97.25 175 GLN A CA 1
ATOM 1270 C C . GLN A 1 175 ? -21.032 8.973 23.906 1.00 97.25 175 GLN A C 1
ATOM 1272 O O . GLN A 1 175 ? -20.965 10.089 24.417 1.00 97.25 175 GLN A O 1
ATOM 1277 N N . ILE A 1 176 ? -20.402 8.667 22.777 1.00 97.50 176 ILE A N 1
ATOM 1278 C CA . ILE A 1 176 ? -19.474 9.574 22.106 1.00 97.50 176 ILE A CA 1
ATOM 1279 C C . ILE A 1 176 ? -20.093 10.037 20.790 1.00 97.50 176 ILE A C 1
ATOM 1281 O O . ILE A 1 176 ? -20.177 9.232 19.863 1.00 97.50 176 ILE A O 1
ATOM 1285 N N . PRO A 1 177 ? -20.502 11.311 20.663 1.00 95.19 177 PRO A N 1
ATOM 1286 C CA . PRO A 1 177 ? -20.993 11.844 19.398 1.00 95.19 177 PRO A CA 1
ATOM 1287 C C . PRO A 1 177 ? -19.915 11.759 18.314 1.00 95.19 177 PRO A C 1
ATOM 1289 O O . PRO A 1 177 ? -18.776 12.186 18.530 1.00 95.19 177 PRO A O 1
ATOM 1292 N N . LEU A 1 178 ? -20.272 11.228 17.146 1.00 94.38 178 LEU A N 1
ATOM 1293 C CA . LEU A 1 178 ? -19.371 11.066 16.003 1.00 94.38 178 LEU A CA 1
ATOM 1294 C C . LEU A 1 178 ? -19.814 11.926 14.812 1.00 94.38 178 LEU A C 1
ATOM 1296 O O . LEU A 1 178 ? -20.986 12.288 14.710 1.00 94.38 178 LEU A O 1
ATOM 1300 N N . PRO A 1 179 ? -18.896 12.278 13.893 1.00 91.25 179 PRO A N 1
ATOM 1301 C CA . PRO A 1 179 ? -19.291 12.897 12.634 1.00 91.25 179 PRO A CA 1
ATOM 1302 C C . PRO A 1 179 ? -20.160 11.937 11.808 1.00 91.25 179 PRO A C 1
ATOM 1304 O O . PRO A 1 179 ? -19.840 10.758 11.677 1.00 91.25 179 PRO A O 1
ATOM 1307 N N . ARG A 1 180 ? -21.222 12.450 11.183 1.00 92.50 180 ARG A N 1
ATOM 1308 C CA . ARG A 1 180 ? -22.025 11.676 10.228 1.00 92.50 180 ARG A CA 1
ATOM 1309 C C . ARG A 1 180 ? -21.289 11.593 8.892 1.00 92.50 180 ARG A C 1
ATOM 1311 O O . ARG A 1 180 ? -21.271 12.558 8.131 1.00 92.50 180 ARG A O 1
ATOM 1318 N N . ARG A 1 181 ? -20.646 10.455 8.631 1.00 92.69 181 ARG A N 1
ATOM 1319 C CA . ARG A 1 181 ? -19.906 10.185 7.383 1.00 92.69 181 ARG A CA 1
ATOM 1320 C C . ARG A 1 181 ? -20.628 9.217 6.446 1.00 92.69 181 ARG A C 1
ATOM 1322 O O . ARG A 1 181 ? -20.169 9.012 5.326 1.00 92.69 181 ARG A O 1
ATOM 1329 N N . GLY A 1 182 ? -21.731 8.616 6.894 1.00 92.88 182 GLY A N 1
ATOM 1330 C CA . GLY A 1 182 ? -22.403 7.536 6.174 1.00 92.88 182 GLY A CA 1
ATOM 1331 C C . GLY A 1 182 ? -21.678 6.195 6.335 1.00 92.88 182 GLY A C 1
ATOM 1332 O O . GLY A 1 182 ? -20.626 6.114 6.972 1.00 92.88 182 GLY A O 1
ATOM 1333 N N . SER A 1 183 ? -22.229 5.138 5.739 1.00 93.06 183 SER A N 1
ATOM 1334 C CA . SER A 1 183 ? -21.602 3.812 5.624 1.00 93.06 183 SER A CA 1
ATOM 1335 C C . SER A 1 183 ? -20.852 3.655 4.296 1.00 93.06 183 SER A C 1
ATOM 1337 O O . SER A 1 183 ? -21.004 4.461 3.371 1.00 93.06 183 SER A O 1
ATOM 1339 N N . PHE A 1 184 ? -20.037 2.603 4.161 1.00 94.69 184 PHE A N 1
ATOM 1340 C CA . PHE A 1 184 ? -19.553 2.211 2.841 1.00 94.69 184 PHE A CA 1
ATOM 1341 C C . PHE A 1 184 ? -20.691 1.565 2.031 1.00 94.69 184 PHE A C 1
ATOM 1343 O O . PHE A 1 184 ? -21.218 0.510 2.398 1.00 94.69 184 PHE A O 1
ATOM 1350 N N . ALA A 1 185 ? -21.044 2.183 0.900 1.00 94.38 185 ALA A N 1
ATOM 1351 C CA . ALA A 1 185 ? -22.070 1.685 -0.020 1.00 94.38 185 ALA A CA 1
ATOM 1352 C C . ALA A 1 185 ? -21.707 0.298 -0.583 1.00 94.38 185 ALA A C 1
ATOM 1354 O O . ALA A 1 185 ? -20.538 -0.070 -0.616 1.00 94.38 185 ALA A O 1
ATOM 1355 N N . ALA A 1 186 ? -22.672 -0.475 -1.092 1.00 90.81 186 ALA A N 1
ATOM 1356 C CA . ALA A 1 186 ? -22.403 -1.811 -1.649 1.00 90.81 186 ALA A CA 1
ATOM 1357 C C . ALA A 1 186 ? -21.335 -1.807 -2.770 1.00 90.81 186 ALA A C 1
ATOM 1359 O O . ALA A 1 186 ? -20.510 -2.715 -2.854 1.00 90.81 186 ALA A O 1
ATOM 1360 N N . GLY A 1 187 ? -21.306 -0.749 -3.590 1.00 87.00 187 GLY A N 1
ATOM 1361 C CA . GLY A 1 187 ? -20.353 -0.571 -4.691 1.00 87.00 187 GLY A CA 1
ATOM 1362 C C . GLY A 1 187 ? -18.999 0.040 -4.315 1.00 87.00 187 GLY A C 1
ATOM 1363 O O . GLY A 1 187 ? -18.175 0.241 -5.206 1.00 87.00 187 GLY A O 1
ATOM 1364 N N . TYR A 1 188 ? -18.739 0.336 -3.033 1.00 94.31 188 TYR A N 1
ATOM 1365 C CA . TYR A 1 188 ? -17.552 1.100 -2.641 1.00 94.31 188 TYR A CA 1
ATOM 1366 C C . TYR A 1 188 ? -16.233 0.407 -3.081 1.00 94.31 188 TYR A C 1
ATOM 1368 O O . TYR A 1 188 ? -16.153 -0.816 -3.153 1.00 94.31 188 TYR A O 1
ATOM 1376 N N . PRO A 1 189 ? -15.148 1.145 -3.323 1.00 93.31 189 PRO A N 1
ATOM 1377 C CA . PRO A 1 189 ? -15.039 2.547 -3.015 1.00 93.31 189 PRO A CA 1
ATOM 1378 C C . PRO A 1 189 ? -15.785 3.378 -4.078 1.00 93.31 189 PRO A C 1
ATOM 1380 O O . PRO A 1 189 ? -16.329 4.413 -3.710 1.00 93.31 189 PRO A O 1
ATOM 1383 N N . ALA A 1 190 ? -15.899 2.922 -5.335 1.00 87.50 190 ALA A N 1
ATOM 1384 C CA . ALA A 1 190 ? -16.575 3.668 -6.402 1.00 87.50 190 ALA A CA 1
ATOM 1385 C C . ALA A 1 190 ? -18.033 4.008 -6.035 1.00 87.50 190 ALA A C 1
ATOM 1387 O O . ALA A 1 190 ? -18.727 3.208 -5.409 1.00 87.50 190 ALA A O 1
ATOM 1388 N N . ASN A 1 191 ? -18.497 5.201 -6.418 1.00 88.75 191 ASN A N 1
ATOM 1389 C CA . ASN A 1 191 ? -19.859 5.686 -6.146 1.00 88.75 191 ASN A CA 1
ATOM 1390 C C . ASN A 1 191 ? -20.251 5.647 -4.653 1.00 88.75 191 ASN A C 1
ATOM 1392 O O . ASN A 1 191 ? -21.386 5.331 -4.303 1.00 88.75 191 ASN A O 1
ATOM 1396 N N . CYS A 1 192 ? -19.307 5.950 -3.759 1.00 96.25 192 CYS A N 1
ATOM 1397 C CA . CYS A 1 192 ? -19.550 6.032 -2.322 1.00 96.25 192 CYS A CA 1
ATOM 1398 C C . CYS A 1 192 ? -19.061 7.375 -1.771 1.00 96.25 192 CYS A C 1
ATOM 1400 O O . CYS A 1 192 ? -17.863 7.661 -1.807 1.00 96.25 192 CYS A O 1
ATOM 1402 N N . GLU A 1 193 ? -19.978 8.174 -1.216 1.00 95.06 193 GLU A N 1
ATOM 1403 C CA . GLU A 1 193 ? -19.656 9.504 -0.680 1.00 95.06 193 GLU A CA 1
ATOM 1404 C C . GLU A 1 193 ? -18.667 9.428 0.489 1.00 95.06 193 GLU A C 1
ATOM 1406 O O . GLU A 1 193 ? -17.691 10.172 0.514 1.00 95.06 193 GLU A O 1
ATOM 1411 N N . ARG A 1 194 ? -18.818 8.448 1.393 1.00 95.50 194 ARG A N 1
ATOM 1412 C CA . ARG A 1 194 ? -17.843 8.191 2.468 1.00 95.50 194 ARG A CA 1
ATOM 1413 C C . ARG A 1 194 ? -16.439 7.946 1.909 1.00 95.50 194 ARG A C 1
ATOM 1415 O O . ARG A 1 194 ? -15.464 8.528 2.383 1.00 95.50 194 ARG A O 1
ATOM 1422 N N . SER A 1 195 ? -16.323 7.090 0.889 1.00 97.12 195 SER A N 1
ATOM 1423 C CA . SER A 1 195 ? -15.042 6.812 0.228 1.00 97.12 195 SER A CA 1
ATOM 1424 C C . SER A 1 195 ? -14.478 8.048 -0.463 1.00 97.12 195 SER A C 1
ATOM 1426 O O . SER A 1 195 ? -13.279 8.292 -0.357 1.00 97.12 195 SER A O 1
ATOM 1428 N N . LYS A 1 196 ? -15.326 8.843 -1.125 1.00 96.75 196 LYS A N 1
ATOM 1429 C CA . LYS A 1 196 ? -14.933 10.101 -1.762 1.00 96.75 196 LYS A CA 1
ATOM 1430 C C . LYS A 1 196 ? -14.403 11.100 -0.732 1.00 96.75 196 LYS A C 1
ATOM 1432 O O . LYS A 1 196 ? -13.292 11.596 -0.897 1.00 96.75 196 LYS A O 1
ATOM 1437 N N . GLN A 1 197 ? -15.141 11.328 0.355 1.00 96.50 197 GLN A N 1
ATOM 1438 C CA . GLN A 1 197 ? -14.743 12.205 1.455 1.00 96.50 197 GLN A CA 1
ATOM 1439 C C . GLN A 1 197 ? -13.403 11.771 2.060 1.00 96.50 197 GLN A C 1
ATOM 1441 O O . GLN A 1 197 ? -12.531 12.609 2.302 1.00 96.50 197 GLN A O 1
ATOM 1446 N N . PHE A 1 198 ? -13.215 10.466 2.286 1.00 98.00 198 PHE A N 1
ATOM 1447 C CA . PHE A 1 198 ? -11.952 9.959 2.812 1.00 98.00 198 PHE A CA 1
ATOM 1448 C C . PHE A 1 198 ? -10.808 10.158 1.810 1.00 98.00 198 PHE A C 1
ATOM 1450 O O . PHE A 1 198 ? -9.744 10.649 2.185 1.00 98.00 198 PHE A O 1
ATOM 1457 N N . TYR A 1 199 ? -11.022 9.847 0.528 1.00 98.00 199 TYR A N 1
ATOM 1458 C CA . TYR A 1 199 ? -9.985 10.008 -0.488 1.00 98.00 199 TYR A CA 1
ATOM 1459 C C . TYR A 1 199 ? -9.598 11.484 -0.688 1.00 98.00 199 TYR A C 1
ATOM 1461 O O . TYR A 1 199 ? -8.413 11.813 -0.770 1.00 98.00 199 TYR A O 1
ATOM 1469 N N . ASP A 1 200 ? -10.572 12.394 -0.681 1.00 97.25 200 ASP A N 1
ATOM 1470 C CA . ASP A 1 200 ? -10.309 13.831 -0.744 1.00 97.25 200 ASP A CA 1
ATOM 1471 C C . ASP A 1 200 ? -9.505 14.309 0.474 1.00 97.25 200 ASP A C 1
ATOM 1473 O O . ASP A 1 200 ? -8.524 15.033 0.302 1.00 97.25 200 ASP A O 1
ATOM 1477 N N . GLY A 1 201 ? -9.843 13.850 1.684 1.00 97.69 201 GLY A N 1
ATOM 1478 C CA . GLY A 1 201 ? -9.078 14.150 2.898 1.00 97.69 201 GLY A CA 1
ATOM 1479 C C . GLY A 1 201 ? -7.635 13.639 2.849 1.00 97.69 201 GLY A C 1
ATOM 1480 O O . GLY A 1 201 ? -6.709 14.379 3.181 1.00 97.69 201 GLY A O 1
ATOM 1481 N N . ILE A 1 202 ? -7.424 12.418 2.351 1.00 98.19 202 ILE A N 1
ATOM 1482 C CA . ILE A 1 202 ? -6.091 11.841 2.118 1.00 98.19 202 ILE A CA 1
ATOM 1483 C C . ILE A 1 202 ? -5.282 12.725 1.162 1.00 98.19 202 ILE A C 1
ATOM 1485 O O . ILE A 1 202 ? -4.141 13.084 1.458 1.00 98.19 202 ILE A O 1
ATOM 1489 N N . CYS A 1 203 ? -5.852 13.099 0.015 1.00 97.56 203 CYS A N 1
ATOM 1490 C CA . CYS A 1 203 ? -5.148 13.912 -0.975 1.00 97.56 203 CYS A CA 1
ATOM 1491 C C . CYS A 1 203 ? -4.867 15.330 -0.465 1.00 97.56 203 CYS A C 1
ATOM 1493 O O . CYS A 1 203 ? -3.766 15.842 -0.676 1.00 97.56 203 CYS A O 1
ATOM 1495 N N . GLN A 1 204 ? -5.802 15.946 0.261 1.00 96.69 204 GLN A N 1
ATOM 1496 C CA . GLN A 1 204 ? -5.581 17.233 0.926 1.00 96.69 204 GLN A CA 1
ATOM 1497 C C . GLN A 1 204 ? -4.448 17.145 1.956 1.00 96.69 204 GLN A C 1
ATOM 1499 O O . GLN A 1 204 ? -3.566 18.006 1.976 1.00 96.69 204 GLN A O 1
ATOM 1504 N N . ASP A 1 205 ? -4.419 16.089 2.773 1.00 96.69 205 ASP A N 1
ATOM 1505 C CA . ASP A 1 205 ? -3.360 15.867 3.755 1.00 96.69 205 ASP A CA 1
ATOM 1506 C C . ASP A 1 205 ? -1.996 15.658 3.087 1.00 96.69 205 ASP A C 1
ATOM 1508 O O . ASP A 1 205 ? -1.008 16.264 3.505 1.00 96.69 205 ASP A O 1
ATOM 1512 N N . LEU A 1 206 ? -1.933 14.886 1.998 1.00 96.38 206 LEU A N 1
ATOM 1513 C CA . LEU A 1 206 ? -0.722 14.719 1.194 1.00 96.38 206 LEU A CA 1
ATOM 1514 C C . LEU A 1 206 ? -0.234 16.056 0.625 1.00 96.38 206 LEU A C 1
ATOM 1516 O O . LEU A 1 206 ? 0.948 16.378 0.755 1.00 96.38 206 LEU A O 1
ATOM 1520 N N . LEU A 1 207 ? -1.121 16.860 0.037 1.00 94.88 207 LEU A N 1
ATOM 1521 C CA . LEU A 1 207 ? -0.774 18.172 -0.515 1.00 94.88 207 LEU A CA 1
ATOM 1522 C C . LEU A 1 207 ? -0.287 19.145 0.567 1.00 94.88 207 LEU A C 1
ATOM 1524 O O . LEU A 1 207 ? 0.699 19.847 0.343 1.00 94.88 207 LEU A O 1
ATOM 1528 N N . ARG A 1 208 ? -0.935 19.151 1.738 1.00 92.44 208 ARG A N 1
ATOM 1529 C CA . ARG A 1 208 ? -0.583 19.996 2.889 1.00 92.44 208 ARG A CA 1
ATOM 1530 C C . ARG A 1 208 ? 0.720 19.556 3.561 1.00 92.44 208 ARG A C 1
ATOM 1532 O O . ARG A 1 208 ? 1.523 20.390 3.971 1.00 92.44 208 ARG A O 1
ATOM 1539 N N . SER A 1 209 ? 0.921 18.250 3.727 1.00 88.19 209 SER A N 1
ATOM 1540 C CA . SER A 1 209 ? 2.087 17.673 4.414 1.00 88.19 209 SER A CA 1
ATOM 1541 C C . SER A 1 209 ? 3.347 17.643 3.549 1.00 88.19 209 SER A C 1
ATOM 1543 O O . SER A 1 209 ? 4.447 17.477 4.081 1.00 88.19 209 SER A O 1
ATOM 1545 N N . ARG A 1 210 ? 3.222 17.864 2.235 1.00 84.88 210 ARG A N 1
ATOM 1546 C CA . ARG A 1 210 ? 4.347 18.041 1.311 1.00 84.88 210 ARG A CA 1
ATOM 1547 C C . ARG A 1 210 ? 5.039 19.391 1.537 1.00 84.88 210 ARG A C 1
ATOM 1549 O O . ARG A 1 210 ? 4.882 20.328 0.759 1.00 84.88 210 ARG A O 1
ATOM 1556 N N . ARG A 1 211 ? 5.815 19.489 2.621 1.00 75.94 211 ARG A N 1
ATOM 1557 C CA . ARG A 1 211 ? 6.501 20.727 3.044 1.00 75.94 211 ARG A CA 1
ATOM 1558 C C . ARG A 1 211 ? 7.684 21.124 2.153 1.00 75.94 211 ARG A C 1
ATOM 1560 O O . ARG A 1 211 ? 8.158 22.252 2.252 1.00 75.94 211 ARG A O 1
ATOM 1567 N N . ARG A 1 212 ? 8.179 20.223 1.298 1.00 82.62 212 ARG A N 1
ATOM 1568 C CA . ARG A 1 212 ? 9.305 20.510 0.404 1.00 82.62 212 ARG A CA 1
ATOM 1569 C C . ARG A 1 212 ? 8.837 21.172 -0.890 1.00 82.62 212 ARG A C 1
ATOM 1571 O O . ARG A 1 212 ? 7.898 20.711 -1.539 1.00 82.62 212 ARG A O 1
ATOM 1578 N N . LYS A 1 213 ? 9.548 22.230 -1.291 1.00 83.12 213 LYS A N 1
ATOM 1579 C CA . LYS A 1 213 ? 9.269 22.993 -2.520 1.00 83.12 213 LYS A CA 1
ATOM 1580 C C . LYS A 1 213 ? 9.503 22.177 -3.798 1.00 83.12 213 LYS A C 1
ATOM 1582 O O . LYS A 1 213 ? 8.841 22.424 -4.800 1.00 83.12 213 LYS A O 1
ATOM 1587 N N . ASP A 1 214 ? 10.400 21.193 -3.749 1.00 84.00 214 ASP A N 1
ATOM 1588 C CA . ASP A 1 214 ? 10.760 20.340 -4.889 1.00 84.00 214 ASP A CA 1
ATOM 1589 C C . ASP A 1 214 ? 9.722 19.257 -5.219 1.00 84.00 214 ASP A C 1
ATOM 1591 O O . ASP A 1 214 ? 9.807 18.643 -6.275 1.00 84.00 214 ASP A O 1
ATOM 1595 N N . GLY A 1 215 ? 8.709 19.054 -4.371 1.00 81.69 215 GLY A N 1
ATOM 1596 C CA . GLY A 1 215 ? 7.638 18.087 -4.611 1.00 81.69 215 GLY A CA 1
ATOM 1597 C C . GLY A 1 215 ? 7.783 16.758 -3.869 1.00 81.69 215 GLY A C 1
ATOM 1598 O O . GLY A 1 215 ? 6.918 15.900 -4.036 1.00 81.69 215 GLY A O 1
ATOM 1599 N N . ALA A 1 216 ? 8.809 16.586 -3.035 1.00 93.94 216 ALA A N 1
ATOM 1600 C CA . ALA A 1 216 ? 9.019 15.345 -2.298 1.00 93.94 216 ALA A CA 1
ATOM 1601 C C . ALA A 1 216 ? 8.298 15.296 -0.941 1.00 93.94 216 ALA A C 1
ATOM 1603 O O . ALA A 1 216 ? 8.170 16.301 -0.232 1.00 93.94 216 ALA A O 1
ATOM 1604 N N . TRP A 1 217 ? 7.893 14.090 -0.543 1.00 95.69 217 TRP A N 1
ATOM 1605 C CA . TRP A 1 217 ? 7.529 13.769 0.837 1.00 95.69 217 TRP A CA 1
ATOM 1606 C C . TRP A 1 217 ? 8.755 13.193 1.541 1.00 95.69 217 TRP A C 1
ATOM 1608 O O . TRP A 1 217 ? 9.258 12.138 1.166 1.00 95.69 217 TRP A O 1
ATOM 1618 N N . GLN A 1 218 ? 9.265 13.915 2.540 1.00 93.12 218 GLN A N 1
ATOM 1619 C CA . GLN A 1 218 ? 10.511 13.573 3.225 1.00 93.12 218 GLN A CA 1
ATOM 1620 C C . GLN A 1 218 ? 10.363 12.266 4.011 1.00 93.12 218 GLN A C 1
ATOM 1622 O O . GLN A 1 218 ? 9.502 12.171 4.878 1.00 93.12 218 GLN A O 1
ATOM 1627 N N . SER A 1 219 ? 11.243 11.291 3.795 1.00 93.12 219 SER A N 1
ATOM 1628 C CA . SER A 1 219 ? 11.269 10.071 4.615 1.00 93.12 219 SER A CA 1
ATOM 1629 C C . SER A 1 219 ? 11.936 10.307 5.987 1.00 93.12 219 SER A C 1
ATOM 1631 O O . SER A 1 219 ? 12.294 11.439 6.341 1.00 93.12 219 SER A O 1
ATOM 1633 N N . ARG A 1 220 ? 12.096 9.253 6.801 1.00 90.94 220 ARG A N 1
ATOM 1634 C CA . ARG A 1 220 ? 12.960 9.289 7.997 1.00 90.94 220 ARG A CA 1
ATOM 1635 C C . ARG A 1 220 ? 14.417 8.966 7.673 1.00 90.94 220 ARG A C 1
ATOM 1637 O O . ARG A 1 220 ? 15.278 9.277 8.489 1.00 90.94 220 ARG A O 1
ATOM 1644 N N . THR A 1 221 ? 14.698 8.357 6.521 1.00 87.94 221 THR A N 1
ATOM 1645 C CA . THR A 1 221 ? 16.010 7.765 6.239 1.00 87.94 221 THR A CA 1
ATOM 1646 C C . THR A 1 221 ? 16.457 8.031 4.804 1.00 87.94 221 THR A C 1
ATOM 1648 O O . THR A 1 221 ? 16.089 7.312 3.883 1.00 87.94 221 THR A O 1
ATOM 1651 N N . GLY A 1 222 ? 17.321 9.031 4.627 1.00 91.19 222 GLY A N 1
ATOM 1652 C CA . GLY A 1 222 ? 18.048 9.260 3.376 1.00 91.19 222 GLY A CA 1
ATOM 1653 C C . GLY A 1 222 ? 17.188 9.606 2.151 1.00 91.19 222 GLY A C 1
ATOM 1654 O O . GLY A 1 222 ? 15.968 9.781 2.212 1.00 91.19 222 GLY A O 1
ATOM 1655 N N . GLU A 1 223 ? 17.859 9.741 1.010 1.00 91.50 223 GLU A N 1
ATOM 1656 C CA . GLU A 1 223 ? 17.239 10.138 -0.260 1.00 91.50 223 GLU A CA 1
ATOM 1657 C C . GLU A 1 223 ? 16.516 8.967 -0.946 1.00 91.50 223 GLU A C 1
ATOM 1659 O O . GLU A 1 223 ? 15.404 9.147 -1.441 1.00 91.50 223 GLU A O 1
ATOM 1664 N N . ASP A 1 224 ? 17.075 7.752 -0.898 1.00 92.00 224 ASP A N 1
ATOM 1665 C CA . ASP A 1 224 ? 16.470 6.547 -1.488 1.00 92.00 224 ASP A CA 1
ATOM 1666 C C . ASP A 1 224 ? 15.042 6.319 -0.961 1.00 92.00 224 ASP A C 1
ATOM 1668 O O . ASP A 1 224 ? 14.087 6.172 -1.729 1.00 92.00 224 ASP A O 1
ATOM 1672 N N . ALA A 1 225 ? 14.864 6.367 0.363 1.00 93.88 225 ALA A N 1
ATOM 1673 C CA . ALA A 1 225 ? 13.558 6.173 0.985 1.00 93.88 225 ALA A CA 1
ATOM 1674 C C . ALA A 1 225 ? 12.612 7.364 0.727 1.00 93.88 225 ALA A C 1
ATOM 1676 O O . ALA A 1 225 ? 11.400 7.181 0.614 1.00 93.88 225 ALA A O 1
ATOM 1677 N N . THR A 1 226 ? 13.155 8.579 0.576 1.00 95.69 226 THR A N 1
ATOM 1678 C CA . THR A 1 226 ? 12.387 9.789 0.224 1.00 95.69 226 THR A CA 1
ATOM 1679 C C . THR A 1 226 ? 11.803 9.683 -1.183 1.00 95.69 226 THR A C 1
ATOM 1681 O O . THR A 1 226 ? 10.621 9.964 -1.384 1.00 95.69 226 THR A O 1
ATOM 1684 N N . ARG A 1 227 ? 12.580 9.195 -2.152 1.00 96.19 227 ARG A N 1
ATOM 1685 C CA . ARG A 1 227 ? 12.099 8.911 -3.513 1.00 96.19 227 ARG A CA 1
ATOM 1686 C C . ARG A 1 227 ? 11.036 7.827 -3.524 1.00 96.19 227 ARG A C 1
ATOM 1688 O O . ARG A 1 227 ? 9.998 7.994 -4.161 1.00 96.19 227 ARG A O 1
ATOM 1695 N N . TYR A 1 228 ? 11.259 6.760 -2.763 1.00 96.44 228 TYR A N 1
ATOM 1696 C CA . TYR A 1 228 ? 10.313 5.656 -2.653 1.00 96.44 228 TYR A CA 1
ATOM 1697 C C . TYR A 1 228 ? 8.941 6.111 -2.136 1.00 96.44 228 TYR A C 1
ATOM 1699 O O . TYR A 1 228 ? 7.926 5.904 -2.805 1.00 96.44 228 TYR A O 1
ATOM 1707 N N . VAL A 1 229 ? 8.899 6.788 -0.981 1.00 96.62 229 VAL A N 1
ATOM 1708 C CA . VAL A 1 229 ? 7.631 7.277 -0.416 1.00 96.62 229 VAL A CA 1
ATOM 1709 C C . VAL A 1 229 ? 7.009 8.367 -1.287 1.00 96.62 229 VAL A C 1
ATOM 1711 O O . VAL A 1 229 ? 5.792 8.412 -1.437 1.00 96.62 229 VAL A O 1
ATOM 1714 N N . THR A 1 230 ? 7.827 9.198 -1.941 1.00 97.94 230 THR A N 1
ATOM 1715 C CA . THR A 1 230 ? 7.328 10.227 -2.859 1.00 97.94 230 THR A CA 1
ATOM 1716 C C . THR A 1 230 ? 6.589 9.618 -4.046 1.00 97.94 230 THR A C 1
ATOM 1718 O O . THR A 1 230 ? 5.508 10.089 -4.395 1.00 97.94 230 THR A O 1
ATOM 1721 N N . ALA A 1 231 ? 7.116 8.539 -4.627 1.00 98.44 231 ALA A N 1
ATOM 1722 C CA . ALA A 1 231 ? 6.429 7.800 -5.677 1.00 98.44 231 ALA A CA 1
ATOM 1723 C C . ALA A 1 231 ? 5.128 7.147 -5.175 1.00 98.44 231 ALA A C 1
ATOM 1725 O O . ALA A 1 231 ? 4.105 7.246 -5.847 1.00 98.44 231 ALA A O 1
ATOM 1726 N N . MET A 1 232 ? 5.124 6.549 -3.975 1.00 97.75 232 MET A N 1
ATOM 1727 C CA . MET A 1 232 ? 3.909 5.973 -3.375 1.00 97.75 232 MET A CA 1
ATOM 1728 C C . MET A 1 232 ? 2.806 7.021 -3.158 1.00 97.75 232 MET A C 1
ATOM 1730 O O . MET A 1 232 ? 1.663 6.818 -3.567 1.00 97.75 232 MET A O 1
ATOM 1734 N N . CYS A 1 233 ? 3.140 8.154 -2.536 1.00 98.31 233 CYS A N 1
ATOM 1735 C CA . CYS A 1 233 ? 2.203 9.257 -2.323 1.00 98.31 233 CYS A CA 1
ATOM 1736 C C . CYS A 1 233 ? 1.751 9.879 -3.649 1.00 98.31 233 CYS A C 1
ATOM 1738 O O . CYS A 1 233 ? 0.585 10.242 -3.797 1.00 98.31 233 CYS A O 1
ATOM 1740 N N . GLY A 1 234 ? 2.658 9.964 -4.626 1.00 98.38 234 GLY A N 1
ATOM 1741 C CA . GLY A 1 234 ? 2.359 10.401 -5.983 1.00 98.38 234 GLY A CA 1
ATOM 1742 C C . GLY A 1 234 ? 1.313 9.523 -6.664 1.00 98.38 234 GLY A C 1
ATOM 1743 O O . GLY A 1 234 ? 0.372 10.063 -7.238 1.00 98.38 234 GLY A O 1
ATOM 1744 N N . LEU A 1 235 ? 1.430 8.194 -6.567 1.00 98.75 235 LEU A N 1
ATOM 1745 C CA . LEU A 1 235 ? 0.443 7.258 -7.120 1.00 98.75 235 LEU A CA 1
ATOM 1746 C C . LEU A 1 235 ? -0.929 7.435 -6.464 1.00 98.75 235 LEU A C 1
ATOM 1748 O O . LEU A 1 235 ? -1.933 7.506 -7.170 1.00 98.75 235 LEU A O 1
ATOM 1752 N N . ALA A 1 236 ? -0.975 7.582 -5.136 1.00 98.44 236 ALA A N 1
ATOM 1753 C CA . ALA A 1 236 ? -2.224 7.832 -4.421 1.00 98.44 236 ALA A CA 1
ATOM 1754 C C . ALA A 1 236 ? -2.880 9.153 -4.857 1.00 98.44 236 ALA A C 1
ATOM 1756 O O . ALA A 1 236 ? -4.092 9.195 -5.046 1.00 98.44 236 ALA A O 1
ATOM 1757 N N . LEU A 1 237 ? -2.100 10.219 -5.062 1.00 98.19 237 LEU A N 1
ATOM 1758 C CA . LEU A 1 237 ? -2.610 11.495 -5.569 1.00 98.19 237 LEU A CA 1
ATOM 1759 C C . LEU A 1 237 ? -3.082 11.382 -7.028 1.00 98.19 237 LEU A C 1
ATOM 1761 O O . LEU A 1 237 ? -4.165 11.853 -7.364 1.00 98.19 237 LEU A O 1
ATOM 1765 N N . LEU A 1 238 ? -2.298 10.719 -7.883 1.00 98.56 238 LEU A N 1
ATOM 1766 C CA . LEU A 1 238 ? -2.609 10.529 -9.300 1.00 98.56 238 LEU A CA 1
ATOM 1767 C C . LEU A 1 238 ? -3.884 9.701 -9.486 1.00 98.56 238 LEU A C 1
ATOM 1769 O O . LEU A 1 238 ? -4.734 10.063 -10.292 1.00 98.56 238 LEU A O 1
ATOM 1773 N N . GLY A 1 239 ? -4.048 8.628 -8.707 1.00 97.81 239 GLY A N 1
ATOM 1774 C CA . GLY A 1 239 ? -5.189 7.716 -8.792 1.00 97.81 239 GLY A CA 1
ATOM 1775 C C . GLY A 1 239 ? -6.545 8.359 -8.497 1.00 97.81 239 GLY A C 1
ATOM 1776 O O . GLY A 1 239 ? -7.568 7.820 -8.920 1.00 97.81 239 GLY A O 1
ATOM 1777 N N . ARG A 1 240 ? -6.564 9.534 -7.850 1.00 95.94 240 ARG A N 1
ATOM 1778 C CA . ARG A 1 240 ? -7.786 10.321 -7.637 1.00 95.94 240 ARG A CA 1
ATOM 1779 C C . ARG A 1 240 ? -8.300 10.904 -8.951 1.00 95.94 240 ARG A C 1
ATOM 1781 O O . ARG A 1 240 ? -9.503 11.077 -9.122 1.00 95.94 240 ARG A O 1
ATOM 1788 N N . GLY A 1 241 ? -7.384 11.194 -9.875 1.00 95.50 241 GLY A N 1
ATOM 1789 C CA . GLY A 1 241 ? -7.676 11.730 -11.196 1.00 95.50 241 GLY A CA 1
ATOM 1790 C C . GLY A 1 241 ? -8.282 13.130 -11.186 1.00 95.50 241 GLY A C 1
ATOM 1791 O O . GLY A 1 241 ? -9.115 13.426 -12.034 1.00 95.50 241 GLY A O 1
ATOM 1792 N N . ASN A 1 242 ? -7.891 13.977 -10.229 1.00 95.12 242 ASN A N 1
ATOM 1793 C CA . ASN A 1 242 ? -8.332 15.368 -10.171 1.00 95.12 242 ASN A CA 1
ATOM 1794 C C . ASN A 1 242 ? -7.361 16.280 -10.957 1.00 95.12 242 ASN A C 1
ATOM 1796 O O . ASN A 1 242 ? -6.203 16.411 -10.547 1.00 95.12 242 ASN A O 1
ATOM 1800 N N . PRO A 1 243 ? -7.808 16.966 -12.029 1.00 94.19 243 PRO A N 1
ATOM 1801 C CA . PRO A 1 243 ? -6.968 17.883 -12.806 1.00 94.19 243 PRO A CA 1
ATOM 1802 C C . PRO A 1 243 ? -6.349 19.030 -11.991 1.00 94.19 243 PRO A C 1
ATOM 1804 O O . PRO A 1 243 ? -5.265 19.510 -12.323 1.00 94.19 243 PRO A O 1
ATOM 1807 N N . GLN A 1 244 ? -6.971 19.441 -10.879 1.00 94.62 244 GLN A N 1
ATOM 1808 C CA . GLN A 1 244 ? -6.428 20.482 -9.995 1.00 94.62 244 GLN A CA 1
ATOM 1809 C C . GLN A 1 244 ? -5.083 20.080 -9.360 1.00 94.62 244 GLN A C 1
ATOM 1811 O O . GLN A 1 244 ? -4.282 20.941 -8.989 1.00 94.62 244 GLN A O 1
ATOM 1816 N N . ASP A 1 245 ? -4.782 18.779 -9.299 1.00 95.62 245 ASP A N 1
ATOM 1817 C CA . ASP A 1 245 ? -3.514 18.265 -8.782 1.00 95.62 245 ASP A CA 1
ATOM 1818 C C . ASP A 1 245 ? -2.379 18.307 -9.818 1.00 95.62 245 ASP A C 1
ATOM 1820 O O . ASP A 1 245 ? -1.239 17.978 -9.483 1.00 95.62 245 ASP A O 1
ATOM 1824 N N . ALA A 1 246 ? -2.628 18.736 -11.063 1.00 95.31 246 ALA A N 1
ATOM 1825 C CA . ALA A 1 246 ? -1.655 18.663 -12.158 1.00 95.31 246 ALA A CA 1
ATOM 1826 C C . ALA A 1 246 ? -0.298 19.305 -11.811 1.00 95.31 246 ALA A C 1
ATOM 1828 O O . ALA A 1 246 ? 0.751 18.682 -11.992 1.00 95.31 246 ALA A O 1
ATOM 1829 N N . LYS A 1 247 ? -0.297 20.512 -11.221 1.00 94.75 247 LYS A N 1
ATOM 1830 C CA . LYS A 1 247 ? 0.940 21.195 -10.782 1.00 94.75 247 LYS A CA 1
ATOM 1831 C C . LYS A 1 247 ? 1.678 20.412 -9.694 1.00 94.75 247 LYS A C 1
ATOM 1833 O O . LYS A 1 247 ? 2.906 20.391 -9.656 1.00 94.75 247 LYS A O 1
ATOM 1838 N N . ALA A 1 248 ? 0.940 19.789 -8.779 1.00 96.06 248 ALA A N 1
ATOM 1839 C CA . ALA A 1 248 ? 1.512 18.956 -7.730 1.00 96.06 248 ALA A CA 1
ATOM 1840 C C . ALA A 1 248 ? 2.153 17.691 -8.313 1.00 96.06 248 ALA A C 1
ATOM 1842 O O . ALA A 1 248 ? 3.304 17.401 -7.996 1.00 96.06 248 ALA A O 1
ATOM 1843 N N . LEU A 1 249 ? 1.442 16.988 -9.192 1.00 97.50 249 LEU A N 1
ATOM 1844 C CA . LEU A 1 249 ? 1.911 15.767 -9.842 1.00 97.50 249 LEU A CA 1
ATOM 1845 C C . LEU A 1 249 ? 3.124 16.022 -10.746 1.00 97.50 249 LEU A C 1
ATOM 1847 O O . LEU A 1 249 ? 4.073 15.242 -10.731 1.00 97.50 249 LEU A O 1
ATOM 1851 N N . GLN A 1 250 ? 3.156 17.153 -11.455 1.00 96.75 250 GLN A N 1
ATOM 1852 C CA . GLN A 1 250 ? 4.313 17.552 -12.257 1.00 96.75 250 GLN A CA 1
ATOM 1853 C C . GLN A 1 250 ? 5.569 17.762 -11.394 1.00 96.75 250 GLN A C 1
ATOM 1855 O O . GLN A 1 250 ? 6.667 17.375 -11.799 1.00 96.75 250 GLN A O 1
ATOM 1860 N N . ARG A 1 251 ? 5.431 18.337 -10.190 1.00 96.81 251 ARG A N 1
ATOM 1861 C CA . ARG A 1 251 ? 6.556 18.474 -9.247 1.00 96.81 251 ARG A CA 1
ATOM 1862 C C . ARG A 1 251 ? 7.055 17.118 -8.757 1.00 96.81 251 ARG A C 1
ATOM 1864 O O . ARG A 1 251 ? 8.260 16.901 -8.735 1.00 96.81 251 ARG A O 1
ATOM 1871 N N . VAL A 1 252 ? 6.146 16.189 -8.453 1.00 97.94 252 VAL A N 1
ATOM 1872 C CA . VAL A 1 252 ? 6.508 14.803 -8.103 1.00 97.94 252 VAL A CA 1
ATOM 1873 C C . VAL A 1 252 ? 7.297 14.149 -9.243 1.00 97.94 252 VAL A C 1
ATOM 1875 O O . VAL A 1 252 ? 8.387 13.632 -9.007 1.00 97.94 252 VAL A O 1
ATOM 1878 N N . ALA A 1 253 ? 6.806 14.238 -10.486 1.00 98.12 253 ALA A N 1
ATOM 1879 C CA . ALA A 1 253 ? 7.502 13.706 -11.661 1.00 98.12 253 ALA A CA 1
ATOM 1880 C C . ALA A 1 253 ? 8.899 14.326 -11.832 1.00 98.12 253 ALA A C 1
ATOM 1882 O O . ALA A 1 253 ? 9.879 13.614 -12.047 1.00 98.12 253 ALA A O 1
ATOM 1883 N N . SER A 1 254 ? 9.008 15.644 -11.650 1.00 97.62 254 SER A N 1
ATOM 1884 C CA . SER A 1 254 ? 10.271 16.382 -11.759 1.00 97.62 254 SER A CA 1
ATOM 1885 C C . SER A 1 254 ? 11.287 15.952 -10.697 1.00 97.62 254 SER A C 1
ATOM 1887 O O . SER A 1 254 ? 12.444 15.688 -11.023 1.00 97.62 254 SER A O 1
ATOM 1889 N N . TYR A 1 255 ? 10.861 15.819 -9.438 1.00 97.81 255 TYR A N 1
ATOM 1890 C CA . TYR A 1 255 ? 11.717 15.348 -8.350 1.00 97.81 255 TYR A CA 1
ATOM 1891 C C . TYR A 1 255 ? 12.209 13.914 -8.579 1.00 97.81 255 TYR A C 1
ATOM 1893 O O . TYR A 1 255 ? 13.408 13.636 -8.455 1.00 97.81 255 TYR A O 1
ATOM 1901 N N . LEU A 1 256 ? 11.304 13.005 -8.955 1.00 97.88 256 LEU A N 1
ATOM 1902 C CA . LEU A 1 256 ? 11.637 11.599 -9.188 1.00 97.88 256 LEU A CA 1
ATOM 1903 C C . LEU A 1 256 ? 12.543 11.421 -10.406 1.00 97.88 256 LEU A C 1
ATOM 1905 O O . LEU A 1 256 ? 13.469 10.617 -10.351 1.00 97.88 256 LEU A O 1
ATOM 1909 N N . ALA A 1 257 ? 12.356 12.221 -11.458 1.00 97.44 257 ALA A N 1
ATOM 1910 C CA . ALA A 1 257 ? 13.262 12.243 -12.600 1.00 97.44 257 ALA A CA 1
ATOM 1911 C C . ALA A 1 257 ? 14.647 12.823 -12.254 1.00 97.44 257 ALA A C 1
ATOM 1913 O O . ALA A 1 257 ? 15.647 12.479 -12.892 1.00 97.44 257 ALA A O 1
ATOM 1914 N N . GLY A 1 258 ? 14.720 13.681 -11.236 1.00 94.81 258 GLY A N 1
ATOM 1915 C CA . GLY A 1 258 ? 15.938 14.363 -10.819 1.00 94.81 258 GLY A CA 1
ATOM 1916 C C . GLY A 1 258 ? 16.404 15.429 -11.823 1.00 94.81 258 GLY A C 1
ATOM 1917 O O . GLY A 1 258 ? 15.919 15.498 -12.955 1.00 94.81 258 GLY A O 1
ATOM 1918 N N . PRO A 1 259 ? 17.394 16.255 -11.444 1.00 90.44 259 PRO A N 1
ATOM 1919 C CA . PRO A 1 259 ? 17.792 17.435 -12.221 1.00 90.44 259 PRO A CA 1
ATOM 1920 C C . PRO A 1 259 ? 18.316 17.090 -13.621 1.00 90.44 259 PRO A C 1
ATOM 1922 O O . PRO A 1 259 ? 18.084 17.826 -14.573 1.00 90.44 259 PRO A O 1
ATOM 1925 N N . LYS A 1 260 ? 18.982 15.938 -13.765 1.00 93.12 260 LYS A N 1
ATOM 1926 C CA . LYS A 1 260 ? 19.532 15.459 -15.043 1.00 93.12 260 LYS A CA 1
ATOM 1927 C C . LYS A 1 260 ? 18.553 14.590 -15.845 1.00 93.12 260 LYS A C 1
ATOM 1929 O O . LYS A 1 260 ? 18.939 14.094 -16.896 1.00 93.12 260 LYS A O 1
ATOM 1934 N N . ARG A 1 261 ? 17.326 14.364 -15.348 1.00 95.06 261 ARG A N 1
ATOM 1935 C CA . ARG A 1 261 ? 16.354 13.402 -15.912 1.00 95.06 261 ARG A CA 1
ATOM 1936 C C . ARG A 1 261 ? 16.935 11.991 -16.097 1.00 95.06 261 ARG A C 1
ATOM 1938 O O . ARG A 1 261 ? 16.683 11.317 -17.088 1.00 95.06 261 ARG A O 1
ATOM 1945 N N . LEU A 1 262 ? 17.732 11.561 -15.118 1.00 95.75 262 LEU A N 1
ATOM 1946 C CA . LEU A 1 262 ? 18.321 10.216 -15.035 1.00 95.75 262 LEU A CA 1
ATOM 1947 C C . LEU A 1 262 ? 17.763 9.419 -13.847 1.00 95.75 262 LEU A C 1
ATOM 1949 O O . LEU A 1 262 ? 18.342 8.426 -13.427 1.00 95.75 262 LEU A O 1
ATOM 1953 N N . GLY A 1 263 ? 16.677 9.889 -13.234 1.00 94.88 263 GLY A N 1
ATOM 1954 C CA . GLY A 1 263 ? 16.008 9.195 -12.140 1.00 94.88 263 GLY A CA 1
ATOM 1955 C C . GLY A 1 263 ? 16.874 9.037 -10.892 1.00 94.88 263 GLY A C 1
ATOM 1956 O O . GLY A 1 263 ? 16.710 8.066 -10.172 1.00 94.88 263 GLY A O 1
ATOM 1957 N N . TYR A 1 264 ? 17.819 9.958 -10.657 1.00 94.44 264 TYR A N 1
ATOM 1958 C CA . TYR A 1 264 ? 18.836 9.863 -9.595 1.00 94.44 264 TYR A CA 1
ATOM 1959 C C . TYR A 1 264 ? 19.765 8.645 -9.718 1.00 94.44 264 TYR A C 1
ATOM 1961 O O . TYR A 1 264 ? 20.305 8.156 -8.733 1.00 94.44 264 TYR A O 1
ATOM 1969 N N . VAL A 1 265 ? 19.977 8.1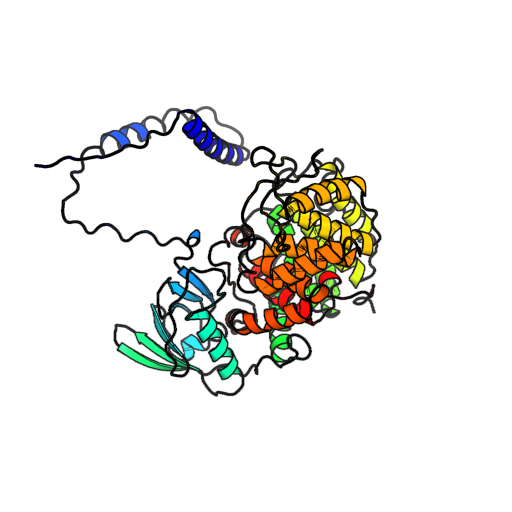79 -10.948 1.00 95.31 265 VAL A N 1
ATOM 1970 C CA . VAL A 1 265 ? 20.969 7.163 -11.296 1.00 95.31 265 VAL A CA 1
ATOM 1971 C C . VAL A 1 265 ? 22.071 7.814 -12.134 1.00 95.31 265 VAL A C 1
ATOM 1973 O O . VAL A 1 265 ? 21.813 8.695 -12.958 1.00 95.31 265 VAL A O 1
ATOM 1976 N N . SER A 1 266 ? 23.321 7.411 -11.922 1.00 94.81 266 SER A N 1
ATOM 1977 C CA . SER A 1 266 ? 24.454 7.844 -12.743 1.00 94.81 266 SER A CA 1
ATOM 1978 C C . SER A 1 266 ? 24.346 7.330 -14.186 1.00 94.81 266 SER A C 1
ATOM 1980 O O . SER A 1 266 ? 23.626 6.378 -14.484 1.00 94.81 266 SER A O 1
ATOM 1982 N N . LYS A 1 267 ? 25.074 7.965 -15.114 1.00 95.00 267 LYS A N 1
ATOM 1983 C CA . LYS A 1 267 ? 25.079 7.556 -16.532 1.00 95.00 267 LYS A CA 1
ATOM 1984 C C . LYS A 1 267 ? 25.630 6.142 -16.740 1.00 95.00 267 LYS A C 1
ATOM 1986 O O . LYS A 1 267 ? 25.167 5.449 -17.631 1.00 95.00 267 LYS A O 1
ATOM 1991 N N . ASP A 1 268 ? 26.583 5.726 -15.911 1.00 93.94 268 ASP A N 1
ATOM 1992 C CA . ASP A 1 268 ? 27.182 4.386 -15.933 1.00 93.94 268 ASP A CA 1
ATOM 1993 C C . ASP A 1 268 ? 26.333 3.326 -15.208 1.00 93.94 268 ASP A C 1
ATOM 1995 O O . ASP A 1 268 ? 26.766 2.184 -15.084 1.00 93.94 268 ASP A O 1
ATOM 1999 N N . LEU A 1 269 ? 25.147 3.703 -14.707 1.00 93.94 269 LEU A N 1
ATOM 2000 C CA . LEU A 1 269 ? 24.176 2.836 -14.030 1.00 93.94 269 LEU A CA 1
ATOM 2001 C C . LEU A 1 269 ? 24.660 2.246 -12.690 1.00 93.94 269 LEU A C 1
ATOM 2003 O O . LEU A 1 269 ? 23.929 1.493 -12.038 1.00 93.94 269 LEU A O 1
ATOM 2007 N N . LYS A 1 270 ? 25.853 2.622 -12.212 1.00 90.75 270 LYS A N 1
ATOM 2008 C CA . LYS A 1 270 ? 26.487 2.048 -11.011 1.00 90.75 270 LYS A CA 1
ATOM 2009 C C . LYS A 1 270 ? 26.197 2.801 -9.710 1.00 90.75 270 LYS A C 1
ATOM 2011 O O . LYS A 1 270 ? 26.415 2.266 -8.629 1.00 90.75 270 LYS A O 1
ATOM 2016 N N . SER A 1 271 ? 25.663 4.013 -9.779 1.00 89.88 271 SER A N 1
ATOM 2017 C CA . SER A 1 271 ? 25.392 4.830 -8.595 1.00 89.88 271 SER A CA 1
ATOM 2018 C C . SER A 1 271 ? 23.956 5.350 -8.580 1.00 89.88 271 SER A C 1
ATOM 2020 O O . SER A 1 271 ? 23.406 5.640 -9.642 1.00 89.88 271 SER A O 1
ATOM 2022 N N . PRO A 1 272 ? 23.340 5.491 -7.396 1.00 87.38 272 PRO A N 1
ATOM 2023 C CA . PRO A 1 272 ? 23.822 5.017 -6.094 1.00 87.38 272 PRO A CA 1
ATOM 2024 C C . PRO A 1 272 ? 23.791 3.482 -6.003 1.00 87.38 272 PRO A C 1
ATOM 2026 O O . PRO A 1 272 ? 22.945 2.839 -6.629 1.00 87.38 272 PRO A O 1
ATOM 2029 N N . ALA A 1 273 ? 24.699 2.890 -5.226 1.00 78.06 273 ALA A N 1
ATOM 2030 C CA . ALA A 1 273 ? 24.813 1.434 -5.081 1.00 78.06 273 ALA A CA 1
ATOM 2031 C C . ALA A 1 273 ? 23.966 0.840 -3.934 1.00 78.06 273 ALA A C 1
ATOM 2033 O O . ALA A 1 273 ? 23.763 -0.369 -3.944 1.00 78.06 273 ALA A O 1
ATOM 2034 N N . GLY A 1 274 ? 23.489 1.675 -2.993 1.00 78.12 274 GLY A N 1
ATOM 2035 C CA . GLY A 1 274 ? 22.827 1.314 -1.722 1.00 78.12 274 GLY A CA 1
ATOM 2036 C C . GLY A 1 274 ? 21.455 0.631 -1.842 1.00 78.12 274 GLY A C 1
ATOM 2037 O O . GLY A 1 274 ? 21.341 -0.433 -2.431 1.00 78.12 274 GLY A O 1
ATOM 2038 N N . LEU A 1 275 ? 20.380 1.203 -1.285 1.00 76.56 275 LEU A N 1
ATOM 2039 C CA . LEU A 1 275 ? 19.023 0.617 -1.365 1.00 76.56 275 LEU A CA 1
ATOM 2040 C C . LEU A 1 275 ? 18.317 0.965 -2.686 1.00 76.56 275 LEU A C 1
ATOM 2042 O O . LEU A 1 275 ? 17.088 1.033 -2.777 1.00 76.56 275 LEU A O 1
ATOM 2046 N N . SER A 1 276 ? 19.105 1.226 -3.719 1.00 87.56 276 SER A N 1
ATOM 2047 C CA . SER A 1 276 ? 18.689 2.040 -4.844 1.00 87.56 276 SER A CA 1
ATOM 2048 C C . SER A 1 276 ? 17.719 1.344 -5.786 1.00 87.56 276 SER A C 1
ATOM 2050 O O . SER A 1 276 ? 16.881 2.013 -6.389 1.00 87.56 276 SER A O 1
ATOM 2052 N N . ASN A 1 277 ? 17.725 0.009 -5.853 1.00 95.06 277 ASN A N 1
ATOM 2053 C CA . ASN A 1 277 ? 16.772 -0.709 -6.700 1.00 95.06 277 ASN A CA 1
ATOM 2054 C C . ASN A 1 277 ? 15.322 -0.494 -6.240 1.00 95.06 277 ASN A C 1
ATOM 2056 O O . ASN A 1 277 ? 14.421 -0.483 -7.076 1.00 95.06 277 ASN A O 1
ATOM 2060 N N . TRP A 1 278 ? 15.082 -0.259 -4.943 1.00 94.62 278 TRP A N 1
ATOM 2061 C CA . TRP A 1 278 ? 13.743 0.047 -4.431 1.00 94.62 278 TRP A CA 1
ATOM 2062 C C . TRP A 1 278 ? 13.192 1.335 -5.038 1.00 94.62 278 TRP A C 1
ATOM 2064 O O . TRP A 1 278 ? 12.094 1.337 -5.602 1.00 94.62 278 TRP A O 1
ATOM 2074 N N . PHE A 1 279 ? 13.941 2.439 -4.935 1.00 94.50 279 PHE A N 1
ATOM 2075 C CA . PHE A 1 279 ? 13.457 3.713 -5.456 1.00 94.50 279 PHE A CA 1
ATOM 2076 C C . PHE A 1 279 ? 13.471 3.743 -6.981 1.00 94.50 279 PHE A C 1
ATOM 2078 O O . PHE A 1 279 ? 12.599 4.395 -7.547 1.00 94.50 279 PHE A O 1
ATOM 2085 N N . ILE A 1 280 ? 14.407 3.053 -7.646 1.00 97.88 280 ILE A N 1
ATOM 2086 C CA . ILE A 1 280 ? 14.440 2.941 -9.111 1.00 97.88 280 ILE A CA 1
ATOM 2087 C C . ILE A 1 280 ? 13.117 2.356 -9.602 1.00 97.88 280 ILE A C 1
ATOM 2089 O O . ILE A 1 280 ? 12.455 2.962 -10.447 1.00 97.88 280 ILE A O 1
ATOM 2093 N N . CYS A 1 281 ? 12.688 1.233 -9.012 1.00 98.38 281 CYS A N 1
ATOM 2094 C CA . CYS A 1 281 ? 11.442 0.590 -9.406 1.00 98.38 281 CYS A CA 1
ATOM 2095 C C . CYS A 1 281 ? 10.227 1.493 -9.136 1.00 98.38 281 CYS A C 1
ATOM 2097 O O . CYS A 1 281 ? 9.451 1.763 -10.051 1.00 98.38 281 CYS A O 1
ATOM 2099 N N . MET A 1 282 ? 10.086 2.031 -7.919 1.00 98.25 282 MET A N 1
ATOM 2100 C CA . MET A 1 282 ? 8.937 2.879 -7.573 1.00 98.25 282 MET A CA 1
ATOM 2101 C C . MET A 1 282 ? 8.885 4.191 -8.361 1.00 98.25 282 MET A C 1
ATOM 2103 O O . MET A 1 282 ? 7.809 4.602 -8.796 1.00 98.25 282 MET A O 1
ATOM 2107 N N . SER A 1 283 ? 10.031 4.850 -8.561 1.00 98.56 283 SER A N 1
ATOM 2108 C CA . SER A 1 283 ? 10.111 6.095 -9.336 1.00 98.56 283 SER A CA 1
ATOM 2109 C C . SER A 1 283 ? 9.682 5.845 -10.774 1.00 98.56 283 SER A C 1
ATOM 2111 O O . SER A 1 283 ? 8.876 6.598 -11.313 1.00 98.56 283 SER A O 1
ATOM 2113 N N . GLY A 1 284 ? 10.170 4.758 -11.378 1.00 98.81 284 GLY A N 1
ATOM 2114 C CA . GLY A 1 284 ? 9.778 4.371 -12.724 1.00 98.81 284 GLY A CA 1
ATOM 2115 C C . GLY A 1 284 ? 8.291 4.023 -12.828 1.00 98.81 284 GLY A C 1
ATOM 2116 O O . GLY A 1 284 ? 7.652 4.420 -13.800 1.00 98.81 284 GLY A O 1
ATOM 2117 N N . ILE A 1 285 ? 7.722 3.331 -11.832 1.00 98.94 285 ILE A N 1
ATOM 2118 C CA . ILE A 1 285 ? 6.291 2.986 -11.800 1.00 98.94 285 ILE A CA 1
ATOM 2119 C C . ILE A 1 285 ? 5.440 4.253 -11.789 1.00 98.94 285 ILE A C 1
ATOM 2121 O O . ILE A 1 285 ? 4.548 4.393 -12.624 1.00 98.94 285 ILE A O 1
ATOM 2125 N N . PHE A 1 286 ? 5.739 5.199 -10.890 1.00 98.88 286 PHE A N 1
ATOM 2126 C CA . PHE A 1 286 ? 5.022 6.472 -10.852 1.00 98.88 286 PHE A CA 1
ATOM 2127 C C . PHE A 1 286 ? 5.173 7.243 -12.165 1.00 98.88 286 PHE A C 1
ATOM 2129 O O . PHE A 1 286 ? 4.177 7.706 -12.711 1.00 98.88 286 PHE A O 1
ATOM 2136 N N . LEU A 1 287 ? 6.399 7.382 -12.683 1.00 98.88 287 LEU A N 1
ATOM 2137 C CA . LEU A 1 287 ? 6.638 8.120 -13.925 1.00 98.88 287 LEU A CA 1
ATOM 2138 C C . LEU A 1 287 ? 5.898 7.482 -15.106 1.00 98.88 287 LEU A C 1
ATOM 2140 O O . LEU A 1 287 ? 5.339 8.205 -15.925 1.00 98.88 287 LEU A O 1
ATOM 2144 N N . SER A 1 288 ? 5.838 6.151 -15.170 1.00 98.88 288 SER A N 1
ATOM 2145 C CA . SER A 1 288 ? 5.100 5.432 -16.212 1.00 98.88 288 SER A CA 1
ATOM 2146 C C . SER A 1 288 ? 3.597 5.690 -16.115 1.00 98.88 288 SER A C 1
ATOM 2148 O O . SER A 1 288 ? 2.991 6.080 -17.108 1.00 98.88 288 SER A O 1
ATOM 2150 N N . GLU A 1 289 ? 2.999 5.569 -14.924 1.00 98.88 289 GLU A N 1
ATOM 2151 C CA . GLU A 1 289 ? 1.588 5.928 -14.698 1.00 98.88 289 GLU A CA 1
ATOM 2152 C C . GLU A 1 289 ? 1.317 7.407 -15.009 1.00 98.88 289 GLU A C 1
ATOM 2154 O O . GLU A 1 289 ? 0.291 7.742 -15.594 1.00 98.88 289 GLU A O 1
ATOM 2159 N N . TYR A 1 290 ? 2.251 8.304 -14.688 1.00 98.69 290 TYR A N 1
ATOM 2160 C CA . TYR A 1 290 ? 2.128 9.729 -14.984 1.00 98.69 290 TYR A CA 1
ATOM 2161 C C . TYR A 1 290 ? 2.136 10.014 -16.493 1.00 98.69 290 TYR A C 1
ATOM 2163 O O . TYR A 1 290 ? 1.282 10.758 -16.976 1.00 98.69 290 TYR A O 1
ATOM 2171 N N . VAL A 1 291 ? 3.056 9.408 -17.254 1.00 98.62 291 VAL A N 1
ATOM 2172 C CA . VAL A 1 291 ? 3.082 9.502 -18.727 1.00 98.62 291 VAL A CA 1
ATOM 2173 C C . VAL A 1 291 ? 1.799 8.930 -19.318 1.00 98.62 291 VAL A C 1
ATOM 2175 O O . VAL A 1 291 ? 1.202 9.537 -20.202 1.00 98.62 291 VAL A O 1
ATOM 2178 N N . LEU A 1 292 ? 1.341 7.789 -18.811 1.00 98.62 292 LEU A N 1
ATOM 2179 C CA . LEU A 1 292 ? 0.099 7.165 -19.251 1.00 98.62 292 LEU A CA 1
ATOM 2180 C C . LEU A 1 292 ? -1.128 8.041 -18.958 1.00 98.62 292 LEU A C 1
ATOM 2182 O O . LEU A 1 292 ? -2.024 8.133 -19.793 1.00 98.62 292 LEU A O 1
ATOM 2186 N N . ALA A 1 293 ? -1.149 8.735 -17.821 1.00 98.38 293 ALA A N 1
ATOM 2187 C CA . ALA A 1 293 ? -2.228 9.637 -17.438 1.00 98.38 293 ALA A CA 1
ATOM 2188 C C . ALA A 1 293 ? -2.255 10.937 -18.243 1.00 98.38 293 ALA A C 1
ATOM 2190 O O . ALA A 1 293 ? -3.324 11.400 -18.635 1.00 98.38 293 ALA A O 1
ATOM 2191 N N . THR A 1 294 ? -1.091 11.536 -18.476 1.00 97.81 294 THR A N 1
ATOM 2192 C CA . THR A 1 294 ? -0.975 12.905 -19.007 1.00 97.81 294 THR A CA 1
ATOM 2193 C C . THR A 1 294 ? -0.595 12.971 -20.480 1.00 97.81 294 THR A C 1
ATOM 2195 O O . THR A 1 294 ? -0.778 14.007 -21.104 1.00 97.81 294 THR A O 1
ATOM 2198 N N . GLY A 1 295 ? -0.023 11.901 -21.030 1.00 96.50 295 GLY A N 1
ATOM 2199 C CA . GLY A 1 295 ? 0.608 11.912 -22.347 1.00 96.50 295 GLY A CA 1
ATOM 2200 C C . GLY A 1 295 ? 1.969 12.620 -22.393 1.00 96.50 295 GLY A C 1
ATOM 2201 O O . GLY A 1 295 ? 2.566 12.665 -23.464 1.00 96.50 295 GLY A O 1
ATOM 2202 N N . ASP A 1 296 ? 2.496 13.141 -21.274 1.00 96.19 296 ASP A N 1
ATOM 2203 C CA . ASP A 1 296 ? 3.736 13.934 -21.236 1.00 96.19 296 ASP A CA 1
ATOM 2204 C C . ASP A 1 296 ? 4.987 13.073 -21.499 1.00 96.19 296 ASP A C 1
ATOM 2206 O O . ASP A 1 296 ? 5.649 12.581 -20.582 1.00 96.19 296 ASP A O 1
ATOM 2210 N N . GLN A 1 297 ? 5.336 12.900 -22.775 1.00 95.94 297 GLN A N 1
ATOM 2211 C CA . GLN A 1 297 ? 6.412 12.009 -23.218 1.00 95.94 297 GLN A CA 1
ATOM 2212 C C . GLN A 1 297 ? 7.815 12.433 -22.761 1.00 95.94 297 GLN A C 1
ATOM 2214 O O . GLN A 1 297 ? 8.748 11.635 -22.865 1.00 95.94 297 GLN A O 1
ATOM 2219 N N . LYS A 1 298 ? 8.013 13.638 -22.204 1.00 96.00 298 LYS A N 1
ATOM 2220 C CA . LYS A 1 298 ? 9.354 14.119 -21.815 1.00 96.00 298 LYS A CA 1
ATOM 2221 C C . LYS A 1 298 ? 10.020 13.283 -20.715 1.00 96.00 298 LYS A C 1
ATOM 2223 O O . LYS A 1 298 ? 11.225 13.411 -20.493 1.00 96.00 298 LYS A O 1
ATOM 2228 N N . TRP A 1 299 ? 9.244 12.453 -20.014 1.00 97.56 299 TRP A N 1
ATOM 2229 C CA . TRP A 1 299 ? 9.719 11.570 -18.948 1.00 97.56 299 TRP A CA 1
ATOM 2230 C C . TRP A 1 299 ? 10.146 10.183 -19.439 1.00 97.56 299 TRP A C 1
ATOM 2232 O O . TRP A 1 299 ? 10.818 9.471 -18.696 1.00 97.56 299 TRP A O 1
ATOM 2242 N N . THR A 1 300 ? 9.818 9.803 -20.679 1.00 98.06 300 THR A N 1
ATOM 2243 C CA . THR A 1 300 ? 10.115 8.463 -21.223 1.00 98.06 300 THR A CA 1
ATOM 2244 C C . THR A 1 300 ? 11.600 8.139 -21.236 1.00 98.06 300 THR A C 1
ATOM 2246 O O . THR A 1 300 ? 11.977 7.030 -20.872 1.00 98.06 300 THR A O 1
ATOM 2249 N N . ARG A 1 301 ? 12.469 9.111 -21.545 1.00 98.12 301 ARG A N 1
ATOM 2250 C CA . ARG A 1 301 ? 13.926 8.922 -21.461 1.00 98.12 301 ARG A CA 1
ATOM 2251 C C . ARG A 1 301 ? 14.379 8.558 -20.046 1.00 98.12 301 ARG A C 1
ATOM 2253 O O . ARG A 1 301 ? 15.234 7.694 -19.884 1.00 98.12 301 ARG A O 1
ATOM 2260 N N . THR A 1 302 ? 13.796 9.186 -19.026 1.00 98.69 302 THR A N 1
ATOM 2261 C CA . THR A 1 302 ? 14.099 8.859 -17.628 1.00 98.69 302 THR A CA 1
ATOM 2262 C C . THR A 1 302 ? 13.612 7.457 -17.274 1.00 98.69 302 THR A C 1
ATOM 2264 O O . THR A 1 302 ? 14.328 6.710 -16.616 1.00 98.69 302 THR A O 1
ATOM 2267 N N . ILE A 1 303 ? 12.403 7.091 -17.715 1.00 98.88 303 ILE A N 1
ATOM 2268 C CA . ILE A 1 303 ? 11.827 5.758 -17.483 1.00 98.88 303 ILE A CA 1
ATOM 2269 C C . ILE A 1 303 ? 12.696 4.684 -18.148 1.00 98.88 303 ILE A C 1
ATOM 2271 O O . ILE A 1 303 ? 13.019 3.688 -17.503 1.00 98.88 303 ILE A O 1
ATOM 2275 N N . GLN A 1 304 ? 13.130 4.912 -19.392 1.00 98.81 304 GLN A N 1
ATOM 2276 C CA . GLN A 1 304 ? 14.045 4.024 -20.106 1.00 98.81 304 GLN A CA 1
ATOM 2277 C C . GLN A 1 304 ? 15.354 3.854 -19.330 1.00 98.81 304 GLN A C 1
ATOM 2279 O O . GLN A 1 304 ? 15.735 2.728 -19.039 1.00 98.81 304 GLN A O 1
ATOM 2284 N N . HIS A 1 305 ? 15.972 4.952 -18.878 1.00 98.62 305 HIS A N 1
ATOM 2285 C CA . HIS A 1 305 ? 17.214 4.908 -18.092 1.00 98.62 305 HIS A CA 1
ATOM 2286 C C . HIS A 1 305 ? 17.076 4.082 -16.802 1.00 98.62 305 HIS A C 1
ATOM 2288 O O . HIS A 1 305 ? 17.985 3.345 -16.423 1.00 98.62 305 HIS A O 1
ATOM 2294 N N . LEU A 1 306 ? 15.926 4.165 -16.124 1.00 98.62 306 LEU A N 1
ATOM 2295 C CA . LEU A 1 306 ? 15.631 3.341 -14.946 1.00 98.62 306 LEU A CA 1
ATOM 2296 C C . LEU A 1 306 ? 15.453 1.856 -15.307 1.00 98.62 306 LEU A C 1
ATOM 2298 O O . LEU A 1 306 ? 15.923 0.991 -14.566 1.00 98.62 306 LEU A O 1
ATOM 2302 N N . CYS A 1 307 ? 14.813 1.552 -16.441 1.00 98.75 307 CYS A N 1
ATOM 2303 C CA . CYS A 1 307 ? 14.674 0.183 -16.944 1.00 98.75 307 CYS A CA 1
ATOM 2304 C C . CYS A 1 307 ? 16.034 -0.420 -17.320 1.00 98.75 307 CYS A C 1
ATOM 2306 O O . CYS A 1 307 ? 16.321 -1.549 -16.917 1.00 98.75 307 CYS A O 1
ATOM 2308 N N . ASP A 1 308 ? 16.874 0.348 -18.017 1.00 98.31 308 ASP A N 1
ATOM 2309 C CA . ASP A 1 308 ? 18.230 -0.035 -18.421 1.00 98.31 308 ASP A CA 1
ATOM 2310 C C . ASP A 1 308 ? 19.111 -0.279 -17.192 1.00 98.31 308 ASP A C 1
ATOM 2312 O O . ASP A 1 308 ? 19.847 -1.261 -17.128 1.00 98.31 308 ASP A O 1
ATOM 2316 N N . CYS A 1 309 ? 18.975 0.562 -16.160 1.00 97.62 309 CYS A N 1
ATOM 2317 C CA . CYS A 1 309 ? 19.655 0.377 -14.882 1.00 97.62 309 CYS A CA 1
ATOM 2318 C C . CYS A 1 309 ? 19.309 -0.972 -14.233 1.00 97.62 309 CYS A C 1
ATOM 2320 O O . CYS A 1 309 ? 20.200 -1.691 -13.777 1.00 97.62 309 CYS A O 1
ATOM 2322 N N . LEU A 1 310 ? 18.029 -1.354 -14.215 1.00 97.69 310 LEU A N 1
ATOM 2323 C CA . LEU A 1 310 ? 17.623 -2.655 -13.682 1.00 97.69 310 LEU A CA 1
ATOM 2324 C C . LEU A 1 310 ? 18.118 -3.808 -14.553 1.00 97.69 310 LEU A C 1
ATOM 2326 O O . LEU A 1 310 ? 18.552 -4.817 -14.006 1.00 97.69 310 LEU A O 1
ATOM 2330 N N . ALA A 1 311 ? 18.094 -3.687 -15.880 1.00 97.12 311 ALA A N 1
ATOM 2331 C CA . ALA A 1 311 ? 18.657 -4.715 -16.754 1.00 97.12 311 ALA A CA 1
ATOM 2332 C C . ALA A 1 311 ? 20.164 -4.903 -16.493 1.00 97.12 311 ALA A C 1
ATOM 2334 O O . ALA A 1 311 ? 20.625 -6.031 -16.321 1.00 97.12 311 ALA A O 1
ATOM 2335 N N . PHE A 1 312 ? 20.904 -3.799 -16.352 1.00 95.62 312 PHE A N 1
ATOM 2336 C CA . PHE A 1 312 ? 22.342 -3.790 -16.078 1.00 95.62 312 PHE A CA 1
ATOM 2337 C C . PHE A 1 312 ? 22.707 -4.400 -14.717 1.00 95.62 312 PHE A C 1
ATOM 2339 O O . PHE A 1 312 ? 23.664 -5.161 -14.609 1.00 95.62 312 PHE A O 1
ATOM 2346 N N . ARG A 1 313 ? 21.955 -4.075 -13.660 1.00 94.19 313 ARG A N 1
ATOM 2347 C CA . ARG A 1 313 ? 22.251 -4.518 -12.281 1.00 94.19 313 ARG A CA 1
ATOM 2348 C C . ARG A 1 313 ? 21.802 -5.939 -11.972 1.00 94.19 313 ARG A C 1
ATOM 2350 O O . ARG A 1 313 ? 22.060 -6.446 -10.882 1.00 94.19 313 ARG A O 1
ATOM 2357 N N . GLN A 1 314 ? 21.087 -6.560 -12.896 1.00 94.44 314 GLN A N 1
ATOM 2358 C CA . GLN A 1 314 ? 20.655 -7.933 -12.755 1.00 94.44 314 GLN A CA 1
ATOM 2359 C C . GLN A 1 314 ? 21.857 -8.873 -12.795 1.00 94.44 314 GLN A C 1
ATOM 2361 O O . GLN A 1 314 ? 22.731 -8.746 -13.651 1.00 94.44 314 GLN A O 1
ATOM 2366 N N . THR A 1 315 ? 21.882 -9.887 -11.934 1.00 93.69 315 THR A N 1
ATOM 2367 C CA . THR A 1 315 ? 22.909 -10.926 -12.072 1.00 93.69 315 THR A CA 1
ATOM 2368 C C . THR A 1 315 ? 22.720 -11.772 -13.327 1.00 93.69 315 THR A C 1
ATOM 2370 O O . THR A 1 315 ? 21.644 -11.813 -13.932 1.00 93.69 315 THR A O 1
ATOM 2373 N N . ALA A 1 316 ? 23.755 -12.540 -13.676 1.00 90.94 316 ALA A N 1
ATOM 2374 C CA . ALA A 1 316 ? 23.674 -13.562 -14.719 1.00 90.94 316 ALA A CA 1
ATOM 2375 C C . ALA A 1 316 ? 22.500 -14.535 -14.493 1.00 90.94 316 ALA A C 1
ATOM 2377 O O . ALA A 1 316 ? 21.822 -14.914 -15.440 1.00 90.94 316 ALA A O 1
ATOM 2378 N N . GLY A 1 317 ? 22.208 -14.868 -13.231 1.00 90.25 317 GLY A N 1
ATOM 2379 C CA . GLY A 1 317 ? 21.085 -15.725 -12.848 1.00 90.25 317 GLY A CA 1
ATOM 2380 C C . GLY A 1 317 ? 19.735 -15.016 -12.735 1.00 90.25 317 GLY A C 1
ATOM 2381 O O . GLY A 1 317 ? 18.805 -15.623 -12.230 1.00 90.25 317 GLY A O 1
ATOM 2382 N N . GLY A 1 318 ? 19.609 -13.746 -13.129 1.00 94.19 318 GLY A N 1
ATOM 2383 C CA . GLY A 1 318 ? 18.326 -13.040 -13.113 1.00 94.19 318 GLY A CA 1
ATOM 2384 C C . GLY A 1 318 ? 17.912 -12.454 -11.762 1.00 94.19 318 GLY A C 1
ATOM 2385 O O . GLY A 1 318 ? 16.758 -12.075 -11.602 1.00 94.19 318 GLY A O 1
ATOM 2386 N N . ARG A 1 319 ? 18.809 -12.380 -10.773 1.00 93.88 319 ARG A N 1
ATOM 2387 C CA . ARG A 1 319 ? 18.481 -11.985 -9.388 1.00 93.88 319 ARG A CA 1
ATOM 2388 C C . ARG A 1 319 ? 18.819 -10.528 -9.102 1.00 93.88 319 ARG A C 1
ATOM 2390 O O . ARG A 1 319 ? 19.722 -9.968 -9.720 1.00 93.88 319 ARG A O 1
ATOM 2397 N N . TYR A 1 320 ? 18.157 -9.977 -8.086 1.00 93.75 320 TYR A N 1
ATOM 2398 C CA . TYR A 1 320 ? 18.424 -8.644 -7.549 1.00 93.75 320 TYR A CA 1
ATOM 2399 C C . TYR A 1 320 ? 18.636 -8.654 -6.036 1.00 93.75 320 TYR A C 1
ATOM 2401 O O . TYR A 1 320 ? 18.082 -9.496 -5.331 1.00 93.75 320 TYR A O 1
ATOM 2409 N N . GLY A 1 321 ? 19.395 -7.679 -5.539 1.00 90.69 321 GLY A N 1
ATOM 2410 C CA . GLY A 1 321 ? 19.430 -7.297 -4.126 1.00 90.69 321 GLY A CA 1
ATOM 2411 C C . GLY A 1 321 ? 18.796 -5.930 -3.899 1.00 90.69 321 GLY A C 1
ATOM 2412 O O . GLY A 1 321 ? 18.160 -5.368 -4.793 1.00 90.69 321 GLY A O 1
ATOM 2413 N N . HIS A 1 322 ? 19.011 -5.370 -2.706 1.00 88.75 322 HIS A N 1
ATOM 2414 C CA . HIS A 1 322 ? 18.605 -3.992 -2.403 1.00 88.75 322 HIS A CA 1
ATOM 2415 C C . HIS A 1 322 ? 19.242 -2.969 -3.361 1.00 88.75 322 HIS A C 1
ATOM 2417 O O . HIS A 1 322 ? 18.590 -1.991 -3.728 1.00 88.75 322 HIS A O 1
ATOM 2423 N N . GLY A 1 323 ? 20.477 -3.233 -3.788 1.00 87.12 323 GLY A N 1
ATOM 2424 C CA . GLY A 1 323 ? 21.254 -2.413 -4.709 1.00 87.12 323 GLY A CA 1
ATOM 2425 C C . GLY A 1 323 ? 21.965 -3.258 -5.755 1.00 87.12 323 GLY A C 1
ATOM 2426 O O . GLY A 1 323 ? 21.422 -4.251 -6.236 1.00 87.12 323 GLY A O 1
ATOM 2427 N N . ILE A 1 324 ? 23.191 -2.880 -6.110 1.00 84.94 324 ILE A N 1
ATOM 2428 C CA . ILE A 1 324 ? 23.971 -3.610 -7.128 1.00 84.94 324 ILE A CA 1
ATOM 2429 C C . ILE A 1 324 ? 24.387 -4.984 -6.617 1.00 84.94 324 ILE A C 1
ATOM 2431 O O . ILE A 1 324 ? 24.264 -5.981 -7.325 1.00 84.94 324 ILE A O 1
ATOM 2435 N N . SER A 1 325 ? 24.849 -5.047 -5.368 1.00 81.75 325 SER A N 1
ATOM 2436 C CA . SER A 1 325 ? 25.098 -6.328 -4.724 1.00 81.75 325 SER A CA 1
ATOM 2437 C C . SER A 1 325 ? 23.774 -6.992 -4.363 1.00 81.75 325 SER A C 1
ATOM 2439 O O . SER A 1 325 ? 22.871 -6.379 -3.787 1.00 81.75 325 SER A O 1
ATOM 2441 N N . VAL A 1 326 ? 23.683 -8.283 -4.674 1.00 79.31 326 VAL A N 1
ATOM 2442 C CA . VAL A 1 326 ? 22.516 -9.117 -4.375 1.00 79.31 326 VAL A CA 1
ATOM 2443 C C . VAL A 1 326 ? 22.291 -9.262 -2.865 1.00 79.31 326 VAL A C 1
ATOM 2445 O O . VAL A 1 326 ? 21.151 -9.392 -2.416 1.00 79.31 326 VAL A O 1
ATOM 2448 N N . GLY A 1 327 ? 23.372 -9.222 -2.078 1.00 75.69 327 GLY A N 1
ATOM 2449 C CA . GLY A 1 327 ? 23.345 -9.540 -0.651 1.00 75.69 327 GLY A CA 1
ATOM 2450 C C . GLY A 1 327 ? 22.934 -10.993 -0.370 1.00 75.69 327 GLY A C 1
ATOM 2451 O O . GLY A 1 327 ? 22.806 -11.817 -1.280 1.00 75.69 327 GLY A O 1
ATOM 2452 N N . TYR A 1 328 ? 22.737 -11.323 0.911 1.00 70.75 328 TYR A N 1
ATOM 2453 C CA . TYR A 1 328 ? 22.182 -12.607 1.379 1.00 70.75 328 TYR A CA 1
ATOM 2454 C C . TYR A 1 328 ? 22.863 -13.867 0.812 1.00 70.75 328 TYR A C 1
ATOM 2456 O O . TYR A 1 328 ? 22.193 -14.858 0.516 1.00 70.75 328 TYR A O 1
ATOM 2464 N N . GLY A 1 329 ? 24.184 -13.840 0.621 1.00 74.75 329 GLY A N 1
ATOM 2465 C CA . GLY A 1 329 ? 24.925 -14.961 0.030 1.00 74.75 329 GLY A CA 1
ATOM 2466 C C . GLY A 1 329 ? 24.522 -15.274 -1.419 1.00 74.75 329 GLY A C 1
ATOM 2467 O O . GLY A 1 329 ? 24.519 -16.434 -1.813 1.00 74.75 329 GLY A O 1
ATOM 2468 N N . GLY A 1 330 ? 24.098 -14.268 -2.196 1.00 78.50 330 GLY A N 1
ATOM 2469 C CA . GLY A 1 330 ? 23.761 -14.416 -3.620 1.00 78.50 330 GLY A CA 1
ATOM 2470 C C . GLY A 1 330 ? 22.358 -14.967 -3.909 1.00 78.50 330 GLY A C 1
ATOM 2471 O O . GLY A 1 330 ? 22.018 -15.226 -5.067 1.00 78.50 330 GLY A O 1
ATOM 2472 N N . LYS A 1 331 ? 21.522 -15.131 -2.874 1.00 81.81 331 LYS A N 1
ATOM 2473 C CA . LYS A 1 331 ? 20.160 -15.694 -2.980 1.00 81.81 331 LYS A CA 1
ATOM 2474 C C . LYS A 1 331 ? 19.172 -14.780 -3.703 1.00 81.81 331 LYS A C 1
ATOM 2476 O O . LYS A 1 331 ? 18.221 -15.268 -4.307 1.00 81.81 331 LYS A O 1
ATOM 2481 N N . GLY A 1 332 ? 19.400 -13.472 -3.631 1.00 86.31 332 GLY A N 1
ATOM 2482 C CA . GLY A 1 332 ? 18.504 -12.456 -4.170 1.00 86.31 332 GLY A CA 1
ATOM 2483 C C . GLY A 1 332 ? 17.234 -12.247 -3.363 1.00 86.31 332 GLY A C 1
ATOM 2484 O O . GLY A 1 332 ? 16.913 -12.996 -2.443 1.00 86.31 332 GLY A O 1
ATOM 2485 N N . LEU A 1 333 ? 16.529 -11.179 -3.716 1.00 89.38 333 LEU A N 1
ATOM 2486 C CA . LEU A 1 333 ? 15.285 -10.741 -3.111 1.00 89.38 333 LEU A CA 1
ATOM 2487 C C . LEU A 1 333 ? 14.212 -10.673 -4.187 1.00 89.38 333 LEU A C 1
ATOM 2489 O O . LEU A 1 333 ? 14.165 -9.728 -4.977 1.00 89.38 333 LEU A O 1
ATOM 2493 N N . ASN A 1 334 ? 13.286 -11.631 -4.161 1.00 94.25 334 ASN A N 1
ATOM 2494 C CA . ASN A 1 334 ? 12.236 -11.705 -5.175 1.00 94.25 334 ASN A CA 1
ATOM 2495 C C . ASN A 1 334 ? 11.336 -10.467 -5.186 1.00 94.25 334 ASN A C 1
ATOM 2497 O O . ASN A 1 334 ? 10.720 -10.182 -6.204 1.00 94.25 334 ASN A O 1
ATOM 2501 N N . ILE A 1 335 ? 11.265 -9.716 -4.081 1.00 94.44 335 ILE A N 1
ATOM 2502 C CA . ILE A 1 335 ? 10.509 -8.462 -4.056 1.00 94.44 335 ILE A CA 1
ATOM 2503 C C . ILE A 1 335 ? 11.048 -7.435 -5.047 1.00 94.44 335 ILE A C 1
ATOM 2505 O O . ILE A 1 335 ? 10.245 -6.746 -5.654 1.00 94.44 335 ILE A O 1
ATOM 2509 N N . ILE A 1 336 ? 12.363 -7.363 -5.279 1.00 95.81 336 ILE A N 1
ATOM 2510 C CA . ILE A 1 336 ? 12.913 -6.454 -6.290 1.00 95.81 336 ILE A CA 1
ATOM 2511 C C . ILE A 1 336 ? 12.672 -6.997 -7.695 1.00 95.81 336 ILE A C 1
ATOM 2513 O O . ILE A 1 336 ? 12.276 -6.232 -8.567 1.00 95.81 336 ILE A O 1
ATOM 2517 N N . ASN A 1 337 ? 12.814 -8.309 -7.904 1.00 97.00 337 ASN A N 1
ATOM 2518 C CA . ASN A 1 337 ? 12.464 -8.951 -9.173 1.00 97.00 337 ASN A CA 1
ATOM 2519 C C . ASN A 1 337 ? 11.025 -8.622 -9.606 1.00 97.00 337 ASN A C 1
ATOM 2521 O O . ASN A 1 337 ? 10.803 -8.161 -10.724 1.00 97.00 337 ASN A O 1
ATOM 2525 N N . THR A 1 338 ? 10.038 -8.813 -8.726 1.00 98.31 338 THR A N 1
ATOM 2526 C CA . THR A 1 338 ? 8.628 -8.547 -9.058 1.00 98.31 338 THR A CA 1
ATOM 2527 C C . THR A 1 338 ? 8.342 -7.057 -9.230 1.00 98.31 338 THR A C 1
ATOM 2529 O O . THR A 1 338 ? 7.545 -6.682 -10.088 1.00 98.31 338 THR A O 1
ATOM 2532 N N . HIS A 1 339 ? 9.031 -6.193 -8.482 1.00 98.00 339 HIS A N 1
ATOM 2533 C CA . HIS A 1 339 ? 8.939 -4.742 -8.642 1.00 98.00 339 HIS A CA 1
ATOM 2534 C C . HIS A 1 339 ? 9.494 -4.276 -9.997 1.00 98.00 339 HIS A C 1
ATOM 2536 O O . HIS A 1 339 ? 8.874 -3.443 -10.659 1.00 98.00 339 HIS A O 1
ATOM 2542 N N . ALA A 1 340 ? 10.623 -4.846 -10.430 1.00 98.56 340 ALA A N 1
ATOM 2543 C CA . ALA A 1 340 ? 11.222 -4.592 -11.736 1.00 98.56 340 ALA A CA 1
ATOM 2544 C C . ALA A 1 340 ? 10.285 -5.027 -12.870 1.00 98.56 340 ALA A C 1
ATOM 2546 O O . ALA A 1 340 ? 10.068 -4.259 -13.802 1.00 98.56 340 ALA A O 1
ATOM 2547 N N . HIS A 1 341 ? 9.647 -6.198 -12.754 1.00 98.88 341 HIS A N 1
ATOM 2548 C CA . HIS A 1 341 ? 8.633 -6.641 -13.715 1.00 98.88 341 HIS A CA 1
ATOM 2549 C C . HIS A 1 341 ? 7.450 -5.674 -13.818 1.00 98.88 341 HIS A C 1
ATOM 2551 O O . HIS A 1 341 ? 7.021 -5.366 -14.930 1.00 98.88 341 HIS A O 1
ATOM 2557 N N . LEU A 1 342 ? 6.942 -5.164 -12.691 1.00 98.88 342 LEU A N 1
ATOM 2558 C CA . LEU A 1 342 ? 5.859 -4.178 -12.707 1.00 98.88 342 LEU A CA 1
ATOM 2559 C C . LEU A 1 342 ? 6.295 -2.861 -13.365 1.00 98.88 342 LEU A C 1
ATOM 2561 O O . LEU A 1 342 ? 5.550 -2.318 -14.181 1.00 98.88 342 LEU A O 1
ATOM 2565 N N . LEU A 1 343 ? 7.503 -2.373 -13.059 1.00 98.88 343 LEU A N 1
ATOM 2566 C CA . LEU A 1 343 ? 8.079 -1.222 -13.755 1.00 98.88 343 LEU A CA 1
ATOM 2567 C C . LEU A 1 343 ? 8.157 -1.485 -15.261 1.00 98.88 343 LEU A C 1
ATOM 2569 O O . LEU A 1 343 ? 7.582 -0.724 -16.029 1.00 98.88 343 LEU A O 1
ATOM 2573 N N . TRP A 1 344 ? 8.811 -2.562 -15.692 1.00 98.88 344 TRP A N 1
ATOM 2574 C CA . TRP A 1 344 ? 8.972 -2.871 -17.111 1.00 98.88 344 TRP A CA 1
ATOM 2575 C C . TRP A 1 344 ? 7.631 -2.982 -17.846 1.00 98.88 344 TRP A C 1
ATOM 2577 O O . TRP A 1 344 ? 7.494 -2.449 -18.944 1.00 98.88 344 TRP A O 1
ATOM 2587 N N . ALA A 1 345 ? 6.618 -3.595 -17.229 1.00 98.88 345 ALA A N 1
ATOM 2588 C CA . ALA A 1 345 ? 5.277 -3.688 -17.802 1.00 98.88 345 ALA A CA 1
ATOM 2589 C C . ALA A 1 345 ? 4.636 -2.305 -18.026 1.00 98.88 345 ALA A C 1
ATOM 2591 O O . ALA A 1 345 ? 4.141 -2.010 -19.116 1.00 98.88 345 ALA A O 1
ATOM 2592 N N . LEU A 1 346 ? 4.671 -1.428 -17.018 1.00 98.88 346 LEU A N 1
ATOM 2593 C CA . LEU A 1 346 ? 4.126 -0.071 -17.130 1.00 98.88 346 LEU A CA 1
ATOM 2594 C C . LEU A 1 346 ? 4.950 0.806 -18.083 1.00 98.88 346 LEU A C 1
ATOM 2596 O O . LEU A 1 346 ? 4.377 1.560 -18.869 1.00 98.88 346 LEU A O 1
ATOM 2600 N N . ALA A 1 347 ? 6.275 0.675 -18.061 1.00 98.88 347 ALA A N 1
ATOM 2601 C CA . ALA A 1 347 ? 7.187 1.388 -18.947 1.00 98.88 347 ALA A CA 1
ATOM 2602 C C . ALA A 1 347 ? 6.945 1.018 -20.416 1.00 98.88 347 ALA A C 1
ATOM 2604 O O . ALA A 1 347 ? 6.868 1.908 -21.263 1.00 98.88 347 ALA A O 1
ATOM 2605 N N . GLN A 1 348 ? 6.735 -0.268 -20.721 1.00 98.62 348 GLN A N 1
ATOM 2606 C CA . GLN A 1 348 ? 6.368 -0.715 -22.066 1.00 98.62 348 GLN A CA 1
ATOM 2607 C C . GLN A 1 348 ? 5.073 -0.046 -22.535 1.00 98.62 348 GLN A C 1
ATOM 2609 O O . GLN A 1 348 ? 5.005 0.488 -23.643 1.00 98.62 348 GLN A O 1
ATOM 2614 N N . ARG A 1 349 ? 4.048 0.003 -21.673 1.00 98.19 349 ARG A N 1
ATOM 2615 C CA . ARG A 1 349 ? 2.793 0.703 -21.986 1.00 98.19 349 ARG A CA 1
ATOM 2616 C C . ARG A 1 349 ? 3.010 2.202 -22.197 1.00 98.19 349 ARG A C 1
ATOM 2618 O O . ARG A 1 349 ? 2.352 2.786 -23.060 1.00 98.19 349 ARG A O 1
ATOM 2625 N N . ALA A 1 350 ? 3.926 2.814 -21.449 1.00 98.19 350 ALA A N 1
ATOM 2626 C CA . ALA A 1 350 ? 4.311 4.217 -21.584 1.00 98.19 350 ALA A CA 1
ATOM 2627 C C . ALA A 1 350 ? 5.176 4.512 -22.830 1.00 98.19 350 ALA A C 1
ATOM 2629 O O . ALA A 1 350 ? 5.433 5.679 -23.103 1.00 98.19 350 ALA A O 1
ATOM 2630 N N . GLY A 1 351 ? 5.573 3.494 -23.607 1.00 97.81 351 GLY A N 1
ATOM 2631 C CA . GLY A 1 351 ? 6.323 3.641 -24.861 1.00 97.81 351 GLY A CA 1
ATOM 2632 C C . GLY A 1 351 ? 7.822 3.332 -24.766 1.00 97.81 351 GLY A C 1
ATOM 2633 O O . GLY A 1 351 ? 8.544 3.540 -25.738 1.00 97.81 351 GLY A O 1
ATOM 2634 N N . CYS A 1 352 ? 8.310 2.836 -23.626 1.00 98.56 352 CYS A N 1
ATOM 2635 C CA . CYS A 1 352 ? 9.702 2.410 -23.466 1.00 98.56 352 CYS A CA 1
ATOM 2636 C C . CYS A 1 352 ? 9.950 1.010 -24.053 1.00 98.56 352 CYS A C 1
ATOM 2638 O O . CYS A 1 352 ? 9.042 0.186 -24.169 1.00 98.56 352 CYS A O 1
ATOM 2640 N N . LYS A 1 353 ? 11.212 0.721 -24.384 1.00 97.94 353 LYS A N 1
ATOM 2641 C CA . LYS A 1 353 ? 11.666 -0.606 -24.814 1.00 97.94 353 LYS A CA 1
ATOM 2642 C C . LYS A 1 353 ? 12.166 -1.390 -23.606 1.00 97.94 353 LYS A C 1
ATOM 2644 O O . LYS A 1 353 ? 12.906 -0.859 -22.783 1.00 97.94 353 LYS A O 1
ATOM 2649 N N . ILE A 1 354 ? 11.783 -2.659 -23.511 1.00 96.50 354 ILE A N 1
ATOM 2650 C CA . ILE A 1 354 ? 12.187 -3.538 -22.410 1.00 96.50 354 ILE A CA 1
ATOM 2651 C C . ILE A 1 354 ? 13.197 -4.557 -22.923 1.00 96.50 354 ILE A C 1
ATOM 2653 O O . ILE A 1 354 ? 12.986 -5.167 -23.970 1.00 96.50 354 ILE A O 1
ATOM 2657 N N . ASP A 1 355 ? 14.268 -4.766 -22.162 1.00 98.06 355 ASP A N 1
ATOM 2658 C CA . ASP A 1 355 ? 15.221 -5.842 -22.411 1.00 98.06 355 ASP A CA 1
ATOM 2659 C C . ASP A 1 355 ? 14.537 -7.203 -22.179 1.00 98.06 355 ASP A C 1
ATOM 2661 O O . ASP A 1 355 ? 14.242 -7.608 -21.047 1.00 98.06 355 ASP A O 1
ATOM 2665 N N . ALA A 1 356 ? 14.254 -7.907 -23.277 1.00 97.81 356 ALA A N 1
ATOM 2666 C CA . ALA A 1 356 ? 13.569 -9.194 -23.250 1.00 97.81 356 ALA A CA 1
ATOM 2667 C C . ALA A 1 356 ? 14.384 -10.278 -22.527 1.00 97.81 356 ALA A C 1
ATOM 2669 O O . ALA A 1 356 ? 13.803 -11.138 -21.863 1.00 97.81 356 ALA A O 1
ATOM 2670 N N . HIS A 1 357 ? 15.715 -10.224 -22.606 1.00 97.81 357 HIS A N 1
ATOM 2671 C CA . HIS A 1 357 ? 16.593 -11.184 -21.949 1.00 97.81 357 HIS A CA 1
ATOM 2672 C C . HIS A 1 357 ? 16.624 -10.949 -20.431 1.00 97.81 357 HIS A C 1
ATOM 2674 O O . HIS A 1 357 ? 16.507 -11.897 -19.651 1.00 97.81 357 HIS A O 1
ATOM 2680 N N . ALA A 1 358 ? 16.686 -9.690 -19.987 1.00 97.94 358 ALA A N 1
ATOM 2681 C CA . ALA A 1 358 ? 16.567 -9.337 -18.575 1.00 97.94 358 ALA A CA 1
ATOM 2682 C C . ALA A 1 358 ? 15.210 -9.767 -17.995 1.00 97.94 358 ALA A C 1
ATOM 2684 O O . ALA A 1 358 ? 15.159 -10.366 -16.912 1.00 97.94 358 ALA A O 1
ATOM 2685 N N . TRP A 1 359 ? 14.118 -9.543 -18.738 1.00 98.44 359 TRP A N 1
ATOM 2686 C CA . TRP A 1 359 ? 12.792 -10.037 -18.366 1.00 98.44 359 TRP A CA 1
ATOM 2687 C C . TRP A 1 359 ? 12.790 -11.560 -18.201 1.00 98.44 359 TRP A C 1
ATOM 2689 O O . TRP A 1 359 ? 12.376 -12.061 -17.157 1.00 98.44 359 TRP A O 1
ATOM 2699 N N . GLN A 1 360 ? 13.259 -12.307 -19.206 1.00 98.19 360 GLN A N 1
ATOM 2700 C CA . GLN A 1 360 ? 13.234 -13.773 -19.203 1.00 98.19 360 GLN A CA 1
ATOM 2701 C C . GLN A 1 360 ? 14.051 -14.371 -18.051 1.00 98.19 360 GLN A C 1
ATOM 2703 O O . GLN A 1 360 ? 13.547 -15.248 -17.346 1.00 98.19 360 GLN A O 1
ATOM 2708 N N . LYS A 1 361 ? 15.264 -13.864 -17.795 1.00 96.69 361 LYS A N 1
ATOM 2709 C CA . LYS A 1 361 ? 16.107 -14.334 -16.682 1.00 96.69 361 LYS A CA 1
ATOM 2710 C C . LYS A 1 361 ? 15.437 -14.135 -15.322 1.00 96.69 361 LYS A C 1
ATOM 2712 O O . LYS A 1 361 ? 15.372 -15.068 -14.526 1.00 96.69 361 LYS A O 1
ATOM 2717 N N . SER A 1 362 ? 14.906 -12.937 -15.058 1.00 97.25 362 SER A N 1
ATOM 2718 C CA . SER A 1 362 ? 14.180 -12.667 -13.806 1.00 97.25 362 SER A CA 1
ATOM 2719 C C . SER A 1 362 ? 12.916 -13.518 -13.701 1.00 97.25 362 SER A C 1
ATOM 2721 O O . SER A 1 362 ? 12.634 -14.089 -12.646 1.00 97.25 362 SER A O 1
ATOM 272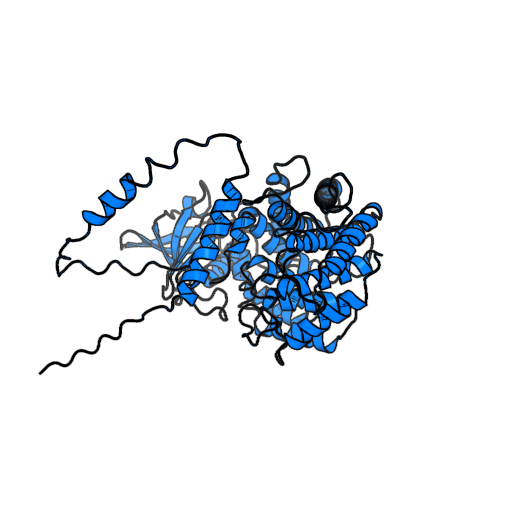3 N N . PHE A 1 363 ? 12.176 -13.664 -14.801 1.00 97.88 363 PHE A N 1
ATOM 2724 C CA . PHE A 1 363 ? 10.952 -14.455 -14.822 1.00 97.88 363 PHE A CA 1
ATOM 2725 C C . PHE A 1 363 ? 11.211 -15.936 -14.528 1.00 97.88 363 PHE A C 1
ATOM 2727 O O . PHE A 1 363 ? 10.410 -16.565 -13.835 1.00 97.88 363 PHE A O 1
ATOM 2734 N N . ALA A 1 364 ? 12.339 -16.491 -14.981 1.00 96.12 364 ALA A N 1
ATOM 2735 C CA . ALA A 1 364 ? 12.745 -17.850 -14.638 1.00 96.12 364 ALA A CA 1
ATOM 2736 C C . ALA A 1 364 ? 12.947 -18.019 -13.120 1.00 96.12 364 ALA A C 1
ATOM 2738 O O . ALA A 1 364 ? 12.458 -18.990 -12.540 1.00 96.12 364 ALA A O 1
ATOM 2739 N N . GLU A 1 365 ? 13.588 -17.060 -12.442 1.00 94.69 365 GLU A N 1
ATOM 2740 C CA . GLU A 1 365 ? 13.753 -17.098 -10.980 1.00 94.69 365 GLU A CA 1
ATOM 2741 C C . GLU A 1 365 ? 12.423 -16.929 -10.231 1.00 94.69 365 GLU A C 1
ATOM 2743 O O . GLU A 1 365 ? 12.168 -17.633 -9.247 1.00 94.69 365 GLU A O 1
ATOM 2748 N N . ILE A 1 366 ? 11.535 -16.053 -10.713 1.00 96.69 366 ILE A N 1
ATOM 2749 C CA . ILE A 1 366 ? 10.185 -15.908 -10.154 1.00 96.69 366 ILE A CA 1
ATOM 2750 C C . ILE A 1 366 ? 9.371 -17.187 -10.341 1.00 96.69 366 ILE A C 1
ATOM 2752 O O . ILE A 1 366 ? 8.707 -17.624 -9.400 1.00 96.69 366 ILE A O 1
ATOM 2756 N N . SER A 1 367 ? 9.463 -17.832 -11.502 1.00 95.06 367 SER A N 1
ATOM 2757 C CA . SER A 1 367 ? 8.768 -19.090 -11.789 1.00 95.06 367 SER A CA 1
ATOM 2758 C C . SER A 1 367 ? 9.222 -20.203 -10.842 1.00 95.06 367 SER A C 1
ATOM 2760 O O . SER A 1 367 ? 8.381 -20.831 -10.202 1.00 95.06 367 SER A O 1
ATOM 2762 N N . LYS A 1 368 ? 10.539 -20.365 -10.637 1.00 92.94 368 LYS A N 1
ATOM 2763 C CA . LYS A 1 368 ? 11.108 -21.292 -9.632 1.00 92.94 368 LYS A CA 1
ATOM 2764 C C . LYS A 1 368 ? 10.635 -20.978 -8.207 1.00 92.94 368 LYS A C 1
ATOM 2766 O O . LYS A 1 368 ? 10.433 -21.872 -7.385 1.00 92.94 368 LYS A O 1
ATOM 2771 N N . SER A 1 369 ? 10.448 -19.695 -7.912 1.00 94.44 369 SER A N 1
ATOM 2772 C CA . SER A 1 369 ? 10.018 -19.199 -6.604 1.00 94.44 369 SER A CA 1
ATOM 2773 C C . SER A 1 369 ? 8.502 -19.227 -6.393 1.00 94.44 369 SER A C 1
ATOM 2775 O O . SER A 1 369 ? 8.040 -18.902 -5.295 1.00 94.44 369 SER A O 1
ATOM 2777 N N . THR A 1 370 ? 7.717 -19.590 -7.409 1.00 96.12 370 THR A N 1
ATOM 2778 C CA . THR A 1 370 ? 6.254 -19.558 -7.347 1.00 96.12 370 THR A CA 1
ATOM 2779 C C . THR A 1 370 ? 5.692 -20.933 -7.009 1.00 96.12 370 THR A C 1
ATOM 2781 O O . THR A 1 370 ? 6.001 -21.936 -7.644 1.00 96.12 370 THR A O 1
ATOM 2784 N N . GLY A 1 371 ? 4.855 -20.998 -5.975 1.00 93.50 371 GLY A N 1
ATOM 2785 C CA . GLY A 1 371 ? 4.217 -22.243 -5.555 1.00 93.50 371 GLY A CA 1
ATOM 2786 C C . GLY A 1 371 ? 3.054 -22.675 -6.440 1.00 93.50 371 GLY A C 1
ATOM 2787 O O . GLY A 1 371 ? 2.473 -21.880 -7.181 1.00 93.50 371 GLY A O 1
ATOM 2788 N N . LYS A 1 372 ? 2.620 -23.932 -6.270 1.00 94.12 372 LYS A N 1
ATOM 2789 C CA . LYS A 1 372 ? 1.357 -24.432 -6.850 1.00 94.12 372 LYS A CA 1
ATOM 2790 C C . LYS A 1 372 ? 0.167 -23.544 -6.464 1.00 94.12 372 LYS A C 1
ATOM 2792 O O . LYS A 1 372 ? -0.683 -23.259 -7.296 1.00 94.12 372 LYS A O 1
ATOM 2797 N N . ASN A 1 373 ? 0.177 -23.023 -5.234 1.00 94.50 373 ASN A N 1
ATOM 2798 C CA . ASN A 1 373 ? -0.829 -22.093 -4.720 1.00 94.50 373 ASN A CA 1
ATOM 2799 C C . ASN A 1 373 ? -0.785 -20.685 -5.343 1.00 94.50 373 ASN A C 1
ATOM 2801 O O . ASN A 1 373 ? -1.624 -19.885 -4.964 1.00 94.50 373 ASN A O 1
ATOM 2805 N N . GLY A 1 374 ? 0.183 -20.365 -6.213 1.00 96.88 374 GLY A N 1
ATOM 2806 C CA . GLY A 1 374 ? 0.338 -19.059 -6.868 1.00 96.88 374 GLY A CA 1
ATOM 2807 C C . GLY A 1 374 ? 1.183 -18.035 -6.101 1.00 96.88 374 GLY A C 1
ATOM 2808 O O . GLY A 1 374 ? 1.535 -17.006 -6.663 1.00 96.88 374 GLY A O 1
ATOM 2809 N N . GLY A 1 375 ? 1.557 -18.290 -4.845 1.00 96.81 375 GLY A N 1
ATOM 2810 C CA . GLY A 1 375 ? 2.352 -17.338 -4.064 1.00 96.81 375 GLY A CA 1
ATOM 2811 C C . GLY A 1 375 ? 3.820 -17.295 -4.500 1.00 96.81 375 GLY A C 1
ATOM 2812 O O . GLY A 1 375 ? 4.413 -18.338 -4.775 1.00 96.81 375 GLY A O 1
ATOM 2813 N N . VAL A 1 376 ? 4.437 -16.109 -4.489 1.00 96.69 376 VAL A N 1
ATOM 2814 C CA . VAL A 1 376 ? 5.878 -15.920 -4.766 1.00 96.69 376 VAL A CA 1
ATOM 2815 C C . VAL A 1 376 ? 6.684 -15.904 -3.460 1.00 96.69 376 VAL A C 1
ATOM 2817 O O . VAL A 1 376 ? 6.417 -15.085 -2.576 1.00 96.69 376 VAL A O 1
ATOM 2820 N N . ARG A 1 377 ? 7.676 -16.789 -3.305 1.00 93.44 377 ARG A N 1
ATOM 2821 C CA . ARG A 1 377 ? 8.557 -16.887 -2.115 1.00 93.44 377 ARG A CA 1
ATOM 2822 C C . ARG A 1 377 ? 9.445 -15.658 -1.907 1.00 93.44 377 ARG A C 1
ATOM 2824 O O . ARG A 1 377 ? 9.598 -14.838 -2.806 1.00 93.44 377 ARG A O 1
ATOM 2831 N N . TYR A 1 378 ? 10.060 -15.555 -0.726 1.00 89.44 378 TYR A N 1
ATOM 2832 C CA . TYR A 1 378 ? 10.945 -14.443 -0.353 1.00 89.44 378 TYR A CA 1
ATOM 2833 C C . TYR A 1 378 ? 12.203 -14.344 -1.220 1.00 89.44 378 TYR A C 1
ATOM 2835 O O . TYR A 1 378 ? 12.564 -13.262 -1.684 1.00 89.44 378 TYR A O 1
ATOM 2843 N N . TRP A 1 379 ? 12.816 -15.487 -1.486 1.00 85.12 379 TRP A N 1
ATOM 2844 C CA . TRP A 1 379 ? 13.984 -15.654 -2.343 1.00 85.12 379 TRP A CA 1
ATOM 2845 C C . TRP A 1 379 ? 13.895 -17.001 -3.064 1.00 85.12 379 TRP A C 1
ATOM 2847 O O . TRP A 1 379 ? 12.963 -17.769 -2.812 1.00 85.12 379 TRP A O 1
ATOM 2857 N N . ALA A 1 380 ? 14.864 -17.297 -3.930 1.00 72.81 380 ALA A N 1
ATOM 2858 C CA . ALA A 1 380 ? 14.893 -18.524 -4.729 1.00 72.81 380 ALA A CA 1
ATOM 2859 C C . ALA A 1 380 ? 14.958 -19.826 -3.898 1.00 72.81 380 ALA A C 1
ATOM 2861 O O . ALA A 1 380 ? 14.641 -20.898 -4.410 1.00 72.81 380 ALA A O 1
ATOM 2862 N N . LEU A 1 381 ? 15.333 -19.754 -2.612 1.00 73.00 381 LEU A N 1
ATOM 2863 C CA . LEU A 1 381 ? 15.305 -20.917 -1.720 1.00 73.00 381 LEU A CA 1
ATOM 2864 C C . LEU A 1 381 ? 13.877 -21.359 -1.384 1.00 73.00 381 LEU A C 1
ATOM 2866 O O . LEU A 1 381 ? 12.924 -20.577 -1.393 1.00 73.00 381 LEU A O 1
ATOM 2870 N N . GLN A 1 382 ? 13.745 -22.624 -0.993 1.00 77.19 382 GLN A N 1
ATOM 2871 C CA . GLN A 1 382 ? 12.485 -23.211 -0.558 1.00 77.19 382 GLN A CA 1
ATOM 2872 C C . GLN A 1 382 ? 12.041 -22.645 0.802 1.00 77.19 382 GLN A C 1
ATOM 2874 O O . GLN A 1 382 ? 12.324 -23.195 1.860 1.00 77.19 382 GLN A O 1
ATOM 2879 N N . THR A 1 383 ? 11.329 -21.520 0.766 1.00 82.44 383 THR A N 1
ATOM 2880 C CA . THR A 1 383 ? 10.622 -20.930 1.912 1.00 82.44 383 THR A CA 1
ATOM 2881 C C . THR A 1 383 ? 9.108 -21.064 1.773 1.00 82.44 383 THR A C 1
ATOM 2883 O O . THR A 1 383 ? 8.584 -21.391 0.705 1.00 82.44 383 THR A O 1
ATOM 2886 N N . GLY A 1 384 ? 8.389 -20.748 2.853 1.00 86.62 384 GLY A N 1
ATOM 2887 C CA . GLY A 1 384 ? 6.935 -20.606 2.827 1.00 86.62 384 GLY A CA 1
ATOM 2888 C C . GLY A 1 384 ? 6.446 -19.369 2.061 1.00 86.62 384 GLY A C 1
ATOM 2889 O O . GLY A 1 384 ? 7.233 -18.590 1.516 1.00 86.62 384 GLY A O 1
ATOM 2890 N N . TYR A 1 385 ? 5.123 -19.192 2.065 1.00 88.81 385 TYR A N 1
ATOM 2891 C CA . TYR A 1 385 ? 4.403 -18.144 1.327 1.00 88.81 385 TYR A CA 1
ATOM 2892 C C . TYR A 1 385 ? 3.708 -17.135 2.254 1.00 88.81 385 TYR A C 1
ATOM 2894 O O . TYR A 1 385 ? 2.760 -16.471 1.861 1.00 88.81 385 TYR A O 1
ATOM 2902 N N . TRP A 1 386 ? 4.114 -17.054 3.519 1.00 84.81 386 TRP A N 1
ATOM 2903 C CA . TRP A 1 386 ? 3.354 -16.363 4.567 1.00 84.81 386 TRP A CA 1
ATOM 2904 C C . TRP A 1 386 ? 3.254 -14.842 4.368 1.00 84.81 386 TRP A C 1
ATOM 2906 O O . TRP A 1 386 ? 2.263 -14.247 4.773 1.00 84.81 386 TRP A O 1
ATOM 2916 N N . ASP A 1 387 ? 4.244 -14.228 3.710 1.00 86.94 387 ASP A N 1
ATOM 2917 C CA . ASP A 1 387 ? 4.360 -12.782 3.471 1.00 86.94 387 ASP A CA 1
ATOM 2918 C C . ASP A 1 387 ? 4.385 -12.421 1.968 1.00 86.94 387 ASP A C 1
ATOM 2920 O O . ASP A 1 387 ? 5.000 -11.442 1.538 1.00 86.94 387 ASP A O 1
ATOM 2924 N N . SER A 1 388 ? 3.775 -13.257 1.122 1.00 93.31 388 SER A N 1
ATOM 2925 C CA . SER A 1 388 ? 3.923 -13.161 -0.338 1.00 93.31 388 SER A CA 1
ATOM 2926 C C . SER A 1 388 ? 3.012 -12.143 -1.032 1.00 93.31 388 SER A C 1
ATOM 2928 O O . SER A 1 388 ? 3.087 -12.045 -2.256 1.00 93.31 388 SER A O 1
ATOM 2930 N N . GLY A 1 389 ? 2.170 -11.397 -0.307 1.00 95.00 389 GLY A N 1
ATOM 2931 C CA . GLY A 1 389 ? 1.154 -10.502 -0.887 1.00 95.00 389 GLY A CA 1
ATOM 2932 C C . GLY A 1 389 ? 1.722 -9.501 -1.900 1.00 95.00 389 GLY A C 1
ATOM 2933 O O . GLY A 1 389 ? 1.289 -9.476 -3.048 1.00 95.00 389 GLY A O 1
ATOM 2934 N N . ALA A 1 390 ? 2.766 -8.754 -1.524 1.00 95.69 390 ALA A N 1
ATOM 2935 C CA . ALA A 1 390 ? 3.372 -7.757 -2.412 1.00 95.69 390 ALA A CA 1
ATOM 2936 C C . ALA A 1 390 ? 4.040 -8.372 -3.647 1.00 95.69 390 ALA A C 1
ATOM 2938 O O . ALA A 1 390 ? 3.763 -7.948 -4.764 1.00 95.69 390 ALA A O 1
ATOM 2939 N N . ARG A 1 391 ? 4.883 -9.398 -3.454 1.00 97.31 391 ARG A N 1
ATOM 2940 C CA . ARG A 1 391 ? 5.604 -10.071 -4.551 1.00 97.31 391 ARG A CA 1
ATOM 2941 C C . ARG A 1 391 ? 4.624 -10.642 -5.576 1.00 97.31 391 ARG A C 1
ATOM 2943 O O . ARG A 1 391 ? 4.762 -10.443 -6.777 1.00 97.31 391 ARG A O 1
ATOM 2950 N N . THR A 1 392 ? 3.593 -11.311 -5.069 1.00 98.25 392 THR A N 1
ATOM 2951 C CA . THR A 1 392 ? 2.557 -11.938 -5.893 1.00 98.25 392 THR A CA 1
ATOM 2952 C C . THR A 1 392 ? 1.711 -10.886 -6.610 1.00 98.25 392 THR A C 1
ATOM 2954 O O . THR A 1 392 ? 1.478 -11.021 -7.804 1.00 98.25 392 THR A O 1
ATOM 2957 N N . GLY A 1 393 ? 1.313 -9.806 -5.927 1.00 98.44 393 GLY A N 1
ATOM 2958 C CA . GLY A 1 393 ? 0.548 -8.710 -6.529 1.00 98.44 393 GLY A CA 1
ATOM 2959 C C . GLY A 1 393 ? 1.305 -7.979 -7.636 1.00 98.44 393 GLY A C 1
ATOM 2960 O O . GLY A 1 393 ? 0.779 -7.802 -8.730 1.00 98.44 393 GLY A O 1
ATOM 2961 N N . GLN A 1 394 ? 2.565 -7.615 -7.394 1.00 98.69 394 GLN A N 1
ATOM 2962 C CA . GLN A 1 394 ? 3.404 -6.953 -8.397 1.00 98.69 394 GLN A CA 1
ATOM 2963 C C . GLN A 1 394 ? 3.595 -7.814 -9.647 1.00 98.69 394 GLN A C 1
ATOM 2965 O O . GLN A 1 394 ? 3.463 -7.313 -10.761 1.00 98.69 394 GLN A O 1
ATOM 2970 N N . MET A 1 395 ? 3.863 -9.112 -9.467 1.00 98.81 395 MET A N 1
ATOM 2971 C CA . MET A 1 395 ? 4.035 -10.015 -10.601 1.00 98.81 395 MET A CA 1
ATOM 2972 C C . MET A 1 395 ? 2.721 -10.249 -11.352 1.00 98.81 395 MET A C 1
ATOM 2974 O O . MET A 1 395 ? 2.721 -10.209 -12.577 1.00 98.81 395 MET A O 1
ATOM 2978 N N . ALA A 1 396 ? 1.602 -10.438 -10.645 1.00 98.81 396 ALA A N 1
ATOM 2979 C CA . ALA A 1 396 ? 0.290 -10.595 -11.270 1.00 98.81 396 ALA A CA 1
ATOM 2980 C C . ALA A 1 396 ? -0.075 -9.378 -12.130 1.00 98.81 396 ALA A C 1
ATOM 2982 O O . ALA A 1 396 ? -0.487 -9.545 -13.274 1.00 98.81 396 ALA A O 1
ATOM 2983 N N . LEU A 1 397 ? 0.155 -8.164 -11.614 1.00 98.81 397 LEU A N 1
ATOM 2984 C CA . LEU A 1 397 ? -0.010 -6.926 -12.378 1.00 98.81 397 LEU A CA 1
ATOM 2985 C C . LEU A 1 397 ? 0.887 -6.901 -13.615 1.00 98.81 397 LEU A C 1
ATOM 2987 O O . LEU A 1 397 ? 0.417 -6.578 -14.698 1.00 98.81 397 LEU A O 1
ATOM 2991 N N . ALA A 1 398 ? 2.168 -7.247 -13.475 1.00 98.88 398 ALA A N 1
ATOM 2992 C CA . ALA A 1 398 ? 3.103 -7.234 -14.595 1.00 98.88 398 ALA A CA 1
ATOM 2993 C C . ALA A 1 398 ? 2.696 -8.211 -15.711 1.00 98.88 398 ALA A C 1
ATOM 2995 O O . ALA A 1 398 ? 2.765 -7.869 -16.892 1.00 98.88 398 ALA A O 1
ATOM 2996 N N . LEU A 1 399 ? 2.262 -9.417 -15.340 1.00 98.81 399 LEU A N 1
ATOM 2997 C CA . LEU A 1 399 ? 1.786 -10.442 -16.270 1.00 98.81 399 LEU A CA 1
ATOM 2998 C C . LEU A 1 399 ? 0.508 -10.004 -16.989 1.00 98.81 399 LEU A C 1
ATOM 3000 O O . LEU A 1 399 ? 0.438 -10.097 -18.211 1.00 98.81 399 LEU A O 1
ATOM 3004 N N . ASP A 1 400 ? -0.455 -9.454 -16.254 1.00 98.62 400 ASP A N 1
ATOM 3005 C CA . ASP A 1 400 ? -1.707 -8.949 -16.815 1.00 98.62 400 ASP A CA 1
ATOM 3006 C C . ASP A 1 400 ? -1.484 -7.762 -17.768 1.00 98.62 400 ASP A C 1
ATOM 3008 O O . ASP A 1 400 ? -1.910 -7.796 -18.921 1.00 98.62 400 ASP A O 1
ATOM 3012 N N . LEU A 1 401 ? -0.715 -6.755 -17.338 1.00 98.50 401 LEU A N 1
ATOM 3013 C CA . LEU A 1 401 ? -0.420 -5.550 -18.124 1.00 98.50 401 LEU A CA 1
ATOM 3014 C C . LEU A 1 401 ? 0.357 -5.835 -19.416 1.00 98.50 401 LEU A C 1
ATOM 3016 O O . LEU A 1 401 ? 0.300 -5.024 -20.340 1.00 98.50 401 LEU A O 1
ATOM 3020 N N . THR A 1 402 ? 1.097 -6.946 -19.466 1.00 97.94 402 THR A N 1
ATOM 3021 C CA . THR A 1 402 ? 1.839 -7.402 -20.654 1.00 97.94 402 THR A CA 1
ATOM 3022 C C . THR A 1 402 ? 1.126 -8.517 -21.417 1.00 97.94 402 THR A C 1
ATOM 3024 O O . THR A 1 402 ? 1.647 -8.976 -22.434 1.00 97.94 402 THR A O 1
ATOM 3027 N N . SER A 1 403 ? -0.027 -8.979 -20.920 1.00 96.69 403 SER A N 1
ATOM 3028 C CA . SER A 1 403 ? -0.754 -10.153 -21.418 1.00 96.69 403 SER A CA 1
ATOM 3029 C C . SER A 1 403 ? 0.120 -11.415 -21.521 1.00 96.69 403 SER A C 1
ATOM 3031 O O . SER A 1 403 ? -0.060 -12.248 -22.407 1.00 96.69 403 SER A O 1
ATOM 3033 N N . LYS A 1 404 ? 1.095 -11.570 -20.615 1.00 95.75 404 LYS A N 1
ATOM 3034 C CA . LYS A 1 404 ? 2.001 -12.728 -20.552 1.00 95.75 404 LYS A CA 1
ATOM 3035 C C . LYS A 1 404 ? 1.536 -13.703 -19.478 1.00 95.75 404 LYS A C 1
ATOM 3037 O O . LYS A 1 404 ? 1.221 -13.294 -18.370 1.00 95.75 404 LYS A O 1
ATOM 3042 N N . SER A 1 405 ? 1.592 -15.004 -19.764 1.00 97.31 405 SER A N 1
ATOM 3043 C CA . SER A 1 405 ? 1.263 -16.081 -18.808 1.00 97.31 405 SER A CA 1
ATOM 3044 C C . SER A 1 405 ? -0.063 -15.858 -18.042 1.00 97.31 405 SER A C 1
ATOM 3046 O O . SER A 1 405 ? -0.052 -15.845 -16.806 1.00 97.31 405 SER A O 1
ATOM 3048 N N . PRO A 1 406 ? -1.205 -15.675 -18.736 1.00 97.25 406 PRO A N 1
ATOM 3049 C CA . PRO A 1 406 ? -2.485 -15.331 -18.102 1.00 97.25 406 PRO A CA 1
ATOM 3050 C C . PRO A 1 406 ? -2.934 -16.351 -17.044 1.00 97.25 406 PRO A C 1
ATOM 3052 O O . PRO A 1 406 ? -3.444 -15.968 -15.994 1.00 97.25 406 PRO A O 1
ATOM 3055 N N . GLU A 1 407 ? -2.659 -17.642 -17.246 1.00 97.94 407 GLU A N 1
ATOM 3056 C CA . GLU A 1 407 ? -2.952 -18.693 -16.260 1.00 97.94 407 GLU A CA 1
ATOM 3057 C C . GLU A 1 407 ? -2.195 -18.499 -14.939 1.00 97.94 407 GLU A C 1
ATOM 3059 O O . GLU A 1 407 ? -2.729 -18.722 -13.849 1.00 97.94 407 GLU A O 1
ATOM 3064 N N . LEU A 1 408 ? -0.936 -18.057 -15.019 1.00 98.50 408 LEU A N 1
ATOM 3065 C CA . LEU A 1 408 ? -0.138 -17.760 -13.838 1.00 98.50 408 LEU A CA 1
ATOM 3066 C C . LEU A 1 408 ? -0.671 -16.512 -13.129 1.00 98.50 408 LEU A C 1
ATOM 3068 O O . LEU A 1 408 ? -0.796 -16.531 -11.905 1.00 98.50 408 LEU A O 1
ATOM 3072 N N . ALA A 1 409 ? -1.041 -15.467 -13.876 1.00 98.56 409 ALA A N 1
ATOM 3073 C CA . ALA A 1 409 ? -1.670 -14.272 -13.314 1.00 98.56 409 ALA A CA 1
ATOM 3074 C C . ALA A 1 409 ? -2.983 -14.611 -12.582 1.00 98.56 409 ALA A C 1
ATOM 3076 O O . ALA A 1 409 ? -3.178 -14.185 -11.442 1.00 98.56 409 ALA A O 1
ATOM 3077 N N . ALA A 1 410 ? -3.831 -15.462 -13.170 1.00 98.44 410 ALA A N 1
ATOM 3078 C CA . ALA A 1 410 ? -5.066 -15.937 -12.548 1.00 98.44 410 ALA A CA 1
ATOM 3079 C C . ALA A 1 410 ? -4.797 -16.741 -11.261 1.00 98.44 410 ALA A C 1
ATOM 3081 O O . ALA A 1 410 ? -5.410 -16.484 -10.221 1.00 98.44 410 ALA A O 1
ATOM 3082 N N . ARG A 1 411 ? -3.819 -17.660 -11.274 1.00 98.50 411 ARG A N 1
ATOM 3083 C CA . ARG A 1 411 ? -3.386 -18.395 -10.067 1.00 98.50 411 ARG A CA 1
ATOM 3084 C C . ARG A 1 411 ? -2.875 -17.465 -8.968 1.00 98.50 411 ARG A C 1
ATOM 3086 O O . ARG A 1 411 ? -3.188 -17.670 -7.795 1.00 98.50 411 ARG A O 1
ATOM 3093 N N . MET A 1 412 ? -2.102 -16.443 -9.330 1.00 98.75 412 MET A N 1
ATOM 3094 C CA . MET A 1 412 ? -1.655 -15.404 -8.399 1.00 98.75 412 MET A CA 1
ATOM 3095 C C . MET A 1 412 ? -2.846 -14.609 -7.835 1.00 98.75 412 MET A C 1
ATOM 3097 O O . MET A 1 412 ? -2.882 -14.328 -6.638 1.00 98.75 412 MET A O 1
ATOM 3101 N N . GLY A 1 413 ? -3.864 -14.323 -8.650 1.00 98.62 413 GLY A N 1
ATOM 3102 C CA . GLY A 1 413 ? -5.138 -13.749 -8.206 1.00 98.62 413 GLY A CA 1
ATOM 3103 C C . GLY A 1 413 ? -5.877 -14.619 -7.187 1.00 98.62 413 GLY A C 1
ATOM 3104 O O . GLY A 1 413 ? -6.361 -14.110 -6.175 1.00 98.62 413 GLY A O 1
ATOM 3105 N N . GLY A 1 414 ? -5.922 -15.934 -7.410 1.00 98.56 414 GLY A N 1
ATOM 3106 C CA . GLY A 1 414 ? -6.494 -16.898 -6.465 1.00 98.56 414 GLY A CA 1
ATOM 3107 C C . GLY A 1 414 ? -5.735 -16.949 -5.134 1.00 98.56 414 GLY A C 1
ATOM 3108 O O . GLY A 1 414 ? -6.349 -16.996 -4.068 1.00 98.56 414 GLY A O 1
ATOM 3109 N N . TYR A 1 415 ? -4.401 -16.865 -5.173 1.00 98.25 415 TYR A N 1
ATOM 3110 C CA . TYR A 1 415 ? -3.573 -16.741 -3.971 1.00 98.25 415 TYR A CA 1
ATOM 3111 C C . TYR A 1 415 ? -3.934 -15.491 -3.154 1.00 98.25 415 TYR A C 1
ATOM 3113 O O . TYR A 1 415 ? -4.148 -15.575 -1.943 1.00 98.25 415 TYR A O 1
ATOM 3121 N N . LEU A 1 416 ? -3.976 -14.329 -3.812 1.00 98.44 416 LEU A N 1
ATOM 3122 C CA . LEU A 1 416 ? -4.213 -13.038 -3.163 1.00 98.44 416 LEU A CA 1
ATOM 3123 C C . LEU A 1 416 ? -5.596 -12.966 -2.513 1.00 98.44 416 LEU A C 1
ATOM 3125 O O . LEU A 1 416 ? -5.729 -12.404 -1.430 1.00 98.44 416 LEU A O 1
ATOM 3129 N N . ASP A 1 417 ? -6.600 -13.564 -3.147 1.00 98.31 417 ASP A N 1
ATOM 3130 C CA . ASP A 1 417 ? -7.967 -13.648 -2.634 1.00 98.31 417 ASP A CA 1
ATOM 3131 C C . ASP A 1 417 ? -8.045 -14.579 -1.421 1.00 98.31 417 ASP A C 1
ATOM 3133 O O . ASP A 1 417 ? -8.412 -14.146 -0.327 1.00 98.31 417 ASP A O 1
ATOM 3137 N N . LYS A 1 418 ? -7.562 -15.823 -1.563 1.00 97.38 418 LYS A N 1
ATOM 3138 C CA . LYS A 1 418 ? -7.545 -16.814 -0.474 1.00 97.38 418 LYS A CA 1
ATOM 3139 C C . LYS A 1 418 ? -6.849 -16.295 0.783 1.00 97.38 418 LYS A C 1
ATOM 3141 O O . LYS A 1 418 ? -7.253 -16.620 1.897 1.00 97.38 418 LYS A O 1
ATOM 3146 N N . TYR A 1 419 ? -5.793 -15.507 0.609 1.00 96.19 419 TYR A N 1
ATOM 3147 C CA . TYR A 1 419 ? -4.990 -14.971 1.701 1.00 96.19 419 TYR A CA 1
ATOM 3148 C C . TYR A 1 419 ? -5.148 -13.458 1.882 1.00 96.19 419 TYR A C 1
ATOM 3150 O O . TYR A 1 419 ? -4.279 -12.793 2.444 1.00 96.19 419 TYR A O 1
ATOM 3158 N N . SER A 1 420 ? -6.284 -12.906 1.463 1.00 95.88 420 SER A N 1
ATOM 3159 C CA . SER A 1 420 ? -6.593 -11.478 1.552 1.00 95.88 420 SER A CA 1
ATOM 3160 C C . SER A 1 420 ? -6.408 -10.902 2.965 1.00 95.88 420 SER A C 1
ATOM 3162 O O . SER A 1 420 ? -5.922 -9.784 3.133 1.00 95.88 420 SER A O 1
ATOM 3164 N N . LEU A 1 421 ? -6.720 -11.676 4.008 1.00 94.81 421 LEU A N 1
ATOM 3165 C CA . LEU A 1 421 ? -6.630 -11.225 5.400 1.00 94.81 421 LEU A CA 1
ATOM 3166 C C . LEU A 1 421 ? -5.196 -11.059 5.927 1.00 94.81 421 LEU A C 1
ATOM 3168 O O . LEU A 1 421 ? -5.007 -10.407 6.954 1.00 94.81 421 LEU A O 1
ATOM 3172 N N . ARG A 1 422 ? -4.184 -11.576 5.218 1.00 91.75 422 ARG A N 1
ATOM 3173 C CA . ARG A 1 422 ? -2.765 -11.349 5.540 1.00 91.75 422 ARG A CA 1
ATOM 3174 C C . ARG A 1 422 ? -2.088 -10.350 4.610 1.00 91.75 422 ARG A C 1
ATOM 3176 O O . ARG A 1 422 ? -0.873 -10.227 4.656 1.00 91.75 422 ARG A O 1
ATOM 3183 N N . MET A 1 423 ? -2.840 -9.634 3.768 1.00 94.12 423 MET A N 1
ATOM 3184 C CA . MET A 1 423 ? -2.279 -8.783 2.709 1.00 94.12 423 MET A CA 1
ATOM 3185 C C . MET A 1 423 ? -1.264 -7.746 3.221 1.00 94.12 423 MET A C 1
ATOM 3187 O O . MET A 1 423 ? -0.285 -7.458 2.543 1.00 94.12 423 MET A O 1
ATOM 3191 N N . ARG A 1 424 ? -1.445 -7.245 4.447 1.00 91.44 424 ARG A N 1
ATOM 3192 C CA . ARG A 1 424 ? -0.513 -6.331 5.132 1.00 91.44 424 ARG A CA 1
ATOM 3193 C C . ARG A 1 424 ? 0.741 -6.992 5.726 1.00 91.44 424 ARG A C 1
ATOM 3195 O O . ARG A 1 424 ? 1.553 -6.307 6.332 1.00 91.44 424 ARG A O 1
ATOM 3202 N N . GLU A 1 425 ? 0.891 -8.310 5.644 1.00 89.19 425 GLU A N 1
ATOM 3203 C CA . GLU A 1 425 ? 2.139 -8.997 5.977 1.00 89.19 425 GLU A CA 1
ATOM 3204 C C . GLU A 1 425 ? 2.900 -9.212 4.666 1.00 89.19 425 GLU A C 1
ATOM 3206 O O . GLU A 1 425 ? 2.641 -10.168 3.935 1.00 89.19 425 GLU A O 1
ATOM 3211 N N . ALA A 1 426 ? 3.797 -8.297 4.305 1.00 87.94 426 ALA A N 1
ATOM 3212 C CA . ALA A 1 426 ? 4.399 -8.326 2.975 1.00 87.94 426 ALA A CA 1
ATOM 3213 C C . ALA A 1 426 ? 5.837 -7.819 2.978 1.00 87.94 426 ALA A C 1
ATOM 3215 O O . ALA A 1 426 ? 6.068 -6.621 2.882 1.00 87.94 426 ALA A O 1
ATOM 3216 N N . HIS A 1 427 ? 6.832 -8.712 3.066 1.00 82.56 427 HIS A N 1
ATOM 3217 C CA . HIS A 1 427 ? 8.210 -8.280 3.349 1.00 82.56 427 HIS A CA 1
ATOM 3218 C C . HIS A 1 427 ? 8.242 -7.332 4.578 1.00 82.56 427 HIS A C 1
ATOM 3220 O O . HIS A 1 427 ? 7.240 -7.179 5.267 1.00 82.56 427 HIS A O 1
ATOM 3226 N N . ALA A 1 428 ? 9.342 -6.644 4.879 1.00 81.31 428 ALA A N 1
ATOM 3227 C CA . ALA A 1 428 ? 9.404 -5.712 6.010 1.00 81.31 428 ALA A CA 1
ATOM 3228 C C . ALA A 1 428 ? 8.353 -4.565 5.998 1.00 81.31 428 ALA A C 1
ATOM 3230 O O . ALA A 1 428 ? 8.346 -3.774 6.937 1.00 81.31 428 ALA A O 1
ATOM 3231 N N . MET A 1 429 ? 7.485 -4.442 4.983 1.00 86.38 429 MET A N 1
ATOM 3232 C CA . MET A 1 429 ? 6.570 -3.318 4.755 1.00 86.38 429 MET A CA 1
ATOM 3233 C C . MET A 1 429 ? 5.130 -3.787 4.512 1.00 86.38 429 MET A C 1
ATOM 3235 O O . MET A 1 429 ? 4.810 -4.331 3.459 1.00 86.38 429 MET A O 1
ATOM 3239 N N . GLY A 1 430 ? 4.208 -3.499 5.428 1.00 88.50 430 GLY A N 1
ATOM 3240 C CA . GLY A 1 430 ? 2.803 -3.847 5.212 1.00 88.50 430 GLY A CA 1
ATOM 3241 C C . GLY A 1 430 ? 2.149 -3.042 4.090 1.00 88.50 430 GLY A C 1
ATOM 3242 O O . GLY A 1 430 ? 1.218 -3.520 3.435 1.00 88.50 430 GLY A O 1
ATOM 3243 N N . SER A 1 431 ? 2.684 -1.851 3.816 1.00 93.69 431 SER A N 1
ATOM 3244 C CA . SER A 1 431 ? 2.161 -0.933 2.809 1.00 93.69 431 SER A CA 1
ATOM 3245 C C . SER A 1 431 ? 2.085 -1.522 1.402 1.00 93.69 431 SER A C 1
ATOM 3247 O O . SER A 1 431 ? 1.040 -1.476 0.756 1.00 93.69 431 SER A O 1
ATOM 3249 N N . ILE A 1 432 ? 3.174 -2.124 0.933 1.00 94.75 432 ILE A N 1
ATOM 3250 C CA . ILE A 1 432 ? 3.291 -2.636 -0.436 1.00 94.75 432 ILE A CA 1
ATOM 3251 C C . ILE A 1 432 ? 2.376 -3.832 -0.696 1.00 94.75 432 ILE A C 1
ATOM 3253 O O . ILE A 1 432 ? 1.905 -4.011 -1.817 1.00 94.75 432 ILE A O 1
ATOM 3257 N N . GLY A 1 433 ? 2.091 -4.633 0.332 1.00 95.75 433 GLY A N 1
ATOM 3258 C CA . GLY A 1 433 ? 1.134 -5.724 0.224 1.00 95.75 433 GLY A CA 1
ATOM 3259 C C . GLY A 1 433 ? -0.270 -5.191 -0.021 1.00 95.75 433 GLY A C 1
ATOM 3260 O O . GLY A 1 433 ? -0.908 -5.577 -0.998 1.00 95.75 433 GLY A O 1
ATOM 3261 N N . MET A 1 434 ? -0.707 -4.231 0.800 1.00 97.06 434 MET A N 1
ATOM 3262 C CA . MET A 1 434 ? -2.009 -3.579 0.633 1.00 97.06 434 MET A CA 1
ATOM 3263 C C . MET A 1 434 ? -2.113 -2.819 -0.693 1.00 97.06 434 MET A C 1
ATOM 3265 O O . MET A 1 434 ? -3.154 -2.874 -1.332 1.00 97.06 434 MET A O 1
ATOM 3269 N N . ILE A 1 435 ? -1.056 -2.147 -1.154 1.00 98.12 435 ILE A N 1
ATOM 3270 C CA . ILE A 1 435 ? -1.092 -1.389 -2.415 1.00 98.12 435 ILE A CA 1
ATOM 3271 C C . ILE A 1 435 ? -1.161 -2.333 -3.618 1.00 98.12 435 ILE A C 1
ATOM 3273 O O . ILE A 1 435 ? -2.138 -2.323 -4.369 1.00 98.12 435 ILE A O 1
ATOM 3277 N N . PHE A 1 436 ? -0.140 -3.171 -3.806 1.00 98.50 436 PHE A N 1
ATOM 3278 C CA . PHE A 1 436 ? -0.016 -3.965 -5.027 1.00 98.50 436 PHE A CA 1
ATOM 3279 C C . PHE A 1 436 ? -0.944 -5.172 -5.035 1.00 98.50 436 PHE A C 1
ATOM 3281 O O . PHE A 1 436 ? -1.455 -5.525 -6.090 1.00 98.50 436 PHE A O 1
ATOM 3288 N N . GLY A 1 437 ? -1.202 -5.789 -3.880 1.00 98.19 437 GLY A N 1
ATOM 3289 C CA . GLY A 1 437 ? -2.139 -6.903 -3.779 1.00 98.19 437 GLY A CA 1
ATOM 3290 C C . GLY A 1 437 ? -3.579 -6.488 -4.081 1.00 98.19 437 GLY A C 1
ATOM 3291 O O . GLY A 1 437 ? -4.265 -7.183 -4.828 1.00 98.19 437 GLY A O 1
ATOM 3292 N N . THR A 1 438 ? -4.016 -5.325 -3.581 1.00 98.38 438 THR A N 1
ATOM 3293 C CA . THR A 1 438 ? -5.357 -4.788 -3.876 1.00 98.38 438 THR A CA 1
ATOM 3294 C C . THR A 1 438 ? -5.502 -4.429 -5.353 1.00 98.38 438 THR A C 1
ATOM 3296 O O . THR A 1 438 ? -6.473 -4.832 -5.990 1.00 98.38 438 THR A O 1
ATOM 3299 N N . CYS A 1 439 ? -4.524 -3.717 -5.925 1.00 98.56 439 CYS A N 1
ATOM 3300 C CA . CYS A 1 439 ? -4.544 -3.353 -7.345 1.00 98.56 439 CYS A CA 1
ATOM 3301 C C . CYS A 1 439 ? -4.498 -4.595 -8.252 1.00 98.56 439 CYS A C 1
ATOM 3303 O O . CYS A 1 439 ? -5.249 -4.682 -9.221 1.00 98.56 439 CYS A O 1
ATOM 3305 N N . ALA A 1 440 ? -3.687 -5.599 -7.902 1.00 98.62 440 ALA A N 1
ATOM 3306 C CA . ALA A 1 440 ? -3.636 -6.865 -8.625 1.00 98.62 440 ALA A CA 1
ATOM 3307 C C . ALA A 1 440 ? -4.992 -7.568 -8.628 1.00 98.62 440 ALA A C 1
ATOM 3309 O O . ALA A 1 440 ? -5.494 -7.895 -9.699 1.00 98.62 440 ALA A O 1
ATOM 3310 N N . LEU A 1 441 ? -5.614 -7.746 -7.454 1.00 98.62 441 LEU A N 1
ATOM 3311 C CA . LEU A 1 441 ? -6.947 -8.343 -7.357 1.00 98.62 441 LEU A CA 1
ATOM 3312 C C . LEU A 1 441 ? -7.948 -7.609 -8.249 1.00 98.62 441 LEU A C 1
ATOM 3314 O O . LEU A 1 441 ? -8.708 -8.258 -8.959 1.00 98.62 441 LEU A O 1
ATOM 3318 N N . ARG A 1 442 ? -7.923 -6.271 -8.277 1.00 98.00 442 ARG A N 1
ATOM 3319 C CA . ARG A 1 442 ? -8.843 -5.492 -9.116 1.00 98.00 442 ARG A CA 1
ATOM 3320 C C . ARG A 1 442 ? -8.771 -5.875 -10.596 1.00 98.00 442 ARG A C 1
ATOM 3322 O O . ARG A 1 442 ? -9.815 -5.857 -11.253 1.00 98.00 442 ARG A O 1
ATOM 3329 N N . ARG A 1 443 ? -7.571 -6.176 -11.103 1.00 97.50 443 ARG A N 1
ATOM 3330 C CA . ARG A 1 443 ? -7.327 -6.528 -12.509 1.00 97.50 443 ARG A CA 1
ATOM 3331 C C . ARG A 1 443 ? -7.537 -8.014 -12.782 1.00 97.50 443 ARG A C 1
ATOM 3333 O O . ARG A 1 443 ? -8.304 -8.357 -13.671 1.00 97.50 443 ARG A O 1
ATOM 3340 N N . VAL A 1 444 ? -6.917 -8.889 -11.988 1.00 98.25 444 VAL A N 1
ATOM 3341 C CA . VAL A 1 444 ? -6.832 -10.328 -12.306 1.00 98.25 444 VAL A CA 1
ATOM 3342 C C . VAL A 1 444 ? -7.870 -11.194 -11.588 1.00 98.25 444 VAL A C 1
ATOM 3344 O O . VAL A 1 444 ? -8.040 -12.359 -11.935 1.00 98.25 444 VAL A O 1
ATOM 3347 N N . ASN A 1 445 ? -8.547 -10.670 -10.561 1.00 98.31 445 ASN A N 1
ATOM 3348 C CA . ASN A 1 445 ? -9.608 -11.374 -9.831 1.00 98.31 445 ASN A CA 1
ATOM 3349 C C . ASN A 1 445 ? -10.626 -10.383 -9.213 1.00 98.31 445 ASN A C 1
ATOM 3351 O O . ASN A 1 445 ? -10.642 -10.200 -7.989 1.00 98.31 445 ASN A O 1
ATOM 3355 N N . PRO A 1 446 ? -11.489 -9.731 -10.021 1.00 97.19 446 PRO A N 1
ATOM 3356 C CA . PRO A 1 446 ? -12.411 -8.696 -9.534 1.00 97.19 446 PRO A CA 1
ATOM 3357 C C . PRO A 1 446 ? -13.369 -9.168 -8.426 1.00 97.19 446 PRO A C 1
ATOM 3359 O O . PRO A 1 446 ? -13.693 -8.405 -7.514 1.00 97.19 446 PRO A O 1
ATOM 3362 N N . ALA A 1 447 ? -13.787 -10.438 -8.453 1.00 98.00 447 ALA A N 1
ATOM 3363 C CA . ALA A 1 447 ? -14.605 -11.026 -7.392 1.00 98.00 447 ALA A CA 1
ATOM 3364 C C . ALA A 1 447 ? -13.822 -11.156 -6.071 1.00 98.00 447 ALA A C 1
ATOM 3366 O O . ALA A 1 447 ? -14.340 -10.834 -4.999 1.00 98.00 447 ALA A O 1
ATOM 3367 N N . GLY A 1 448 ? -12.555 -11.576 -6.143 1.00 98.19 448 GLY A N 1
ATOM 3368 C CA . GLY A 1 448 ? -11.641 -11.579 -5.001 1.00 98.19 448 GLY A CA 1
ATOM 3369 C C . GLY A 1 448 ? -11.328 -10.172 -4.491 1.00 98.19 448 GLY A C 1
ATOM 3370 O O . GLY A 1 448 ? -11.248 -9.960 -3.284 1.00 98.19 448 GLY A O 1
ATOM 3371 N N . TRP A 1 449 ? -11.231 -9.179 -5.381 1.00 98.44 449 TRP A N 1
ATOM 3372 C CA . TRP A 1 449 ? -11.094 -7.772 -4.995 1.00 98.44 449 TRP A CA 1
ATOM 3373 C C . TRP A 1 449 ? -12.288 -7.279 -4.176 1.00 98.44 449 TRP A C 1
ATOM 3375 O O . TRP A 1 449 ? -12.085 -6.658 -3.136 1.00 98.44 449 TRP A O 1
ATOM 3385 N N . ARG A 1 450 ? -13.522 -7.602 -4.584 1.00 97.38 450 ARG A N 1
ATOM 3386 C CA . ARG A 1 450 ? -14.737 -7.251 -3.829 1.00 97.38 450 ARG A CA 1
ATOM 3387 C C . ARG A 1 450 ? -14.685 -7.816 -2.407 1.00 97.38 450 ARG A C 1
ATOM 3389 O O . ARG A 1 450 ? -14.755 -7.052 -1.445 1.00 97.38 450 ARG A O 1
ATOM 3396 N N . ARG A 1 451 ? -14.443 -9.128 -2.274 1.00 97.50 451 ARG A N 1
ATOM 3397 C CA . ARG A 1 451 ? -14.276 -9.796 -0.968 1.00 97.50 451 ARG A CA 1
ATOM 3398 C C . ARG A 1 451 ? -13.146 -9.194 -0.142 1.00 97.50 451 ARG A C 1
ATOM 3400 O O . ARG A 1 451 ? -13.287 -9.044 1.074 1.00 97.50 451 ARG A O 1
ATOM 3407 N N . HIS A 1 452 ? -12.025 -8.866 -0.789 1.00 97.88 452 HIS A N 1
ATOM 3408 C CA . HIS A 1 452 ? -10.900 -8.203 -0.148 1.00 97.88 452 HIS A CA 1
ATOM 3409 C C . HIS A 1 452 ? -11.342 -6.870 0.432 1.00 97.88 452 HIS A C 1
ATOM 3411 O O . HIS A 1 452 ? -11.271 -6.702 1.644 1.00 97.88 452 HIS A O 1
ATOM 3417 N N . MET A 1 453 ? -11.865 -5.966 -0.394 1.00 97.81 453 MET A N 1
ATOM 3418 C CA . MET A 1 453 ? -12.314 -4.664 0.075 1.00 97.81 453 MET A CA 1
ATOM 3419 C C . MET A 1 453 ? -13.264 -4.830 1.262 1.00 97.81 453 MET A C 1
ATOM 3421 O O . MET A 1 453 ? -12.982 -4.248 2.314 1.00 97.81 453 MET A O 1
ATOM 3425 N N . ASP A 1 454 ? -14.304 -5.669 1.147 1.00 95.75 454 ASP A N 1
ATOM 3426 C CA . ASP A 1 454 ? -15.314 -5.870 2.202 1.00 95.75 454 ASP A CA 1
ATOM 3427 C C . ASP A 1 454 ? -14.705 -6.340 3.528 1.00 95.75 454 ASP A C 1
ATOM 3429 O O . ASP A 1 454 ? -15.017 -5.809 4.596 1.00 95.75 454 ASP A O 1
ATOM 3433 N N . SER A 1 455 ? -13.750 -7.267 3.460 1.00 96.00 455 SER A N 1
ATOM 3434 C CA . SER A 1 455 ? -13.034 -7.782 4.633 1.00 96.00 455 SER A CA 1
ATOM 3435 C C . SER A 1 455 ? -12.152 -6.732 5.326 1.00 96.00 455 SER A C 1
ATOM 3437 O O . SER A 1 455 ? -11.757 -6.908 6.482 1.00 96.00 455 SER A O 1
ATOM 3439 N N . TRP A 1 456 ? -11.825 -5.642 4.628 1.00 97.19 456 TRP A N 1
ATOM 3440 C CA . TRP A 1 456 ? -10.965 -4.555 5.095 1.00 97.19 456 TRP A CA 1
ATOM 3441 C C . TRP A 1 456 ? -11.732 -3.238 5.345 1.00 97.19 456 TRP A C 1
ATOM 3443 O O . TRP A 1 456 ? -11.102 -2.205 5.574 1.00 97.19 456 TRP A O 1
ATOM 3453 N N . ARG A 1 457 ? -13.077 -3.243 5.403 1.00 96.62 457 ARG A N 1
ATOM 3454 C CA . ARG A 1 457 ? -13.876 -2.056 5.802 1.00 96.62 457 ARG A CA 1
ATOM 3455 C C . ARG A 1 457 ? -13.461 -1.490 7.156 1.00 96.62 457 ARG A C 1
ATOM 3457 O O . ARG A 1 457 ? -13.167 -0.301 7.265 1.00 96.62 457 ARG A O 1
ATOM 3464 N N . TRP A 1 458 ? -13.353 -2.358 8.165 1.00 96.94 458 TRP A N 1
ATOM 3465 C CA . TRP A 1 458 ? -12.932 -1.977 9.518 1.00 96.94 458 TRP A CA 1
ATOM 3466 C C . TRP A 1 458 ? -11.579 -1.251 9.511 1.00 96.94 458 TRP A C 1
ATOM 3468 O O . TRP A 1 458 ? -11.356 -0.328 10.289 1.00 96.94 458 TRP A O 1
ATOM 3478 N N . TYR A 1 459 ? -10.679 -1.653 8.611 1.00 97.81 459 TYR A N 1
ATOM 3479 C CA . TYR A 1 459 ? -9.343 -1.092 8.489 1.00 97.81 459 TYR A CA 1
ATOM 3480 C C . TYR A 1 459 ? -9.402 0.329 7.939 1.00 97.81 459 TYR A C 1
ATOM 3482 O O . TYR A 1 459 ? -8.853 1.230 8.563 1.00 97.81 459 TYR A O 1
ATOM 3490 N N . LEU A 1 460 ? -10.139 0.561 6.846 1.00 98.19 460 LEU A N 1
ATOM 3491 C CA . LEU A 1 460 ? -10.349 1.911 6.311 1.00 98.19 460 LEU A CA 1
ATOM 3492 C C . LEU A 1 460 ? -11.060 2.826 7.323 1.00 98.19 460 LEU A C 1
ATOM 3494 O O . LEU A 1 460 ? -10.669 3.983 7.464 1.00 98.19 460 LEU A O 1
ATOM 3498 N N . CYS A 1 461 ? -12.031 2.305 8.083 1.00 97.75 461 CYS A N 1
ATOM 3499 C CA . CYS A 1 461 ? -12.708 3.057 9.144 1.00 97.75 461 CYS A CA 1
ATOM 3500 C C . CYS A 1 461 ? -11.759 3.486 10.268 1.00 97.75 461 CYS A C 1
ATOM 3502 O O . CYS A 1 461 ? -11.768 4.648 10.669 1.00 97.75 461 CYS A O 1
ATOM 3504 N N . LEU A 1 462 ? -10.896 2.585 10.750 1.00 98.25 462 LEU A N 1
ATOM 3505 C CA . LEU A 1 462 ? -9.889 2.944 11.752 1.00 98.25 462 LEU A CA 1
ATOM 3506 C C . LEU A 1 462 ? -8.839 3.912 11.199 1.00 98.25 462 LEU A C 1
ATOM 3508 O O . LEU A 1 462 ? -8.381 4.798 11.923 1.00 98.25 462 LEU A O 1
ATOM 3512 N N . MET A 1 463 ? -8.453 3.770 9.927 1.00 98.44 463 MET A N 1
ATOM 3513 C CA . MET A 1 463 ? -7.510 4.689 9.294 1.00 98.44 463 MET A CA 1
ATOM 3514 C C . MET A 1 463 ? -8.086 6.104 9.168 1.00 98.44 463 MET A C 1
ATOM 3516 O O . MET A 1 463 ? -7.329 7.053 9.343 1.00 98.44 463 MET A O 1
ATOM 3520 N N . GLN A 1 464 ? -9.383 6.290 8.914 1.00 97.88 464 GLN A N 1
ATOM 3521 C CA . GLN A 1 464 ? -9.968 7.620 8.703 1.00 97.88 464 GLN A CA 1
ATOM 3522 C C . GLN A 1 464 ? -10.026 8.459 9.995 1.00 97.88 464 GLN A C 1
ATOM 3524 O O . GLN A 1 464 ? -10.941 8.342 10.813 1.00 97.88 464 GLN A O 1
ATOM 3529 N N . GLN A 1 465 ? -9.048 9.352 10.164 1.00 96.50 465 GLN A N 1
ATOM 3530 C CA . GLN A 1 465 ? -8.928 10.234 11.332 1.00 96.50 465 GLN A CA 1
ATOM 3531 C C . GLN A 1 465 ? -9.974 11.360 11.301 1.00 96.50 465 GLN A C 1
ATOM 3533 O O . GLN A 1 465 ? -10.584 11.589 10.256 1.00 96.50 465 GLN A O 1
ATOM 3538 N N . PRO A 1 466 ? -10.199 12.118 12.396 1.00 95.06 466 PRO A N 1
ATOM 3539 C CA . PRO A 1 466 ? -11.196 13.197 12.425 1.00 95.06 466 PRO A CA 1
ATOM 3540 C C . PRO A 1 466 ? -11.025 14.255 11.323 1.00 95.06 466 PRO A C 1
ATOM 3542 O O . PRO A 1 466 ? -12.007 14.790 10.823 1.00 95.06 466 PRO A O 1
ATOM 3545 N N . ASN A 1 467 ? -9.786 14.516 10.900 1.00 91.94 467 ASN A N 1
ATOM 3546 C CA . ASN A 1 467 ? -9.453 15.442 9.812 1.00 91.94 467 ASN A CA 1
ATOM 3547 C C . ASN A 1 467 ? -9.477 14.795 8.409 1.00 91.94 467 ASN A C 1
ATOM 3549 O O . ASN A 1 467 ? -8.987 15.401 7.462 1.00 91.94 467 ASN A O 1
ATOM 3553 N N . ASN A 1 468 ? -9.992 13.567 8.284 1.00 94.12 468 ASN A N 1
ATOM 3554 C CA . ASN A 1 468 ? -10.016 12.739 7.072 1.00 94.12 468 ASN A CA 1
ATOM 3555 C C . ASN A 1 468 ? -8.641 12.358 6.487 1.00 94.12 468 ASN A C 1
ATOM 3557 O O . ASN A 1 468 ? -8.594 11.752 5.420 1.00 94.12 468 ASN A O 1
ATOM 3561 N N . ALA A 1 469 ? -7.532 12.626 7.181 1.00 95.75 469 ALA A N 1
ATOM 3562 C CA . ALA A 1 469 ? -6.251 11.998 6.861 1.00 95.75 469 ALA A CA 1
ATOM 3563 C C . ALA A 1 469 ? -6.256 10.519 7.283 1.00 95.75 469 ALA A C 1
ATOM 3565 O O . ALA A 1 469 ? -7.061 10.098 8.122 1.00 95.75 469 ALA A O 1
ATOM 3566 N N . ALA A 1 470 ? -5.334 9.727 6.737 1.00 98.06 470 ALA A N 1
ATOM 3567 C CA . ALA A 1 470 ? -5.179 8.332 7.125 1.00 98.06 470 ALA A CA 1
ATOM 3568 C C . ALA A 1 470 ? -4.187 8.159 8.292 1.00 98.06 470 ALA A C 1
ATOM 3570 O O . ALA A 1 470 ? -3.065 8.662 8.268 1.00 98.06 470 ALA A O 1
ATOM 3571 N N . GLY A 1 471 ? -4.585 7.390 9.303 1.00 97.12 471 GLY A N 1
ATOM 3572 C CA . GLY A 1 471 ? -3.727 6.891 10.375 1.00 97.12 471 GLY A CA 1
ATOM 3573 C C . GLY A 1 471 ? -3.079 5.558 9.995 1.00 97.12 471 GLY A C 1
ATOM 3574 O O . GLY A 1 471 ? -3.681 4.736 9.308 1.00 97.12 471 GLY A O 1
ATOM 3575 N N . TYR A 1 472 ? -1.843 5.328 10.435 1.00 96.06 472 TYR A N 1
ATOM 3576 C CA . TYR A 1 472 ? -1.075 4.145 10.042 1.00 96.06 472 TYR A CA 1
ATOM 3577 C C . TYR A 1 472 ? -1.491 2.885 10.807 1.00 96.06 472 TYR A C 1
ATOM 3579 O O . TYR A 1 472 ? -1.462 2.867 12.037 1.00 96.06 472 TYR A O 1
ATOM 3587 N N . ILE A 1 473 ? -1.783 1.810 10.072 1.00 94.00 473 ILE A N 1
ATOM 3588 C CA . ILE A 1 473 ? -1.964 0.457 10.605 1.00 94.00 473 ILE A CA 1
ATOM 3589 C C . ILE A 1 473 ? -0.986 -0.462 9.870 1.00 94.00 473 ILE A C 1
ATOM 3591 O O . ILE A 1 473 ? -1.113 -0.679 8.670 1.00 94.00 473 ILE A O 1
ATOM 3595 N N . GLY A 1 474 ? 0.007 -0.990 10.582 1.00 88.88 474 GLY A N 1
ATOM 3596 C CA . GLY A 1 474 ? 1.001 -1.898 10.003 1.00 88.88 474 GLY A CA 1
ATOM 3597 C C . GLY A 1 474 ? 0.583 -3.370 10.032 1.00 88.88 474 GLY A C 1
ATOM 3598 O O . GLY A 1 474 ? -0.448 -3.742 10.599 1.00 88.88 474 GLY A O 1
ATOM 3599 N N . GLY A 1 475 ? 1.435 -4.230 9.468 1.00 86.06 475 GLY A N 1
ATOM 3600 C CA . GLY A 1 475 ? 1.369 -5.676 9.689 1.00 86.06 475 GLY A CA 1
ATOM 3601 C C . GLY A 1 475 ? 1.547 -6.051 11.166 1.00 86.06 475 GLY A C 1
ATOM 3602 O O . GLY A 1 475 ? 2.213 -5.345 11.925 1.00 86.06 475 GLY A O 1
ATOM 3603 N N . LYS A 1 476 ? 0.966 -7.185 11.571 1.00 83.38 476 LYS A N 1
ATOM 3604 C CA . LYS A 1 476 ? 1.096 -7.771 12.915 1.00 83.38 476 LYS A CA 1
ATOM 3605 C C . LYS A 1 476 ? 2.526 -8.179 13.216 1.00 83.38 476 LYS A C 1
ATOM 3607 O O . LYS A 1 476 ? 2.921 -8.134 14.370 1.00 83.38 476 LYS A O 1
ATOM 3612 N N . ARG A 1 477 ? 3.266 -8.652 12.211 1.00 79.88 477 ARG A N 1
ATOM 3613 C CA . ARG A 1 477 ? 4.646 -9.131 12.381 1.00 79.88 477 ARG A CA 1
ATOM 3614 C C . ARG A 1 477 ? 5.631 -8.409 11.472 1.00 79.88 477 ARG A C 1
ATOM 3616 O O . ARG A 1 477 ? 6.830 -8.439 11.743 1.00 79.88 477 ARG A O 1
ATOM 3623 N N . ASN A 1 478 ? 5.131 -7.773 10.412 1.00 72.81 478 ASN A N 1
ATOM 3624 C CA . ASN A 1 478 ? 5.950 -7.286 9.312 1.00 72.81 478 ASN A CA 1
ATOM 3625 C C . ASN A 1 478 ? 5.671 -5.811 8.980 1.00 72.81 478 ASN A C 1
ATOM 3627 O O . ASN A 1 478 ? 4.904 -5.490 8.078 1.00 72.81 478 ASN A O 1
ATOM 3631 N N . ASN A 1 479 ? 6.256 -4.901 9.761 1.00 69.56 479 ASN A N 1
ATOM 3632 C CA . ASN A 1 479 ? 6.011 -3.457 9.643 1.00 69.56 479 ASN A CA 1
ATOM 3633 C C . ASN A 1 479 ? 7.262 -2.574 9.835 1.00 69.56 479 ASN A C 1
ATOM 3635 O O . ASN A 1 479 ? 7.145 -1.350 9.858 1.00 69.56 479 ASN A O 1
ATOM 3639 N N . GLY A 1 480 ? 8.454 -3.166 9.980 1.00 78.12 480 GLY A N 1
ATOM 3640 C CA . GLY A 1 480 ? 9.686 -2.430 10.292 1.00 78.12 480 GLY A CA 1
ATOM 3641 C C . GLY A 1 480 ? 10.122 -1.443 9.203 1.00 78.12 480 GLY A C 1
ATOM 3642 O O . GLY A 1 480 ? 10.583 -0.350 9.510 1.00 78.12 480 GLY A O 1
ATOM 3643 N N . GLY A 1 481 ? 9.939 -1.808 7.936 1.00 84.31 481 GLY A N 1
ATOM 3644 C CA . GLY A 1 481 ? 10.357 -1.025 6.776 1.00 84.31 481 GLY A CA 1
ATOM 3645 C C . GLY A 1 481 ? 9.546 0.254 6.569 1.00 84.31 481 GLY A C 1
ATOM 3646 O O . GLY A 1 481 ? 10.104 1.282 6.194 1.00 84.31 481 GLY A O 1
ATOM 3647 N N . ASP A 1 482 ? 8.251 0.234 6.894 1.00 91.25 482 ASP A N 1
ATOM 3648 C CA . ASP A 1 482 ? 7.376 1.404 6.738 1.00 91.25 482 ASP A CA 1
ATOM 3649 C C . ASP A 1 482 ? 7.788 2.559 7.672 1.00 91.25 482 ASP A C 1
ATOM 3651 O O . ASP A 1 482 ? 7.548 3.731 7.375 1.00 91.25 482 ASP A O 1
ATOM 3655 N N . HIS A 1 483 ? 8.481 2.259 8.778 1.00 88.38 483 HIS A N 1
ATOM 3656 C CA . HIS A 1 483 ? 9.009 3.284 9.678 1.00 88.38 483 HIS A CA 1
ATOM 3657 C C . HIS A 1 483 ? 10.107 4.140 9.033 1.00 88.38 483 HIS A C 1
ATOM 3659 O O . HIS A 1 483 ? 10.191 5.328 9.352 1.00 88.38 483 HIS A O 1
ATOM 3665 N N . TYR A 1 484 ? 10.893 3.600 8.094 1.00 89.06 484 TYR A N 1
ATOM 3666 C CA . TYR A 1 484 ? 11.891 4.385 7.356 1.00 89.06 484 TYR A CA 1
ATOM 3667 C C . TYR A 1 484 ? 11.240 5.446 6.458 1.00 89.06 484 TYR A C 1
ATOM 3669 O O . TYR A 1 484 ? 11.830 6.493 6.198 1.00 89.06 484 TYR A O 1
ATOM 3677 N N . LEU A 1 485 ? 9.999 5.214 6.023 1.00 91.56 485 LEU A N 1
ATOM 3678 C CA . LEU A 1 485 ? 9.290 6.035 5.038 1.00 91.56 485 LEU A CA 1
ATOM 3679 C C . LEU A 1 485 ? 8.462 7.178 5.644 1.00 91.56 485 LEU A C 1
ATOM 3681 O O . LEU A 1 485 ? 7.928 7.983 4.891 1.00 91.56 485 LEU A O 1
ATOM 3685 N N . ARG A 1 486 ? 8.400 7.287 6.980 1.00 92.19 486 ARG A N 1
ATOM 3686 C CA . ARG A 1 486 ? 7.390 8.054 7.743 1.00 92.19 486 ARG A CA 1
ATOM 3687 C C . ARG A 1 486 ? 5.984 7.489 7.574 1.00 92.19 486 ARG A C 1
ATOM 3689 O O . ARG A 1 486 ? 5.341 7.607 6.534 1.00 92.19 486 ARG A O 1
ATOM 3696 N N . THR A 1 487 ? 5.480 6.928 8.664 1.00 92.75 487 THR A N 1
ATOM 3697 C CA . THR A 1 487 ? 4.193 6.235 8.720 1.00 92.75 487 THR A CA 1
ATOM 3698 C C . THR A 1 487 ? 3.004 7.121 8.353 1.00 92.75 487 THR A C 1
ATOM 3700 O O . THR A 1 487 ? 2.016 6.607 7.845 1.00 92.75 487 THR A O 1
ATOM 3703 N N . GLU A 1 488 ? 3.093 8.438 8.551 1.00 92.06 488 GLU A N 1
ATOM 3704 C CA . GLU A 1 488 ? 2.028 9.382 8.193 1.00 92.06 488 GLU A CA 1
ATOM 3705 C C . GLU A 1 488 ? 1.826 9.449 6.668 1.00 92.06 488 GLU A C 1
ATOM 3707 O O . GLU A 1 488 ? 0.703 9.392 6.170 1.00 92.06 488 GLU A O 1
ATOM 3712 N N . HIS A 1 489 ? 2.920 9.495 5.902 1.00 93.94 489 HIS A N 1
ATOM 3713 C CA . HIS A 1 489 ? 2.874 9.485 4.437 1.00 93.94 489 HIS A CA 1
ATOM 3714 C C . HIS A 1 489 ? 2.447 8.114 3.904 1.00 93.94 489 HIS A C 1
ATOM 3716 O O . HIS A 1 489 ? 1.609 8.020 3.005 1.00 93.94 489 HIS A O 1
ATOM 3722 N N . VAL A 1 490 ? 2.974 7.047 4.510 1.00 95.62 490 VAL A N 1
ATOM 3723 C CA . VAL A 1 490 ? 2.647 5.664 4.148 1.00 95.62 490 VAL A CA 1
ATOM 3724 C C . VAL A 1 490 ? 1.168 5.352 4.379 1.00 95.62 490 VAL A C 1
ATOM 3726 O O . VAL A 1 490 ? 0.548 4.729 3.524 1.00 95.62 490 VAL A O 1
ATOM 3729 N N . ALA A 1 491 ? 0.576 5.801 5.489 1.00 97.25 491 ALA A N 1
ATOM 3730 C CA . ALA A 1 491 ? -0.841 5.586 5.777 1.00 97.25 491 ALA A CA 1
ATOM 3731 C C . ALA A 1 491 ? -1.743 6.160 4.680 1.00 97.25 491 ALA A C 1
ATOM 3733 O O . ALA A 1 491 ? -2.620 5.463 4.166 1.00 97.25 491 ALA A O 1
ATOM 3734 N N . ASN A 1 492 ? -1.478 7.408 4.283 1.00 98.06 492 ASN A N 1
ATOM 3735 C CA . ASN A 1 492 ? -2.188 8.065 3.191 1.00 98.06 492 ASN A CA 1
ATOM 3736 C C . ASN A 1 492 ? -1.985 7.329 1.862 1.00 98.06 492 ASN A C 1
ATOM 3738 O O . ASN A 1 492 ? -2.944 7.145 1.118 1.00 98.06 492 ASN A O 1
ATOM 3742 N N . ALA A 1 493 ? -0.768 6.859 1.573 1.00 97.88 493 ALA A N 1
ATOM 3743 C CA . ALA A 1 493 ? -0.509 6.083 0.364 1.00 97.88 493 ALA A CA 1
ATOM 3744 C C . ALA A 1 493 ? -1.272 4.745 0.349 1.00 97.88 493 ALA A C 1
ATOM 3746 O O . ALA A 1 493 ? -1.861 4.400 -0.672 1.00 97.88 493 ALA A O 1
ATOM 3747 N N . ILE A 1 494 ? -1.315 4.015 1.470 1.00 98.06 494 ILE A N 1
ATOM 3748 C CA . ILE A 1 494 ? -2.059 2.750 1.584 1.00 98.06 494 ILE A CA 1
ATOM 3749 C C . ILE A 1 494 ? -3.547 2.982 1.329 1.00 98.06 494 ILE A C 1
ATOM 3751 O O . ILE A 1 494 ? -4.113 2.379 0.418 1.00 98.06 494 ILE A O 1
ATOM 3755 N N . ALA A 1 495 ? -4.177 3.854 2.123 1.00 98.50 495 ALA A N 1
ATOM 3756 C CA . ALA A 1 495 ? -5.612 4.093 2.028 1.00 98.50 495 ALA A CA 1
ATOM 3757 C C . ALA A 1 495 ? -5.979 4.681 0.658 1.00 98.50 495 ALA A C 1
ATOM 3759 O O . ALA A 1 495 ? -6.907 4.201 0.012 1.00 98.50 495 ALA A O 1
ATOM 3760 N N . GLY A 1 496 ? -5.196 5.649 0.172 1.00 98.38 496 GLY A N 1
ATOM 3761 C CA . GLY A 1 496 ? -5.402 6.269 -1.132 1.00 98.38 496 GLY A CA 1
ATOM 3762 C C . GLY A 1 496 ? -5.344 5.256 -2.272 1.00 98.38 496 GLY A C 1
ATOM 3763 O O . GLY A 1 496 ? -6.239 5.243 -3.105 1.00 98.38 496 GLY A O 1
ATOM 3764 N N . MET A 1 497 ? -4.365 4.348 -2.283 1.00 98.56 497 MET A N 1
ATOM 3765 C CA . MET A 1 497 ? -4.261 3.322 -3.328 1.00 98.56 497 MET A CA 1
ATOM 3766 C C . MET A 1 497 ? -5.332 2.231 -3.224 1.00 98.56 497 MET A C 1
ATOM 3768 O O . MET A 1 497 ? -5.814 1.756 -4.252 1.00 98.56 497 MET A O 1
ATOM 3772 N N . MET A 1 498 ? -5.758 1.857 -2.011 1.00 98.44 498 MET A N 1
ATOM 3773 C CA . MET A 1 498 ? -6.910 0.963 -1.844 1.00 98.44 498 MET A CA 1
ATOM 3774 C C . MET A 1 498 ? -8.179 1.587 -2.440 1.00 98.44 498 MET A C 1
ATOM 3776 O O . MET A 1 498 ? -8.900 0.914 -3.174 1.00 98.44 498 MET A O 1
ATOM 3780 N N . LEU A 1 499 ? -8.433 2.876 -2.193 1.00 98.38 499 LEU A N 1
ATOM 3781 C CA . LEU A 1 499 ? -9.574 3.594 -2.773 1.00 98.38 499 LEU A CA 1
ATOM 3782 C C . LEU A 1 499 ? -9.412 3.782 -4.296 1.00 98.38 499 LEU A C 1
ATOM 3784 O O . LEU A 1 499 ? -10.344 3.500 -5.053 1.00 98.38 499 LEU A O 1
ATOM 3788 N N . ALA A 1 500 ? -8.210 4.144 -4.761 1.00 98.06 500 ALA A N 1
ATOM 3789 C CA . ALA A 1 500 ? -7.866 4.281 -6.180 1.00 98.06 500 ALA A CA 1
ATOM 3790 C C . ALA A 1 500 ? -8.111 2.997 -6.982 1.00 98.06 500 ALA A C 1
ATOM 3792 O O . ALA A 1 500 ? -8.462 3.062 -8.162 1.00 98.06 500 ALA A O 1
ATOM 3793 N N . SER A 1 501 ? -7.934 1.827 -6.354 1.00 97.69 501 SER A N 1
ATOM 3794 C CA . SER A 1 501 ? -8.177 0.533 -6.998 1.00 97.69 501 SER A CA 1
ATOM 3795 C C . SER A 1 501 ? -9.622 0.388 -7.491 1.00 97.69 501 SER A C 1
ATOM 3797 O O . SER A 1 501 ? -9.848 -0.162 -8.561 1.00 97.69 501 SER A O 1
ATOM 3799 N N . GLY A 1 502 ? -10.610 0.944 -6.780 1.00 95.50 502 GLY A N 1
ATOM 3800 C CA . GLY A 1 502 ? -12.001 0.927 -7.244 1.00 95.50 502 GLY A CA 1
ATOM 3801 C C . GLY A 1 502 ? -12.342 2.050 -8.221 1.00 95.50 502 GLY A C 1
ATOM 3802 O O . GLY A 1 502 ? -13.191 1.849 -9.082 1.00 95.50 502 GLY A O 1
ATOM 3803 N N . TRP A 1 503 ? -11.659 3.200 -8.139 1.00 94.00 503 TRP A N 1
ATOM 3804 C CA . TRP A 1 503 ? -11.826 4.308 -9.096 1.00 94.00 503 TRP A CA 1
ATOM 3805 C C . TRP A 1 503 ? -11.313 3.962 -10.495 1.00 94.00 503 TRP A C 1
ATOM 3807 O O . TRP A 1 503 ? -11.762 4.552 -11.476 1.00 94.00 503 TRP A O 1
ATOM 3817 N N . GLY A 1 504 ? -10.358 3.033 -10.587 1.00 94.50 504 GLY A N 1
ATOM 3818 C CA . GLY A 1 504 ? -9.912 2.467 -11.858 1.00 94.50 504 GLY A CA 1
ATOM 3819 C C . GLY A 1 504 ? -9.228 3.468 -12.789 1.00 94.50 504 GLY A C 1
ATOM 3820 O O . GLY A 1 504 ? -9.267 3.280 -13.997 1.00 94.50 504 GLY A O 1
ATOM 3821 N N . LYS A 1 505 ? -8.632 4.546 -12.257 1.00 95.81 505 LYS A N 1
ATOM 3822 C CA . LYS A 1 505 ? -7.953 5.576 -13.068 1.00 95.81 505 LYS A CA 1
ATOM 3823 C C . LYS A 1 505 ? -6.533 5.189 -13.473 1.00 95.81 505 LYS A C 1
ATOM 3825 O O . LYS A 1 505 ? -6.116 5.491 -14.584 1.00 95.81 505 LYS A O 1
ATOM 3830 N N . LEU A 1 506 ? -5.792 4.517 -12.597 1.00 98.31 506 LEU A N 1
ATOM 3831 C CA . LEU A 1 506 ? -4.437 4.049 -12.898 1.00 98.31 506 LEU A CA 1
ATOM 3832 C C . LEU A 1 506 ? -4.474 2.797 -13.775 1.00 98.31 506 LEU A C 1
ATOM 3834 O O . LEU A 1 506 ? -5.403 1.990 -13.668 1.00 98.31 506 LEU A O 1
ATOM 3838 N N . HIS A 1 507 ? -3.431 2.578 -14.573 1.00 98.56 507 HIS A N 1
ATOM 3839 C CA . HIS A 1 507 ? 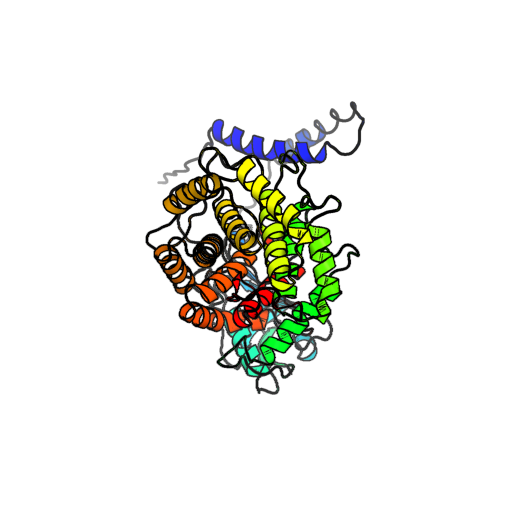-3.305 1.344 -15.345 1.00 98.56 507 HIS A CA 1
ATOM 3840 C C . HIS A 1 507 ? -3.195 0.130 -14.426 1.00 98.56 507 HIS A C 1
ATOM 3842 O O . HIS A 1 507 ? -3.882 -0.863 -14.654 1.00 98.56 507 HIS A O 1
ATOM 3848 N N . MET A 1 508 ? -2.459 0.226 -13.315 1.00 97.62 508 MET A N 1
ATOM 3849 C CA . MET A 1 508 ? -2.428 -0.824 -12.288 1.00 97.62 508 MET A CA 1
ATOM 3850 C C . MET A 1 508 ? -3.787 -1.095 -11.618 1.00 97.62 508 MET A C 1
ATOM 3852 O O . MET A 1 508 ? -3.955 -2.145 -11.008 1.00 97.62 508 MET A O 1
ATOM 3856 N N . SER A 1 509 ? -4.763 -0.193 -11.760 1.00 95.19 509 SER A N 1
ATOM 3857 C CA . SER A 1 509 ? -6.112 -0.317 -11.188 1.00 95.19 509 SER A CA 1
ATOM 3858 C C . SER A 1 509 ? -7.191 -0.672 -12.217 1.00 95.19 509 SER A C 1
ATOM 3860 O O . SER A 1 509 ? -8.370 -0.683 -11.872 1.00 95.19 509 SER A O 1
ATOM 3862 N N . GLY A 1 510 ? -6.823 -0.958 -13.470 1.00 93.56 510 GLY A N 1
ATOM 3863 C CA . GLY A 1 510 ? -7.772 -1.393 -14.505 1.00 93.56 510 GLY A CA 1
ATOM 3864 C C . GLY A 1 510 ? -7.954 -0.435 -15.683 1.00 93.56 510 GLY A C 1
ATOM 3865 O O . GLY A 1 510 ? -8.713 -0.765 -16.588 1.00 93.56 510 GLY A O 1
ATOM 3866 N N . ASN A 1 511 ? -7.297 0.731 -15.704 1.00 96.31 511 ASN A N 1
ATOM 3867 C CA . ASN A 1 511 ? -7.421 1.640 -16.844 1.00 96.31 511 ASN A CA 1
ATOM 3868 C C . ASN A 1 511 ? -6.619 1.143 -18.054 1.00 96.31 511 ASN A C 1
ATOM 3870 O O . ASN A 1 511 ? -5.474 0.707 -17.928 1.00 96.31 511 ASN A O 1
ATOM 3874 N N . GLU A 1 512 ? -7.200 1.282 -19.240 1.00 95.62 512 GLU A N 1
ATOM 3875 C CA . GLU A 1 512 ? -6.550 0.958 -20.511 1.00 95.62 512 GLU A CA 1
ATOM 3876 C C . GLU A 1 512 ? -6.299 2.202 -21.378 1.00 95.62 512 GLU A C 1
ATOM 3878 O O . GLU A 1 512 ? -5.421 2.184 -22.244 1.00 95.62 512 GLU A O 1
ATOM 3883 N N . ARG A 1 513 ? -7.006 3.310 -21.116 1.00 96.00 513 ARG A N 1
ATOM 3884 C CA . ARG A 1 513 ? -6.903 4.558 -21.881 1.00 96.00 513 ARG A CA 1
ATOM 3885 C C . ARG A 1 513 ? -5.641 5.329 -21.496 1.00 96.00 513 ARG A C 1
ATOM 3887 O O . ARG A 1 513 ? -5.347 5.445 -20.318 1.00 96.00 513 ARG A O 1
ATOM 3894 N N . LYS A 1 514 ? -4.949 5.925 -22.473 1.00 96.00 514 LYS A N 1
ATOM 3895 C CA . LYS A 1 514 ? -3.870 6.912 -22.256 1.00 96.00 514 LYS A CA 1
ATOM 3896 C C . LYS A 1 514 ? -4.414 8.345 -22.300 1.00 96.00 514 LYS A C 1
ATOM 3898 O O . LYS A 1 514 ? -5.455 8.581 -22.910 1.00 96.00 514 LYS A O 1
ATOM 3903 N N . GLY A 1 515 ? -3.714 9.295 -21.681 1.00 95.25 515 GLY A N 1
ATOM 3904 C CA . GLY A 1 515 ? -4.099 10.713 -21.681 1.00 95.25 515 GLY A CA 1
ATOM 3905 C C . GLY A 1 515 ? -5.425 10.971 -20.960 1.00 95.25 515 GLY A C 1
ATOM 3906 O O . GLY A 1 515 ? -6.182 11.851 -21.341 1.00 95.25 515 GLY A O 1
ATOM 3907 N N . TRP A 1 516 ? -5.772 10.157 -19.961 1.00 95.06 516 TRP A N 1
ATOM 3908 C CA . TRP A 1 516 ? -7.067 10.244 -19.280 1.00 95.06 516 TRP A CA 1
ATOM 3909 C C . TRP A 1 516 ? -7.165 11.398 -18.271 1.00 95.06 516 TRP A C 1
ATOM 3911 O O . TRP A 1 516 ? -8.270 11.719 -17.844 1.00 95.06 516 TRP A O 1
ATOM 3921 N N . LEU A 1 517 ? -6.033 11.986 -17.869 1.00 93.31 517 LEU A N 1
ATOM 3922 C CA . LEU A 1 517 ? -5.967 13.186 -17.026 1.00 93.31 517 LEU A CA 1
ATOM 3923 C C . LEU A 1 517 ? -5.754 14.458 -17.860 1.00 93.31 517 LEU A C 1
ATOM 3925 O O . LEU A 1 517 ? -6.107 15.544 -17.415 1.00 93.31 517 LEU A O 1
ATOM 3929 N N . GLY A 1 518 ? -5.134 14.319 -19.035 1.00 71.31 518 GLY A N 1
ATOM 3930 C CA . GLY A 1 518 ? -4.914 15.403 -19.986 1.00 71.31 518 GLY A CA 1
ATOM 3931 C C . GLY A 1 518 ? -6.064 15.483 -20.980 1.00 71.31 518 GLY A C 1
ATOM 3932 O O . GLY A 1 518 ? -5.914 14.979 -22.083 1.00 71.31 518 GLY A O 1
ATOM 3933 N N . ASN A 1 519 ? -7.192 16.043 -20.542 1.00 50.00 519 ASN A N 1
ATOM 3934 C CA . ASN A 1 519 ? -8.247 16.669 -21.348 1.00 50.00 519 ASN A CA 1
ATOM 3935 C C . ASN A 1 519 ? -9.126 17.508 -20.423 1.00 50.00 519 ASN A C 1
ATOM 3937 O O . ASN A 1 519 ? -9.625 16.931 -19.427 1.00 50.00 519 ASN A O 1
#

pLDDT: mean 86.02, std 21.55, range [25.58, 98.94]

Radius of gyration: 25.13 Å; chains: 1; bounding box: 72×62×71 Å